Protein AF-A0A3B3R4N1-F1 (afdb_monomer_lite)

Radius of gyration: 71.81 Å; chains: 1; bounding box: 160×98×231 Å

pLDDT: mean 70.16, std 26.9, range [27.39, 98.69]

Secondary structure (DSSP, 8-state):
---------------------PPPPPPPPPPP------GGGSSSSSSSS--------------------------------------HHHHHHHHHHHHHHHHHHHHHHHHHHHHHHHHHHHHHHHHHHHHHHHHHHHHHHHHHHHHHHHHHHHHHHHHHHHHHHHHHHHHHHHHHHHHHHHHHHHHHHHHHHHHHHHHHHHHHHHHHHHHHHHHHHHHHHHHHHHHHHHHHHHHHHHHHHHHHHHHHHHHHHHHHHHHHHHHHHHHHHHSS-----------------HHHHHHHHHHHHHHHHHHHHHHHHHHHHHHHHHHHHHHHHHHHHHHHHHHHHHHHHHHHHHHHHHHHHHHHHHHHHHHHHHHHHHHHHTT---------PPP-----------------------PPPP---------------------------------------PPPPPPPPS------PPPPPPPPPPP---------------------

Structure (mmCIF, N/CA/C/O backbone):
data_AF-A0A3B3R4N1-F1
#
_entry.id   AF-A0A3B3R4N1-F1
#
loop_
_atom_site.group_PDB
_atom_site.id
_atom_site.type_symbol
_atom_site.label_atom_id
_atom_site.label_alt_id
_atom_site.label_comp_id
_atom_site.label_asym_id
_atom_site.label_entity_id
_atom_site.label_seq_id
_atom_site.pdbx_PDB_ins_code
_atom_site.Cartn_x
_atom_site.Cartn_y
_atom_site.Cartn_z
_atom_site.occupancy
_atom_site.B_iso_or_equiv
_atom_site.auth_seq_id
_atom_site.auth_comp_id
_atom_site.auth_asym_id
_atom_site.auth_atom_id
_atom_site.pdbx_PDB_model_num
ATOM 1 N N . MET A 1 1 ? 15.868 -33.322 -53.741 1.00 39.72 1 MET A N 1
ATOM 2 C CA . MET A 1 1 ? 15.836 -33.171 -52.270 1.00 39.72 1 MET A CA 1
ATOM 3 C C . MET A 1 1 ? 14.990 -31.933 -51.979 1.00 39.72 1 MET A C 1
ATOM 5 O O . MET A 1 1 ? 15.407 -30.859 -52.371 1.00 39.72 1 MET A O 1
ATOM 9 N N . ALA A 1 2 ? 13.686 -32.069 -51.698 1.00 38.47 2 ALA A N 1
ATOM 10 C CA . ALA A 1 2 ? 13.128 -32.245 -50.342 1.00 38.47 2 ALA A CA 1
ATOM 11 C C . ALA A 1 2 ? 13.464 -30.993 -49.485 1.00 38.47 2 ALA A C 1
ATOM 13 O O . ALA A 1 2 ? 14.637 -30.796 -49.218 1.00 38.47 2 ALA A O 1
ATOM 14 N N . PHE A 1 3 ? 12.581 -30.069 -49.077 1.00 35.59 3 PHE A N 1
ATOM 15 C CA . PHE A 1 3 ? 11.136 -30.075 -48.814 1.00 35.59 3 PHE A CA 1
ATOM 16 C C . PHE A 1 3 ? 10.552 -28.632 -48.924 1.00 35.59 3 PHE A C 1
ATOM 18 O O . PHE A 1 3 ? 11.142 -27.688 -48.415 1.00 35.59 3 PHE A O 1
ATOM 25 N N . LEU A 1 4 ? 9.395 -28.528 -49.592 1.00 45.19 4 LEU A N 1
ATOM 26 C CA . LEU A 1 4 ? 8.199 -27.671 -49.411 1.00 45.19 4 LEU A CA 1
ATOM 27 C C . LEU A 1 4 ? 8.267 -26.159 -49.063 1.00 45.19 4 LEU A C 1
ATOM 29 O O . LEU A 1 4 ? 8.460 -25.749 -47.923 1.00 45.19 4 LEU A O 1
ATOM 33 N N . CYS A 1 5 ? 7.855 -25.367 -50.063 1.00 42.41 5 CYS A N 1
ATOM 34 C CA . CYS A 1 5 ? 7.068 -24.130 -49.947 1.00 42.41 5 CYS A CA 1
ATOM 35 C C . CYS A 1 5 ? 5.566 -24.410 -49.701 1.00 42.41 5 CYS A C 1
ATOM 37 O O . CYS A 1 5 ? 5.095 -25.497 -50.041 1.00 42.41 5 CYS A O 1
ATOM 39 N N . ARG A 1 6 ? 4.844 -23.333 -49.320 1.00 41.12 6 ARG A N 1
ATOM 40 C CA . ARG A 1 6 ? 3.375 -23.072 -49.261 1.00 41.12 6 ARG A CA 1
ATOM 41 C C . ARG A 1 6 ? 2.798 -23.077 -47.832 1.00 41.12 6 ARG A C 1
ATOM 43 O O . ARG A 1 6 ? 3.142 -23.950 -47.056 1.00 41.12 6 ARG A O 1
ATOM 50 N N . THR A 1 7 ? 1.923 -22.161 -47.405 1.00 36.91 7 THR A N 1
ATOM 51 C CA . THR A 1 7 ? 1.118 -21.122 -48.087 1.00 36.91 7 THR A CA 1
ATOM 52 C C . THR A 1 7 ? 0.455 -20.235 -47.032 1.00 36.91 7 THR A C 1
ATOM 54 O O . THR A 1 7 ? 0.040 -20.744 -45.994 1.00 36.91 7 THR A O 1
ATOM 57 N N . ASP A 1 8 ? 0.264 -18.957 -47.359 1.00 38.47 8 ASP A N 1
ATOM 58 C CA . ASP A 1 8 ? -0.764 -18.099 -46.770 1.00 38.47 8 ASP A CA 1
ATOM 59 C C . ASP A 1 8 ? -2.172 -18.665 -47.014 1.00 38.47 8 ASP A C 1
ATOM 61 O O . ASP A 1 8 ? -2.488 -19.105 -48.123 1.00 38.47 8 ASP A O 1
ATOM 65 N N . ALA A 1 9 ? -3.037 -18.582 -46.003 1.00 36.22 9 ALA A N 1
ATOM 66 C CA . ALA A 1 9 ? -4.485 -18.595 -46.177 1.00 36.22 9 ALA A CA 1
ATOM 67 C C . ALA A 1 9 ? -5.149 -17.787 -45.054 1.00 36.22 9 ALA A C 1
ATOM 69 O O . ALA A 1 9 ? -5.171 -18.173 -43.887 1.00 36.22 9 ALA A O 1
ATOM 70 N N . VAL A 1 10 ? -5.682 -16.640 -45.459 1.00 39.00 10 VAL A N 1
ATOM 71 C CA . VAL A 1 10 ? -6.597 -15.779 -44.715 1.00 39.00 10 VAL A CA 1
ATOM 72 C C . VAL A 1 10 ? -7.920 -16.525 -44.510 1.00 39.00 10 VAL A C 1
ATOM 74 O O . VAL A 1 10 ? -8.508 -16.986 -45.485 1.00 39.00 10 VAL A O 1
ATOM 77 N N . SER A 1 11 ? -8.429 -16.583 -43.277 1.00 36.66 11 SER A N 1
ATOM 78 C CA . SER A 1 11 ? -9.859 -16.795 -43.033 1.00 36.66 11 SER A CA 1
ATOM 79 C C . SER A 1 11 ? -10.352 -15.893 -41.910 1.00 36.66 11 SER A C 1
ATOM 81 O O . SER A 1 11 ? -9.936 -15.987 -40.758 1.00 36.66 11 SER A O 1
ATOM 83 N N . LEU A 1 12 ? -11.250 -15.009 -42.329 1.00 39.28 12 LEU A N 1
ATOM 84 C CA . LEU A 1 12 ? -12.201 -14.223 -41.558 1.00 39.28 12 LEU A CA 1
ATOM 85 C C . LEU A 1 12 ? -13.247 -15.159 -40.902 1.00 39.28 12 LEU A C 1
ATOM 87 O O . LEU A 1 12 ? -13.384 -16.303 -41.339 1.00 39.28 12 LEU A O 1
ATOM 91 N N . CYS A 1 13 ? -14.016 -14.618 -39.943 1.00 35.22 13 CYS A N 1
ATOM 92 C CA . CYS A 1 13 ? -15.031 -15.250 -39.067 1.00 35.22 13 CYS A CA 1
ATOM 93 C C . CYS A 1 13 ? -14.410 -15.872 -37.793 1.00 35.22 13 CYS A C 1
ATOM 95 O O . CYS A 1 13 ? -13.495 -16.672 -37.873 1.00 35.22 13 CYS A O 1
ATOM 97 N N . ASP A 1 14 ? -14.804 -15.544 -36.563 1.00 32.09 14 ASP A N 1
ATOM 98 C CA . ASP A 1 14 ? -16.139 -15.190 -36.098 1.00 32.09 14 ASP A CA 1
ATOM 99 C C . ASP A 1 14 ? -16.065 -14.347 -34.811 1.00 32.09 14 ASP A C 1
ATOM 101 O O . ASP A 1 14 ? -15.284 -14.616 -33.893 1.00 32.09 14 ASP A O 1
ATOM 105 N N . ALA A 1 15 ? -16.899 -13.316 -34.757 1.00 44.19 15 ALA A N 1
ATOM 106 C CA . ALA A 1 15 ? -17.141 -12.502 -33.583 1.00 44.19 15 ALA A CA 1
ATOM 107 C C . ALA A 1 15 ? -18.449 -12.986 -32.961 1.00 44.19 15 ALA A C 1
ATOM 109 O O . ALA A 1 15 ? -19.505 -12.718 -33.523 1.00 44.19 15 ALA A O 1
ATOM 110 N N . ARG A 1 16 ? -18.390 -13.654 -31.801 1.00 38.88 16 ARG A N 1
ATOM 111 C CA . ARG A 1 16 ? -19.495 -13.762 -30.826 1.00 38.88 16 ARG A CA 1
ATOM 112 C C . ARG A 1 16 ? -19.042 -14.514 -29.570 1.00 38.88 16 ARG A C 1
ATOM 114 O O . ARG A 1 16 ? -18.570 -15.639 -29.646 1.00 38.88 16 ARG A O 1
ATOM 121 N N . GLY A 1 17 ? -19.263 -13.898 -28.407 1.00 40.41 17 GLY A N 1
ATOM 122 C CA . GLY A 1 17 ? -19.500 -14.636 -27.164 1.00 40.41 17 GLY A CA 1
ATOM 123 C C . GLY A 1 17 ? -18.304 -14.909 -26.250 1.00 40.41 17 GLY A C 1
ATOM 124 O O . GLY A 1 17 ? -18.103 -16.049 -25.846 1.00 40.41 17 GLY A O 1
ATOM 125 N N . ARG A 1 18 ? -17.564 -13.882 -25.808 1.00 38.91 18 ARG A N 1
ATOM 126 C CA . ARG A 1 18 ? -16.926 -13.975 -24.481 1.00 38.91 18 ARG A CA 1
ATOM 127 C C . ARG A 1 18 ? -17.967 -13.613 -23.427 1.00 38.91 18 ARG A C 1
ATOM 129 O O . ARG A 1 18 ? -18.188 -12.438 -23.152 1.00 38.91 18 ARG A O 1
ATOM 136 N N . SER A 1 19 ? -18.608 -14.637 -22.866 1.00 41.25 19 SER A N 1
ATOM 137 C CA . SER A 1 19 ? -19.335 -14.517 -21.601 1.00 41.25 19 SER A CA 1
ATOM 138 C C . SER A 1 19 ? -18.423 -13.898 -20.536 1.00 41.25 19 SER A C 1
ATOM 140 O O . SER A 1 19 ? -17.229 -14.226 -20.492 1.00 41.25 19 SER A O 1
ATOM 142 N N . PRO A 1 20 ? -18.956 -13.020 -19.671 1.00 43.84 20 PRO A N 1
ATOM 143 C CA . PRO A 1 20 ? -18.189 -12.459 -18.575 1.00 43.84 20 PRO A CA 1
ATOM 144 C C . PRO A 1 20 ? -17.769 -13.606 -17.658 1.00 43.84 20 PRO A C 1
ATOM 146 O O . PRO A 1 20 ? -18.574 -14.477 -17.326 1.00 43.84 20 PRO A O 1
ATOM 149 N N . ARG A 1 21 ? -16.491 -13.628 -17.272 1.00 45.44 21 ARG A N 1
ATOM 150 C CA . ARG A 1 21 ? -16.017 -14.500 -16.198 1.00 45.44 21 ARG A CA 1
ATOM 151 C C . ARG A 1 21 ? -16.898 -14.234 -14.982 1.00 45.44 21 ARG A C 1
ATOM 153 O O . ARG A 1 21 ? -16.897 -13.129 -14.449 1.00 45.44 21 ARG A O 1
ATOM 160 N N . SER A 1 22 ? -17.671 -15.243 -14.605 1.00 43.97 22 SER A N 1
ATOM 161 C CA . SER A 1 22 ? -18.452 -15.293 -13.379 1.00 43.97 22 SER A CA 1
ATOM 162 C C . SER A 1 22 ? -17.558 -14.904 -12.207 1.00 43.97 22 SER A C 1
ATOM 164 O O . SER A 1 22 ? -16.553 -15.570 -11.944 1.00 43.97 22 SER A O 1
ATOM 166 N N . ALA A 1 23 ? -17.910 -13.801 -11.547 1.00 55.69 23 ALA A N 1
ATOM 167 C CA . ALA A 1 23 ? -17.335 -13.420 -10.270 1.00 55.69 23 ALA A CA 1
ATOM 168 C C . ALA A 1 23 ? -17.465 -14.599 -9.285 1.00 55.69 23 ALA A C 1
ATOM 170 O O . ALA A 1 23 ? -18.466 -15.324 -9.343 1.00 55.69 23 ALA A O 1
ATOM 171 N N . PRO A 1 24 ? -16.476 -14.827 -8.404 1.00 65.38 24 PRO A N 1
ATOM 172 C CA . PRO A 1 24 ? -16.639 -15.796 -7.328 1.00 65.38 24 PRO A CA 1
ATOM 173 C C . PRO A 1 24 ? -17.879 -15.413 -6.500 1.00 65.38 24 PRO A C 1
ATOM 175 O O . PRO A 1 24 ? -18.132 -14.218 -6.320 1.00 65.38 24 PRO A O 1
ATOM 178 N N . PRO A 1 25 ? -18.679 -16.386 -6.028 1.00 58.69 25 PRO A N 1
ATOM 179 C CA . PRO A 1 25 ? -19.861 -16.078 -5.238 1.00 58.69 25 PRO A CA 1
ATOM 180 C C . PRO A 1 25 ? -19.432 -15.310 -3.986 1.00 58.69 25 PRO A C 1
ATOM 182 O O . PRO A 1 25 ? -18.495 -15.712 -3.294 1.00 58.69 25 PRO A O 1
ATOM 185 N N . LEU A 1 26 ? -20.103 -14.184 -3.731 1.00 63.53 26 LEU A N 1
ATOM 186 C CA . LEU A 1 26 ? -19.942 -13.421 -2.498 1.00 63.53 26 LEU A CA 1
ATOM 187 C C . LEU A 1 26 ? -20.145 -14.363 -1.298 1.00 63.53 26 LEU A C 1
ATOM 189 O O . LEU A 1 26 ? -21.053 -15.202 -1.344 1.00 63.53 26 LEU A O 1
ATOM 193 N N . PRO A 1 27 ? -19.329 -14.249 -0.235 1.00 70.62 27 PRO A N 1
ATOM 194 C CA . PRO A 1 27 ? -19.601 -14.967 1.000 1.00 70.62 27 PRO A CA 1
ATOM 195 C C . PRO A 1 27 ? -21.009 -14.595 1.493 1.00 70.62 27 PRO A C 1
ATOM 197 O O . PRO A 1 27 ? -21.431 -13.447 1.309 1.00 70.62 27 PRO A O 1
ATOM 200 N N . PRO A 1 28 ? -21.762 -15.546 2.078 1.00 67.06 28 PRO A N 1
ATOM 201 C CA . PRO A 1 28 ? -23.083 -15.246 2.610 1.00 67.06 28 PRO A 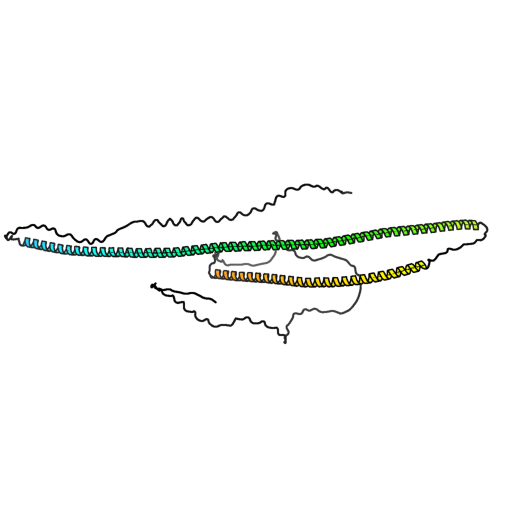CA 1
ATOM 202 C C . PRO A 1 28 ? -22.974 -14.089 3.613 1.00 67.06 28 PRO A C 1
ATOM 204 O O . PRO A 1 28 ? -21.985 -14.031 4.353 1.00 67.06 28 PRO A O 1
ATOM 207 N N . PRO A 1 29 ? -23.951 -13.163 3.645 1.00 66.44 29 PRO A N 1
ATOM 208 C CA . PRO A 1 29 ? -23.948 -12.103 4.640 1.00 66.44 29 PRO A CA 1
ATOM 209 C C . PRO A 1 29 ? -23.877 -12.730 6.040 1.00 66.44 29 PRO A C 1
ATOM 211 O O . PRO A 1 29 ? -24.465 -13.801 6.253 1.00 66.44 29 PRO A O 1
ATOM 214 N N . PRO A 1 30 ? -23.162 -12.102 6.992 1.00 63.34 30 PRO A N 1
ATOM 215 C CA . PRO A 1 30 ? -23.173 -12.568 8.369 1.00 63.34 30 PRO A CA 1
ATOM 216 C C . PRO A 1 30 ? -24.632 -12.664 8.833 1.00 63.34 30 PRO A C 1
ATOM 218 O O . PRO A 1 30 ? -25.448 -11.818 8.447 1.00 63.34 30 PRO A O 1
ATOM 221 N N . PRO A 1 31 ? -24.996 -13.702 9.608 1.00 55.25 31 PRO A N 1
ATOM 222 C CA . PRO A 1 31 ? -26.347 -13.812 10.124 1.00 55.25 31 PRO A CA 1
ATOM 223 C C . PRO A 1 31 ? -26.671 -12.512 10.854 1.00 55.25 31 PRO A C 1
ATOM 225 O O . PRO A 1 31 ? -25.948 -12.120 11.771 1.00 55.25 31 PRO A O 1
ATOM 228 N N . SER A 1 32 ? -27.739 -11.837 10.421 1.00 50.16 32 SER A N 1
ATOM 229 C CA . SER A 1 32 ? -28.294 -10.692 11.136 1.00 50.16 32 SER A CA 1
ATOM 230 C C . SER A 1 32 ? -28.407 -11.085 12.609 1.00 50.16 32 SER A C 1
ATOM 232 O O . SER A 1 32 ? -28.849 -12.214 12.874 1.00 50.16 32 SER A O 1
ATOM 234 N N . PRO A 1 33 ? -27.986 -10.231 13.559 1.00 46.69 33 PRO A N 1
ATOM 235 C CA . PRO A 1 33 ? -28.059 -10.569 14.968 1.00 46.69 33 PRO A CA 1
ATOM 236 C C . PRO A 1 33 ? -29.499 -10.973 15.252 1.00 46.69 33 PRO A C 1
ATOM 238 O O . PRO A 1 33 ? -30.428 -10.188 15.057 1.00 46.69 33 PRO A O 1
ATOM 241 N N . ARG A 1 34 ? -29.680 -12.249 15.616 1.00 40.88 34 ARG A N 1
ATOM 242 C CA . ARG A 1 34 ? -30.961 -12.764 16.084 1.00 40.88 34 ARG A CA 1
ATOM 243 C C . ARG A 1 34 ? -31.435 -11.778 17.134 1.00 40.88 34 ARG A C 1
ATOM 245 O O . ARG A 1 34 ? -30.746 -11.585 18.135 1.00 40.88 34 ARG A O 1
ATOM 252 N N . SER A 1 35 ? -32.571 -11.144 16.866 1.00 41.50 35 SER A N 1
ATOM 253 C CA . SER A 1 35 ? -33.299 -10.358 17.843 1.00 41.50 35 SER A CA 1
ATOM 254 C C . SER A 1 35 ? -33.384 -11.191 19.116 1.00 41.50 35 SER A C 1
ATOM 256 O O . SER A 1 35 ? -33.997 -12.260 19.152 1.00 41.50 35 SER A O 1
ATOM 258 N N . LEU A 1 36 ? -32.655 -10.736 20.135 1.00 41.09 36 LEU A N 1
ATOM 259 C CA . LEU A 1 36 ? -32.759 -11.258 21.486 1.00 41.09 36 LEU A CA 1
ATOM 260 C C . LEU A 1 36 ? -34.243 -11.229 21.866 1.00 41.09 36 LEU A C 1
ATOM 262 O O . LEU A 1 36 ? -34.906 -10.227 21.582 1.00 41.09 36 LEU A O 1
ATOM 266 N N . PRO A 1 37 ? -34.785 -12.302 22.466 1.00 42.97 37 PRO A N 1
ATOM 267 C CA . PRO A 1 37 ? -36.154 -12.271 22.931 1.00 42.97 37 PRO A CA 1
ATOM 268 C C . PRO A 1 37 ? -36.291 -11.129 23.937 1.00 42.97 37 PRO A C 1
ATOM 270 O O . PRO A 1 37 ? -35.474 -10.958 24.844 1.00 42.97 37 PRO A O 1
ATOM 273 N N . ASP A 1 38 ? -37.321 -10.335 23.688 1.00 39.19 38 ASP A N 1
ATOM 274 C CA . ASP A 1 38 ? -37.771 -9.188 24.452 1.00 39.19 38 ASP A CA 1
ATOM 275 C C . ASP A 1 38 ? -37.732 -9.494 25.961 1.00 39.19 38 ASP A C 1
ATOM 277 O O . ASP A 1 38 ? -38.445 -10.366 26.466 1.00 39.19 38 ASP A O 1
ATOM 281 N N . LEU A 1 39 ? -36.903 -8.756 26.702 1.00 43.56 39 LEU A N 1
ATOM 282 C CA . LEU A 1 39 ? -36.777 -8.825 28.167 1.00 43.56 39 LEU A CA 1
ATOM 283 C C . LEU A 1 39 ? -38.028 -8.292 28.899 1.00 43.56 39 LEU A C 1
ATOM 285 O O . LEU A 1 39 ? -38.014 -8.119 30.115 1.00 43.56 39 LEU A O 1
ATOM 289 N N . ASN A 1 40 ? -39.130 -8.081 28.178 1.00 42.88 40 ASN A N 1
ATOM 290 C CA . ASN A 1 40 ? -40.409 -7.613 28.700 1.00 42.88 40 ASN A CA 1
ATOM 291 C C . ASN A 1 40 ? -41.345 -8.730 29.200 1.00 42.88 40 ASN A C 1
ATOM 293 O O . ASN A 1 40 ? -42.405 -8.428 29.739 1.00 42.88 40 ASN A O 1
ATOM 297 N N . HIS A 1 41 ? -40.971 -10.013 29.099 1.00 39.72 41 HIS A N 1
ATOM 298 C CA . HIS A 1 41 ? -41.786 -11.114 29.650 1.00 39.72 41 HIS A CA 1
ATOM 299 C C . HIS A 1 41 ? -41.483 -11.485 31.115 1.00 39.72 41 HIS A C 1
ATOM 301 O O . HIS A 1 41 ? -42.248 -12.235 31.716 1.00 39.72 41 HIS A O 1
ATOM 307 N N . CYS A 1 42 ? -40.436 -10.926 31.736 1.00 37.25 42 CYS A N 1
ATOM 308 C CA . CYS A 1 42 ? -40.144 -11.159 33.162 1.00 37.25 42 CYS A CA 1
ATOM 309 C C . CYS A 1 42 ? -40.784 -10.138 34.120 1.00 37.25 42 CYS A C 1
ATOM 311 O O . CYS A 1 42 ? -40.703 -10.317 35.331 1.00 37.25 42 CYS A O 1
ATOM 313 N N . ALA A 1 43 ? -41.454 -9.096 33.615 1.00 38.38 43 ALA A N 1
ATOM 314 C CA . ALA A 1 43 ? -42.082 -8.073 34.459 1.00 38.38 43 ALA A CA 1
ATOM 315 C C . ALA A 1 43 ? -43.514 -8.424 34.921 1.00 38.38 43 ALA A C 1
ATOM 317 O O . ALA A 1 43 ? -44.072 -7.726 35.762 1.00 38.38 43 ALA A O 1
ATOM 318 N N . LEU A 1 44 ? -44.117 -9.508 34.414 1.00 41.09 44 LEU A N 1
ATOM 319 C CA . LEU A 1 44 ? -45.500 -9.897 34.743 1.00 41.09 44 LEU A CA 1
ATOM 320 C C . LEU A 1 44 ? -45.625 -10.984 35.825 1.00 41.09 44 LEU A C 1
ATOM 322 O O . LEU A 1 44 ? -46.737 -11.297 36.239 1.00 41.09 44 LEU A O 1
ATOM 326 N N . ALA A 1 45 ? -44.513 -11.527 36.331 1.00 39.88 45 ALA A N 1
ATOM 327 C CA . ALA A 1 45 ? -44.527 -12.612 37.321 1.00 39.88 45 ALA A CA 1
ATOM 328 C C . ALA A 1 45 ? -44.336 -12.157 38.785 1.00 39.88 45 ALA A C 1
ATOM 330 O O . ALA A 1 45 ? -44.330 -12.996 39.679 1.00 39.88 45 ALA A O 1
ATOM 331 N N . LEU A 1 46 ? -44.212 -10.850 39.051 1.00 39.03 46 LEU A N 1
ATOM 332 C CA . LEU A 1 46 ? -43.998 -10.299 40.403 1.00 39.03 46 LEU A CA 1
ATOM 333 C C . LEU A 1 46 ? -45.192 -9.510 40.972 1.00 39.03 46 LEU A C 1
ATOM 335 O O . LEU A 1 46 ? -45.066 -8.889 42.017 1.00 39.03 46 LEU A O 1
ATOM 339 N N . ASN A 1 47 ? -46.367 -9.579 40.335 1.00 40.31 47 ASN A N 1
ATOM 340 C CA . ASN A 1 47 ? -47.589 -8.895 40.795 1.00 40.31 47 ASN A CA 1
ATOM 341 C C . ASN A 1 47 ? -48.686 -9.841 41.325 1.00 40.31 47 ASN A C 1
ATOM 343 O O . ASN A 1 47 ? -49.859 -9.482 41.332 1.00 40.31 47 ASN A O 1
ATOM 347 N N . HIS A 1 48 ? -48.336 -11.043 41.787 1.00 40.47 48 HIS A N 1
ATOM 348 C CA . HIS A 1 48 ? -49.290 -11.986 42.395 1.00 40.47 48 HIS A CA 1
ATOM 349 C C . HIS A 1 48 ? -48.860 -12.409 43.808 1.00 40.47 48 HIS A C 1
ATOM 351 O O . HIS A 1 48 ? -48.718 -13.593 44.089 1.00 40.47 48 HIS A O 1
ATOM 357 N N . SER A 1 49 ? -48.670 -11.438 44.709 1.00 39.22 49 SER A N 1
ATOM 358 C CA . SER A 1 49 ? -48.439 -11.739 46.136 1.00 39.22 49 SER A CA 1
ATOM 359 C C . SER A 1 49 ? -49.045 -10.732 47.120 1.00 39.22 49 SER A C 1
ATOM 361 O O . SER A 1 49 ? -48.709 -10.774 48.296 1.00 39.22 49 SER A O 1
ATOM 363 N N . ALA A 1 50 ? -49.927 -9.826 46.686 1.00 43.91 50 ALA A N 1
ATOM 364 C CA . ALA A 1 50 ? -50.428 -8.758 47.556 1.00 43.91 50 ALA A CA 1
ATOM 365 C C . ALA A 1 50 ? -51.936 -8.508 47.413 1.00 43.91 50 ALA A C 1
ATOM 367 O O . ALA A 1 50 ? -52.347 -7.373 47.216 1.00 43.91 50 ALA A O 1
ATOM 368 N N . ILE A 1 51 ? -52.774 -9.548 47.500 1.00 47.97 51 ILE A N 1
ATOM 369 C CA . ILE A 1 51 ? -54.213 -9.379 47.782 1.00 47.97 51 ILE A CA 1
ATOM 370 C C . ILE A 1 51 ? -54.706 -10.544 48.657 1.00 47.97 51 ILE A C 1
ATOM 372 O O . ILE A 1 51 ? -55.239 -11.529 48.162 1.00 47.97 51 ILE A O 1
ATOM 376 N N . MET A 1 52 ? -54.512 -10.410 49.968 1.00 41.62 52 MET A N 1
ATOM 377 C CA . MET A 1 52 ? -55.347 -10.980 51.036 1.00 41.62 52 MET A CA 1
ATOM 378 C C . MET A 1 52 ? -55.302 -9.916 52.144 1.00 41.62 52 MET A C 1
ATOM 380 O O . MET A 1 52 ? -54.270 -9.730 52.774 1.00 41.62 52 MET A O 1
ATOM 384 N N . ALA A 1 53 ? -56.226 -8.957 52.183 1.00 43.78 53 ALA A N 1
ATOM 385 C CA . ALA A 1 53 ? -57.538 -9.102 52.808 1.00 43.78 53 ALA A CA 1
ATOM 386 C C . ALA A 1 53 ? -57.435 -9.639 54.246 1.00 43.78 53 ALA A C 1
ATOM 388 O O . ALA A 1 53 ? -57.683 -10.814 54.485 1.00 43.78 53 ALA A O 1
ATOM 389 N N . ASP A 1 54 ? -57.124 -8.755 55.196 1.00 35.56 54 ASP A N 1
ATOM 390 C CA . ASP A 1 54 ? -57.868 -8.747 56.455 1.00 35.56 54 ASP A CA 1
ATOM 391 C C . ASP A 1 54 ? -58.021 -7.306 56.960 1.00 35.56 54 ASP A C 1
ATOM 393 O O . ASP A 1 54 ? -57.073 -6.638 57.373 1.00 35.56 54 ASP A O 1
ATOM 397 N N . SER A 1 55 ? -59.237 -6.790 56.810 1.00 45.06 55 SER A N 1
ATOM 398 C CA . SER A 1 55 ? -59.691 -5.549 57.423 1.00 45.06 55 SER A CA 1
ATOM 399 C C . SER A 1 55 ? -60.360 -5.917 58.739 1.00 45.06 55 SER A C 1
ATOM 401 O O . SER A 1 55 ? -61.536 -6.265 58.749 1.00 45.06 55 SER A O 1
ATOM 403 N N . ALA A 1 56 ? -59.638 -5.791 59.849 1.00 37.44 56 ALA A N 1
ATOM 404 C CA . ALA A 1 56 ? -60.232 -5.752 61.180 1.00 37.44 56 ALA A CA 1
ATOM 405 C C . ALA A 1 56 ? -60.157 -4.311 61.696 1.00 37.44 56 ALA A C 1
ATOM 407 O O . ALA A 1 56 ? -59.186 -3.881 62.316 1.00 37.44 56 ALA A O 1
ATOM 408 N N . SER A 1 57 ? -61.186 -3.539 61.351 1.00 45.53 57 SER A N 1
ATOM 409 C CA . SER A 1 57 ? -61.493 -2.263 61.984 1.00 45.53 57 SER A CA 1
ATOM 410 C C . SER A 1 57 ? -62.121 -2.575 63.344 1.00 45.53 57 SER A C 1
ATOM 412 O O . SER A 1 57 ? -63.269 -3.006 63.401 1.00 45.53 57 SER A O 1
ATOM 414 N N . GLU A 1 58 ? -61.368 -2.409 64.432 1.00 40.00 58 GLU A N 1
ATOM 415 C CA . GLU A 1 58 ? -61.924 -2.432 65.788 1.00 40.00 58 GLU A CA 1
ATOM 416 C C . GLU A 1 58 ? -62.070 -0.988 66.264 1.00 40.00 58 GLU A C 1
ATOM 418 O O . GLU A 1 58 ? -61.116 -0.316 66.647 1.00 40.00 58 GLU A O 1
ATOM 423 N N . SER A 1 59 ? -63.296 -0.496 66.122 1.00 39.06 59 SER A N 1
ATOM 424 C CA . SER A 1 59 ? -63.797 0.761 66.654 1.00 39.06 59 SER A CA 1
ATOM 425 C C . SER A 1 59 ? -63.798 0.741 68.182 1.00 39.06 59 SER A C 1
ATOM 427 O O . SER A 1 59 ? -64.423 -0.133 68.785 1.00 39.06 59 SER A O 1
ATOM 429 N N . ASP A 1 60 ? -63.173 1.748 68.790 1.00 44.00 60 ASP A N 1
ATOM 430 C CA . ASP A 1 60 ? -63.398 2.128 70.182 1.00 44.00 60 ASP A CA 1
ATOM 431 C C . ASP A 1 60 ? -64.897 2.391 70.409 1.00 44.00 60 ASP A C 1
ATOM 433 O O . ASP A 1 60 ? -65.482 3.299 69.815 1.00 44.00 60 ASP A O 1
ATOM 437 N N . THR A 1 61 ? -65.533 1.605 71.280 1.00 42.59 61 THR A N 1
ATOM 438 C CA . THR A 1 61 ? -66.843 1.939 71.849 1.00 42.59 61 THR A CA 1
ATOM 439 C C . THR A 1 61 ? -66.705 2.122 73.352 1.00 42.59 61 THR A C 1
ATOM 441 O O . THR A 1 61 ? -66.897 1.187 74.132 1.00 42.59 61 THR A O 1
ATOM 444 N N . ASP A 1 62 ? -66.412 3.355 73.756 1.00 42.00 62 ASP A N 1
ATOM 445 C CA . ASP A 1 62 ? -66.854 3.878 75.042 1.00 42.00 62 ASP A CA 1
ATOM 446 C C . ASP A 1 62 ? -68.384 4.007 74.996 1.00 42.00 62 ASP A C 1
ATOM 448 O O . ASP A 1 62 ? -68.944 4.823 74.263 1.00 42.00 62 ASP A O 1
ATOM 452 N N . GLY A 1 63 ? -69.074 3.154 75.753 1.00 37.91 63 GLY A N 1
ATOM 453 C CA . GLY A 1 63 ? -70.533 3.086 75.811 1.00 37.91 63 GLY A CA 1
ATOM 454 C C . GLY A 1 63 ? -71.017 3.018 77.250 1.00 37.91 63 GLY A C 1
ATOM 455 O O . GLY A 1 63 ? -71.252 1.944 77.798 1.00 37.91 63 GLY A O 1
ATOM 456 N N . ALA A 1 64 ? -71.146 4.191 77.864 1.00 40.25 64 ALA A N 1
ATOM 457 C CA . ALA A 1 64 ? -71.811 4.395 79.138 1.00 40.25 64 ALA A CA 1
ATOM 458 C C . ALA A 1 64 ? -73.307 4.030 79.076 1.00 40.25 64 ALA A C 1
ATOM 460 O O . ALA A 1 64 ? -73.979 4.286 78.081 1.00 40.25 64 ALA A O 1
ATOM 461 N N . GLY A 1 65 ? -73.843 3.559 80.206 1.00 37.62 65 GLY A N 1
ATOM 462 C CA . GLY A 1 65 ? -75.262 3.695 80.544 1.00 37.62 65 GLY A CA 1
ATOM 463 C C . GLY A 1 65 ? -76.119 2.438 80.392 1.00 37.62 65 GLY A C 1
ATOM 464 O O . GLY A 1 65 ? -76.651 2.157 79.327 1.00 37.62 65 GLY A O 1
ATOM 465 N N . SER A 1 66 ? -76.398 1.770 81.513 1.00 34.81 66 SER A N 1
ATOM 466 C CA . SER A 1 66 ? -77.732 1.203 81.726 1.00 34.81 66 SER A CA 1
ATOM 467 C C . SER A 1 66 ? -78.106 1.311 83.197 1.00 34.81 66 SER A C 1
ATOM 469 O O . SER A 1 66 ? -77.683 0.535 84.053 1.00 34.81 66 SER A O 1
ATOM 471 N N . SER A 1 67 ? -78.889 2.346 83.458 1.00 36.00 67 SER A N 1
ATOM 472 C CA . SER A 1 67 ? -79.569 2.656 84.701 1.00 36.00 67 SER A CA 1
ATOM 473 C C . SER A 1 67 ? -80.581 1.569 85.076 1.00 36.00 67 SER A C 1
ATOM 475 O O . SER A 1 67 ? -81.314 1.066 84.232 1.00 36.00 67 SER A O 1
ATOM 477 N N . THR A 1 68 ? -80.641 1.286 86.374 1.00 38.34 68 THR A N 1
ATOM 478 C CA . THR A 1 68 ? -81.867 1.206 87.181 1.00 38.34 68 THR A CA 1
ATOM 479 C C . THR A 1 68 ? -83.081 0.479 86.588 1.00 38.34 68 THR A C 1
ATOM 481 O O . THR A 1 68 ? -83.898 1.074 85.895 1.00 38.34 68 THR A O 1
ATOM 484 N N . ALA A 1 69 ? -83.318 -0.747 87.057 1.00 31.61 69 ALA A N 1
ATOM 485 C CA . ALA A 1 69 ? -84.672 -1.245 87.294 1.00 31.61 69 ALA A CA 1
ATOM 486 C C . ALA A 1 69 ? -84.666 -2.206 88.491 1.00 31.61 69 ALA A C 1
ATOM 488 O O . ALA A 1 69 ? -84.297 -3.374 88.405 1.00 31.61 69 ALA A O 1
ATOM 489 N N . VAL A 1 70 ? -85.052 -1.647 89.633 1.00 46.69 70 VAL A N 1
ATOM 490 C CA . VAL A 1 70 ? -85.539 -2.350 90.823 1.00 46.69 70 VAL A CA 1
ATOM 491 C C . VAL A 1 70 ? -86.697 -3.278 90.423 1.00 46.69 70 VAL A C 1
ATOM 493 O O . VAL A 1 70 ? -87.477 -2.925 89.537 1.00 46.69 70 VAL A O 1
ATOM 496 N N . PRO A 1 71 ? -86.905 -4.385 91.151 1.00 45.00 71 PRO A N 1
ATOM 497 C CA . PRO A 1 71 ? -88.172 -4.427 91.868 1.00 45.00 71 PRO A CA 1
ATOM 498 C C . PRO A 1 71 ? -88.011 -4.806 93.341 1.00 45.00 71 PRO A C 1
ATOM 500 O O . PRO A 1 71 ? -87.315 -5.745 93.722 1.00 45.00 71 PRO A O 1
ATOM 503 N N . GLN A 1 72 ? -88.708 -4.021 94.160 1.00 31.67 72 GLN A N 1
ATOM 504 C CA . GLN A 1 72 ? -89.055 -4.304 95.543 1.00 31.67 72 GLN A CA 1
ATOM 505 C C . GLN A 1 72 ? -90.097 -5.431 95.626 1.00 31.67 72 GLN A C 1
ATOM 507 O O . GLN A 1 72 ? -91.100 -5.407 94.917 1.00 31.67 72 GLN A O 1
ATOM 512 N N . CYS A 1 73 ? -89.929 -6.309 96.610 1.00 28.09 73 CYS A N 1
ATOM 513 C CA . CYS A 1 73 ? -91.004 -6.783 97.488 1.00 28.09 73 CYS A CA 1
ATOM 514 C C . CYS A 1 73 ? -90.353 -6.947 98.883 1.00 28.09 73 CYS A C 1
ATOM 516 O O . CYS A 1 73 ? -89.339 -7.627 99.008 1.00 28.09 73 CYS A O 1
ATOM 518 N N . SER A 1 74 ? -90.683 -6.180 99.928 1.00 28.14 74 SER A N 1
ATOM 519 C CA . SER A 1 74 ? -91.956 -6.141 100.674 1.00 28.14 74 SER A CA 1
ATOM 520 C C . SER A 1 74 ? -92.410 -7.562 101.014 1.00 28.14 74 SER A C 1
ATOM 522 O O . SER A 1 74 ? -92.676 -8.333 100.109 1.00 28.14 74 SER A O 1
ATOM 524 N N . SER A 1 75 ? -92.586 -8.029 102.243 1.00 29.14 75 SER A N 1
ATOM 525 C CA . SER A 1 75 ? -92.537 -7.476 103.596 1.00 29.14 75 SER A CA 1
ATOM 526 C C . SER A 1 75 ? -93.003 -8.631 104.491 1.00 29.14 75 SER A C 1
ATOM 528 O O . SER A 1 75 ? -93.964 -9.300 104.116 1.00 29.14 75 SER A O 1
ATOM 530 N N . SER A 1 76 ? -92.408 -8.854 105.661 1.00 27.39 76 SER A N 1
ATOM 531 C CA . SER A 1 76 ? -93.164 -9.174 106.890 1.00 27.39 76 SER A CA 1
ATOM 532 C C . SER A 1 76 ? -92.225 -9.436 108.065 1.00 27.39 76 SER A C 1
ATOM 534 O O . SER A 1 76 ? -91.593 -10.474 108.216 1.00 27.39 76 SER A O 1
ATOM 536 N N . SER A 1 77 ? -92.169 -8.432 108.924 1.00 37.28 77 SER A N 1
ATOM 537 C CA . SER A 1 77 ? -91.878 -8.532 110.345 1.00 37.28 77 SER A CA 1
ATOM 538 C C . SER A 1 77 ? -92.925 -9.389 111.066 1.00 37.28 77 SER A C 1
ATOM 540 O O . SER A 1 77 ? -94.111 -9.087 110.963 1.00 37.28 77 SER A O 1
ATOM 542 N N . ALA A 1 78 ? -92.483 -10.375 111.847 1.00 30.55 78 ALA A N 1
ATOM 543 C CA . ALA A 1 78 ? -93.183 -10.937 113.012 1.00 30.55 78 ALA A CA 1
ATOM 544 C C . ALA A 1 78 ? -92.191 -11.875 113.729 1.00 30.55 78 ALA A C 1
ATOM 546 O O . ALA A 1 78 ? -91.786 -12.896 113.192 1.00 30.55 78 ALA A O 1
ATOM 547 N N . SER A 1 79 ? -91.541 -11.416 114.799 1.00 36.78 79 SER A N 1
ATOM 548 C CA . SER A 1 79 ? -91.953 -11.680 116.186 1.00 36.78 79 SER A CA 1
ATOM 549 C C . SER A 1 79 ? -91.839 -13.150 116.603 1.00 36.78 79 SER A C 1
ATOM 551 O O . SER A 1 79 ? -92.538 -14.006 116.076 1.00 36.78 79 SER A O 1
ATOM 553 N N . GLY A 1 80 ? -91.054 -13.396 117.654 1.00 34.88 80 GLY A N 1
ATOM 554 C CA . GLY A 1 80 ? -91.172 -14.605 118.468 1.00 34.88 80 GLY A CA 1
ATOM 555 C C . GLY A 1 80 ? -89.969 -15.532 118.377 1.00 34.88 80 GLY A C 1
ATOM 556 O O . GLY A 1 80 ? -89.869 -16.366 117.487 1.00 34.88 80 GLY A O 1
ATOM 557 N N . LYS A 1 81 ? -89.082 -15.422 119.371 1.00 49.50 81 LYS A N 1
ATOM 558 C CA . LYS A 1 81 ? -88.188 -16.513 119.771 1.00 49.50 81 LYS A CA 1
ATOM 559 C C . LYS A 1 81 ? -89.003 -17.816 119.849 1.00 49.50 81 LYS A C 1
ATOM 561 O O . LYS A 1 81 ? -90.062 -17.823 120.473 1.00 49.50 81 LYS A O 1
ATOM 566 N N . PRO A 1 82 ? -88.428 -18.930 119.396 1.00 40.66 82 PRO A N 1
ATOM 567 C CA . PRO A 1 82 ? -88.215 -20.000 120.349 1.00 40.66 82 PRO A CA 1
ATOM 568 C C . PRO A 1 82 ? -86.713 -20.229 120.445 1.00 40.66 82 PRO A C 1
ATOM 570 O O . PRO A 1 82 ? -86.014 -20.332 119.438 1.00 40.66 82 PRO A O 1
ATOM 573 N N . GLY A 1 83 ? -86.195 -20.277 121.670 1.00 45.00 83 GLY A N 1
ATOM 574 C CA . GLY A 1 83 ? -84.885 -20.864 121.902 1.00 45.00 83 GLY A CA 1
ATOM 575 C C . GLY A 1 83 ? -84.959 -22.328 121.487 1.00 45.00 83 GLY A C 1
ATOM 576 O O . GLY A 1 83 ? -85.369 -23.172 122.277 1.00 45.00 83 GLY A O 1
ATOM 577 N N . ILE A 1 84 ? -84.614 -22.620 120.234 1.00 47.75 84 ILE A N 1
ATOM 578 C CA . ILE A 1 84 ? -84.282 -23.975 119.821 1.00 47.75 84 ILE A CA 1
ATOM 579 C C . ILE A 1 84 ? -82.975 -24.267 120.540 1.00 47.75 84 ILE A C 1
ATOM 581 O O . ILE A 1 84 ? -81.940 -23.673 120.241 1.00 47.75 84 ILE A O 1
ATOM 585 N N . VAL A 1 85 ? -83.049 -25.132 121.545 1.00 51.78 85 VAL A N 1
ATOM 586 C CA . VAL A 1 85 ? -81.881 -25.666 122.236 1.00 51.78 85 VAL A CA 1
ATOM 587 C C . VAL A 1 85 ? -81.155 -26.548 121.222 1.00 51.78 85 VAL A C 1
ATOM 589 O O . VAL A 1 85 ? -81.440 -27.734 121.075 1.00 51.78 85 VAL A O 1
ATOM 592 N N . ILE A 1 86 ? -80.280 -25.931 120.428 1.00 54.97 86 ILE A N 1
ATOM 593 C CA . ILE A 1 86 ? -79.370 -26.640 119.536 1.00 54.97 86 ILE A CA 1
ATOM 594 C C . ILE A 1 86 ? -78.397 -27.378 120.454 1.00 54.97 86 ILE A C 1
ATOM 596 O O . ILE A 1 86 ? -77.689 -26.749 121.239 1.00 54.97 86 ILE A O 1
ATOM 600 N N . SER A 1 87 ? -78.402 -28.712 120.390 1.00 56.47 87 SER A N 1
ATOM 601 C CA . SER A 1 87 ? -77.439 -29.547 121.115 1.00 56.47 87 SER A CA 1
ATOM 602 C C . SER A 1 87 ? -76.014 -29.026 120.856 1.00 56.47 87 SER A C 1
ATOM 604 O O . SER A 1 87 ? -75.699 -28.758 119.691 1.00 56.47 87 SER A O 1
ATOM 606 N N . PRO A 1 88 ? -75.156 -28.881 121.886 1.00 67.50 88 PRO A N 1
ATOM 607 C CA . PRO A 1 88 ? -73.822 -28.285 121.753 1.00 67.50 88 PRO A CA 1
ATOM 608 C C . PRO A 1 88 ? -72.987 -28.942 120.643 1.00 67.50 88 PRO A C 1
ATOM 610 O O . PRO A 1 88 ? -72.285 -28.250 119.913 1.00 67.50 88 PRO A O 1
ATOM 613 N N . PHE A 1 89 ? -73.183 -30.243 120.410 1.00 72.25 89 PHE A N 1
ATOM 614 C CA . PHE A 1 89 ? -72.559 -30.985 119.313 1.00 72.25 89 PHE A CA 1
ATOM 615 C C . PHE A 1 89 ? -72.969 -30.484 117.912 1.00 72.25 89 PHE A C 1
ATOM 617 O O . PHE A 1 89 ? -72.129 -30.330 117.031 1.00 72.25 89 PHE A O 1
ATOM 624 N N . ARG A 1 90 ? -74.254 -30.168 117.699 1.00 78.06 90 ARG A N 1
ATOM 625 C CA . ARG A 1 90 ? -74.771 -29.672 116.409 1.00 78.06 90 ARG A CA 1
ATOM 626 C C . ARG A 1 90 ? -74.364 -28.221 116.145 1.00 78.06 90 ARG A C 1
ATOM 628 O O . ARG A 1 90 ? -74.196 -27.827 114.996 1.00 78.06 90 ARG A O 1
ATOM 635 N N . LEU A 1 91 ? -74.226 -27.422 117.205 1.00 79.12 91 LEU A N 1
ATOM 636 C CA . LEU A 1 91 ? -73.733 -26.049 117.112 1.00 79.12 91 LEU A CA 1
ATOM 637 C C . LEU A 1 91 ? -72.251 -26.032 116.719 1.00 79.12 91 LEU A C 1
ATOM 639 O O . LEU A 1 91 ? -71.851 -25.250 115.859 1.00 79.12 91 LEU A O 1
ATOM 643 N N . GLU A 1 92 ? -71.451 -26.924 117.298 1.00 83.00 92 GLU A N 1
ATOM 644 C CA . GLU A 1 92 ? -70.028 -27.058 116.992 1.00 83.00 92 GLU A CA 1
ATOM 645 C C . GLU A 1 92 ? -69.784 -27.603 115.576 1.00 83.00 92 GLU A C 1
ATOM 647 O O . GLU A 1 92 ? -68.950 -27.072 114.845 1.00 83.00 92 GLU A O 1
ATOM 652 N N . GLU A 1 93 ? -70.585 -28.570 115.119 1.00 86.38 93 GLU A N 1
ATOM 653 C CA . GLU A 1 93 ? -70.572 -29.049 113.728 1.00 86.38 93 GLU A CA 1
ATOM 654 C C . GLU A 1 93 ? -70.903 -27.930 112.723 1.00 86.38 93 GLU A C 1
ATOM 656 O O . GLU A 1 93 ? -70.184 -27.739 111.739 1.00 86.38 93 GLU A O 1
ATOM 661 N N . LEU A 1 94 ? -71.946 -27.133 112.991 1.00 86.12 94 LEU A N 1
ATOM 662 C CA . LEU A 1 94 ? -72.300 -25.970 112.169 1.00 86.12 94 LEU A CA 1
ATOM 663 C C . LEU A 1 94 ? -71.207 -24.892 112.192 1.00 86.12 94 LEU A C 1
ATOM 665 O O . LEU A 1 94 ? -70.950 -24.264 111.166 1.00 86.12 94 LEU A O 1
ATOM 669 N N . THR A 1 95 ? -70.533 -24.705 113.329 1.00 85.88 95 THR A N 1
ATOM 670 C CA . THR A 1 95 ? -69.421 -23.752 113.474 1.00 85.88 95 THR A CA 1
ATOM 671 C C . THR A 1 95 ? -68.203 -24.198 112.663 1.00 85.88 95 THR A C 1
ATOM 673 O O . THR A 1 95 ? -67.633 -23.399 111.921 1.00 85.88 95 THR A O 1
ATOM 676 N N . ASN A 1 96 ? -67.856 -25.487 112.709 1.00 89.75 96 ASN A N 1
ATOM 677 C CA . ASN A 1 96 ? -66.784 -26.073 111.900 1.00 89.75 96 ASN A CA 1
ATOM 678 C C . ASN A 1 96 ? -67.106 -26.036 110.398 1.00 89.75 96 ASN A C 1
ATOM 680 O O . ASN A 1 96 ? -66.241 -25.698 109.588 1.00 89.75 96 ASN A O 1
ATOM 684 N N . ARG A 1 97 ? -68.361 -26.303 110.011 1.00 92.75 97 ARG A N 1
ATOM 685 C CA . ARG A 1 97 ? -68.839 -26.154 108.626 1.00 92.75 97 ARG A CA 1
ATOM 686 C C . ARG A 1 97 ? -68.7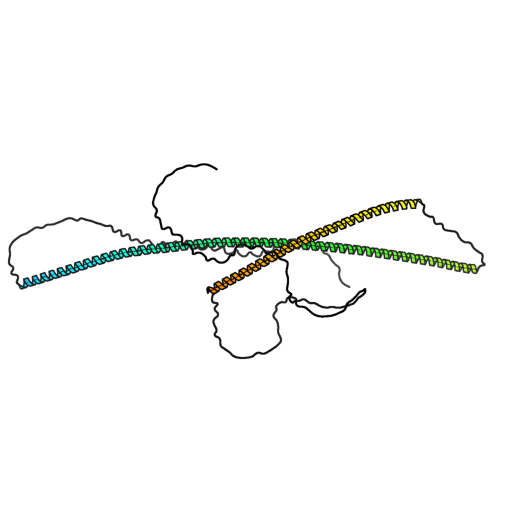21 -24.704 108.152 1.00 92.75 97 ARG A C 1
ATOM 688 O O . ARG A 1 97 ? -68.249 -24.467 107.045 1.00 92.75 97 ARG A O 1
ATOM 695 N N . LEU A 1 98 ? -69.111 -23.739 108.984 1.00 90.44 98 LEU A N 1
ATOM 696 C CA . LEU A 1 98 ? -69.015 -22.313 108.671 1.00 90.44 98 LEU A CA 1
ATOM 697 C C . LEU A 1 98 ? -67.553 -21.861 108.530 1.00 90.44 98 LEU A C 1
ATOM 699 O O . LEU A 1 98 ? -67.231 -21.160 107.576 1.00 90.44 98 LEU A O 1
ATOM 703 N N . ALA A 1 99 ? -66.661 -22.307 109.418 1.00 91.44 99 ALA A N 1
ATOM 704 C CA . ALA A 1 99 ? -65.226 -22.028 109.337 1.00 91.44 99 ALA A CA 1
ATOM 705 C C . ALA A 1 99 ? -64.574 -22.659 108.091 1.00 91.44 99 ALA A C 1
ATOM 707 O O . ALA A 1 99 ? -63.783 -22.004 107.411 1.00 91.44 99 ALA A O 1
ATOM 708 N N . SER A 1 100 ? -64.944 -23.897 107.745 1.00 94.44 100 SER A N 1
ATOM 709 C CA . SER A 1 100 ? -64.490 -24.577 106.525 1.00 94.44 100 SER A CA 1
ATOM 710 C C . SER A 1 100 ? -64.965 -23.853 105.264 1.00 94.44 100 SER A C 1
ATOM 712 O O . SER A 1 100 ? -64.141 -23.548 104.406 1.00 94.44 100 SER A O 1
ATOM 714 N N . LEU A 1 101 ? -66.248 -23.481 105.192 1.00 94.00 101 LEU A N 1
ATOM 715 C CA . LEU A 1 101 ? -66.796 -22.702 104.078 1.00 94.00 101 LEU A CA 1
ATOM 716 C C . LEU A 1 101 ? -66.155 -21.311 103.978 1.00 94.00 101 LEU A C 1
ATOM 718 O O . LEU A 1 101 ? -65.923 -20.820 102.877 1.00 94.00 101 LEU A O 1
ATOM 722 N N . GLN A 1 102 ? -65.835 -20.665 105.103 1.00 94.06 102 GLN A N 1
ATOM 723 C CA . GLN A 1 102 ? -65.096 -19.399 105.116 1.00 94.06 102 GLN A CA 1
ATOM 724 C C . GLN A 1 102 ? -63.663 -19.562 104.601 1.00 94.06 102 GLN A C 1
ATOM 726 O O . GLN A 1 102 ? -63.184 -18.697 103.866 1.00 94.06 102 GLN A O 1
ATOM 731 N N . GLN A 1 103 ? -62.977 -20.644 104.974 1.00 95.75 103 GLN A N 1
ATOM 732 C CA . GLN A 1 103 ? -61.637 -20.948 104.479 1.00 95.75 103 GLN A CA 1
ATOM 733 C C . GLN A 1 103 ? -61.657 -21.265 102.981 1.00 95.75 103 GLN A C 1
ATOM 735 O O . GLN A 1 103 ? -60.839 -20.726 102.243 1.00 95.75 103 GLN A O 1
ATOM 740 N N . GLU A 1 104 ? -62.623 -22.054 102.515 1.00 94.81 104 GLU A N 1
ATOM 741 C CA . GLU A 1 104 ? -62.851 -22.321 101.092 1.00 94.81 104 GLU A CA 1
ATOM 742 C C . GLU A 1 104 ? -63.109 -21.017 100.324 1.00 94.81 104 GLU A C 1
ATOM 744 O O . GLU A 1 104 ? -62.465 -20.755 99.314 1.00 94.81 104 GLU A O 1
ATOM 749 N N . ASN A 1 105 ? -63.944 -20.119 100.860 1.00 94.00 105 ASN A N 1
ATOM 750 C CA . ASN A 1 105 ? -64.165 -18.794 100.275 1.00 94.00 105 ASN A CA 1
ATOM 751 C C . ASN A 1 105 ? -62.878 -17.954 100.194 1.00 94.00 105 ASN A C 1
ATOM 753 O O . ASN A 1 105 ? -62.693 -17.194 99.245 1.00 94.00 105 ASN A O 1
ATOM 757 N N . LYS A 1 106 ? -61.987 -18.061 101.190 1.00 97.00 106 LYS A N 1
ATOM 758 C CA . LYS A 1 106 ? -60.681 -17.384 101.162 1.00 97.00 106 LYS A CA 1
ATOM 759 C C . LYS A 1 106 ? -59.776 -17.968 100.083 1.00 97.00 106 LYS A C 1
ATOM 761 O O . LYS A 1 106 ? -59.175 -17.196 99.342 1.00 97.00 106 LYS A O 1
ATOM 766 N N . VAL A 1 107 ? -59.697 -19.294 99.980 1.00 97.00 107 VAL A N 1
ATOM 767 C CA . VAL A 1 107 ? -58.894 -19.976 98.954 1.00 97.00 107 VAL A CA 1
ATOM 768 C C . VAL A 1 107 ? -59.407 -19.622 97.559 1.00 97.00 107 VAL A C 1
ATOM 770 O O . VAL A 1 107 ? -58.631 -19.120 96.752 1.00 97.00 107 VAL A O 1
ATOM 773 N N . LEU A 1 108 ? -60.716 -19.732 97.316 1.00 96.75 108 LEU A N 1
ATOM 774 C CA . LEU A 1 108 ? -61.340 -19.359 96.041 1.00 96.75 108 LEU A CA 1
ATOM 775 C C . LEU A 1 108 ? -61.089 -17.890 95.673 1.00 96.75 108 LEU A C 1
ATOM 777 O O . LEU A 1 108 ? -60.862 -17.575 94.508 1.00 96.75 108 LEU A O 1
ATOM 781 N N . LYS A 1 109 ? -61.083 -16.972 96.650 1.00 96.44 109 LYS A N 1
ATOM 782 C CA . LYS A 1 109 ? -60.707 -15.570 96.405 1.00 96.44 109 LYS A CA 1
ATOM 783 C C . LYS A 1 109 ? -59.248 -15.429 95.978 1.00 96.44 109 LYS A C 1
ATOM 785 O O . LYS A 1 109 ? -58.975 -14.679 95.047 1.00 96.44 109 LYS A O 1
ATOM 790 N N . ILE A 1 110 ? -58.323 -16.130 96.631 1.00 97.06 110 ILE A N 1
ATOM 791 C CA . ILE A 1 110 ? -56.897 -16.098 96.273 1.00 97.06 110 ILE A CA 1
ATOM 792 C C . ILE A 1 110 ? -56.680 -16.693 94.876 1.00 97.06 110 ILE A C 1
ATOM 794 O O . ILE A 1 110 ? -55.948 -16.114 94.074 1.00 97.06 110 ILE A O 1
ATOM 798 N N . GLU A 1 111 ? -57.336 -17.807 94.550 1.00 96.50 111 GLU A N 1
ATOM 799 C CA . GLU A 1 111 ? -57.282 -18.419 93.219 1.00 96.50 111 GLU A CA 1
ATOM 800 C C . GLU A 1 111 ? -57.839 -17.478 92.149 1.00 96.50 111 GLU A C 1
ATOM 802 O O . GLU A 1 111 ? -57.197 -17.265 91.122 1.00 96.50 111 GLU A O 1
ATOM 807 N N . LEU A 1 112 ? -58.983 -16.839 92.409 1.00 96.12 112 LEU A N 1
ATOM 808 C CA . LEU A 1 112 ? -59.583 -15.862 91.502 1.00 96.12 112 LEU A CA 1
ATOM 809 C C . LEU A 1 112 ? -58.665 -14.653 91.266 1.00 96.12 112 LEU A C 1
ATOM 811 O O . LEU A 1 112 ? -58.502 -14.225 90.123 1.00 96.12 112 LEU A O 1
ATOM 815 N N . GLU A 1 113 ? -58.020 -14.126 92.308 1.00 97.19 113 GLU A N 1
ATOM 816 C CA . GLU A 1 113 ? -57.022 -13.058 92.160 1.00 97.19 113 GLU A CA 1
ATOM 817 C C . GLU A 1 113 ? -55.768 -13.533 91.404 1.00 97.19 113 GLU A C 1
ATOM 819 O O . GLU A 1 113 ? -55.252 -12.814 90.546 1.00 97.19 113 GLU A O 1
ATOM 824 N N . THR A 1 114 ? -55.325 -14.772 91.625 1.00 97.50 114 THR A N 1
ATOM 825 C CA . THR A 1 114 ? -54.199 -15.374 90.892 1.00 97.50 114 THR A CA 1
ATOM 826 C C . THR A 1 114 ? -54.522 -15.519 89.402 1.00 97.50 114 THR A C 1
ATOM 828 O O . THR A 1 114 ? -53.716 -15.140 88.549 1.00 97.50 114 THR A O 1
ATOM 831 N N . PHE A 1 115 ? -55.721 -16.003 89.062 1.00 97.69 115 PHE A N 1
ATOM 832 C CA . PHE A 1 115 ? -56.172 -16.095 87.675 1.00 97.69 115 PHE A CA 1
ATOM 833 C C . PHE A 1 115 ? -56.322 -14.716 87.027 1.00 97.69 115 PHE A C 1
ATOM 835 O O . PHE A 1 115 ? -55.904 -14.549 85.884 1.00 97.69 115 PHE A O 1
ATOM 842 N N . LYS A 1 116 ? -56.826 -13.701 87.743 1.00 97.50 116 LYS A N 1
ATOM 843 C CA . LYS A 1 116 ? -56.865 -12.316 87.236 1.00 97.50 116 LYS A CA 1
ATOM 844 C C . LYS A 1 116 ? -55.475 -11.784 86.900 1.00 97.50 116 LYS A C 1
ATOM 846 O O . LYS A 1 116 ? -55.305 -11.177 85.844 1.00 97.50 116 LYS A O 1
ATOM 851 N N . LEU A 1 117 ? -54.491 -11.999 87.775 1.00 97.50 117 LEU A N 1
ATOM 852 C CA . LEU A 1 117 ? -53.105 -11.601 87.517 1.00 97.50 117 LEU A CA 1
ATOM 853 C C . LEU A 1 117 ? -52.536 -12.328 86.295 1.00 97.50 117 LEU A C 1
ATOM 855 O O . LEU A 1 117 ? -51.933 -11.686 85.439 1.00 97.50 117 LEU A O 1
ATOM 859 N N . LYS A 1 118 ? -52.798 -13.634 86.157 1.00 98.00 118 LYS A N 1
ATOM 860 C CA . LYS A 1 118 ? -52.390 -14.410 84.978 1.00 98.00 118 LYS A CA 1
ATOM 861 C C . LYS A 1 118 ? -53.024 -13.881 83.689 1.00 98.00 118 LYS A C 1
ATOM 863 O O . LYS A 1 118 ? -52.325 -13.733 82.693 1.00 98.00 118 LYS A O 1
ATOM 868 N N . CYS A 1 119 ? -54.317 -13.556 83.705 1.00 97.19 119 CYS A N 1
ATOM 869 C CA . CYS A 1 119 ? -54.990 -12.954 82.554 1.00 97.19 119 CYS A CA 1
ATOM 870 C C . CYS A 1 119 ? -54.379 -11.597 82.182 1.00 97.19 119 CYS A C 1
ATOM 872 O O . CYS A 1 119 ? -54.158 -11.348 81.002 1.00 97.19 119 CYS A O 1
ATOM 874 N N . LYS A 1 120 ? -54.055 -10.748 83.168 1.00 97.06 120 LYS A N 1
ATOM 875 C CA . LYS A 1 120 ? -53.374 -9.466 82.923 1.00 97.06 120 LYS A CA 1
ATOM 876 C C . LYS A 1 120 ? -51.987 -9.659 82.307 1.00 97.06 120 LYS A C 1
ATOM 878 O O . LYS A 1 120 ? -51.684 -9.001 81.320 1.00 97.06 120 LYS A O 1
ATOM 883 N N . ALA A 1 121 ? -51.188 -10.585 82.838 1.00 96.81 121 ALA A N 1
ATOM 884 C CA . ALA A 1 121 ? -49.861 -10.890 82.304 1.00 96.81 121 ALA A CA 1
ATOM 885 C C . ALA A 1 121 ? -49.930 -11.394 80.853 1.00 96.81 121 ALA A C 1
ATOM 887 O O . ALA A 1 121 ? -49.203 -10.904 79.997 1.00 96.81 121 ALA A O 1
ATOM 888 N N . LEU A 1 122 ? -50.861 -12.307 80.551 1.00 97.56 122 LEU A N 1
ATOM 889 C CA . LEU A 1 122 ? -51.070 -12.800 79.186 1.00 97.56 122 LEU A CA 1
ATOM 890 C C . LEU A 1 122 ? -51.568 -11.702 78.234 1.00 97.56 122 LEU A C 1
ATOM 892 O O . LEU A 1 122 ? -51.191 -11.695 77.067 1.00 97.56 122 LEU A O 1
ATOM 896 N N . GLN A 1 123 ? -52.408 -10.774 78.701 1.00 97.31 123 GLN A N 1
ATOM 897 C CA . GLN A 1 123 ? -52.854 -9.629 77.897 1.00 97.31 123 GLN A CA 1
ATOM 898 C C . GLN A 1 123 ? -51.705 -8.666 77.580 1.00 97.31 123 GLN A C 1
ATOM 900 O O . GLN A 1 123 ? -51.611 -8.179 76.454 1.00 97.31 123 GLN A O 1
ATOM 905 N N . GLU A 1 124 ? -50.836 -8.401 78.555 1.00 97.12 124 GLU A N 1
ATOM 906 C CA . GLU A 1 124 ? -49.644 -7.574 78.372 1.00 97.12 124 GLU A CA 1
ATOM 907 C C . GLU A 1 124 ? -48.655 -8.235 77.406 1.00 97.12 124 GLU A C 1
ATOM 909 O O . GLU A 1 124 ? -48.253 -7.607 76.429 1.00 97.12 124 GLU A O 1
ATOM 914 N N . GLU A 1 125 ? -48.381 -9.530 77.578 1.00 96.94 125 GLU A N 1
ATOM 915 C CA . GLU A 1 125 ? -47.549 -10.308 76.657 1.00 96.94 125 GLU A CA 1
ATOM 916 C C . GLU A 1 125 ? -48.126 -10.301 75.234 1.00 96.94 125 GLU A C 1
ATOM 918 O O . GLU A 1 125 ? -47.400 -10.063 74.272 1.00 96.94 125 GLU A O 1
ATOM 923 N N . ASN A 1 126 ? -49.443 -10.471 75.068 1.00 96.69 126 ASN A N 1
ATOM 924 C CA . ASN A 1 126 ? -50.078 -10.400 73.748 1.00 96.69 126 ASN A CA 1
ATOM 925 C C . ASN A 1 126 ? -49.925 -9.007 73.120 1.00 96.69 126 ASN A C 1
ATOM 927 O O . ASN A 1 126 ? -49.662 -8.878 71.924 1.00 96.69 126 ASN A O 1
ATOM 931 N N . ARG A 1 127 ? -50.056 -7.952 73.932 1.00 97.56 127 ARG A N 1
ATOM 932 C CA . ARG A 1 127 ? -49.849 -6.572 73.489 1.00 97.56 127 ARG A CA 1
ATOM 933 C C . ARG A 1 127 ? -48.401 -6.344 73.055 1.00 97.56 127 ARG A C 1
ATOM 935 O O . ARG A 1 127 ? -48.179 -5.683 72.041 1.00 97.56 127 ARG A O 1
ATOM 942 N N . ASP A 1 128 ? -47.434 -6.887 73.780 1.00 97.56 128 ASP A N 1
ATOM 943 C CA . ASP A 1 128 ? -46.018 -6.746 73.454 1.00 97.56 128 ASP A CA 1
ATOM 944 C C . ASP A 1 128 ? -45.613 -7.580 72.237 1.00 97.56 128 ASP A C 1
ATOM 946 O O . ASP A 1 128 ? -44.899 -7.070 71.373 1.00 97.56 128 ASP A O 1
ATOM 950 N N . LEU A 1 129 ? -46.161 -8.788 72.076 1.00 97.56 129 LEU A N 1
ATOM 951 C CA . LEU A 1 129 ? -46.006 -9.593 70.861 1.00 97.56 129 LEU A CA 1
ATOM 952 C C . LEU A 1 129 ? -46.546 -8.862 69.626 1.00 97.56 129 LEU A C 1
ATOM 954 O O . LEU A 1 129 ? -45.877 -8.832 68.594 1.00 97.56 129 LEU A O 1
ATOM 958 N N . ARG A 1 130 ? -47.711 -8.206 69.726 1.00 97.62 130 ARG A N 1
ATOM 959 C CA . ARG A 1 130 ? -48.263 -7.397 68.624 1.00 97.62 130 ARG A CA 1
ATOM 960 C C . ARG A 1 130 ? -47.354 -6.218 68.269 1.00 97.62 130 ARG A C 1
ATOM 962 O O . ARG A 1 130 ? -47.067 -6.011 67.092 1.00 97.62 130 ARG A O 1
ATOM 969 N N . LYS A 1 131 ? -46.847 -5.473 69.260 1.00 97.50 131 LYS A N 1
ATOM 970 C CA . LYS A 1 131 ? -45.882 -4.379 69.019 1.00 97.50 131 LYS A CA 1
ATOM 971 C C . LYS A 1 131 ? -44.590 -4.891 68.376 1.00 97.50 131 LYS A C 1
ATOM 973 O O . LYS A 1 131 ? -44.075 -4.263 67.449 1.00 97.50 131 LYS A O 1
ATOM 978 N N . ALA A 1 132 ? -44.070 -6.019 68.861 1.00 97.69 132 ALA A N 1
ATOM 979 C CA . ALA A 1 132 ? -42.872 -6.644 68.318 1.00 97.69 132 ALA A CA 1
ATOM 980 C C . ALA A 1 132 ? -43.088 -7.076 66.862 1.00 97.69 132 ALA A C 1
ATOM 982 O O . ALA A 1 132 ? -42.244 -6.780 66.022 1.00 97.69 132 ALA A O 1
ATOM 983 N N . SER A 1 133 ? -44.243 -7.672 66.544 1.00 97.69 133 SER A N 1
ATOM 984 C CA . SER A 1 133 ? -44.612 -8.057 65.177 1.00 97.69 133 SER A CA 1
ATOM 985 C C . SER A 1 133 ? -44.616 -6.861 64.226 1.00 97.69 133 SER A C 1
ATOM 987 O O . SER A 1 133 ? -43.975 -6.917 63.182 1.00 97.69 133 SER A O 1
ATOM 989 N N . VAL A 1 134 ? -45.264 -5.753 64.608 1.00 98.25 134 VAL A N 1
ATOM 990 C CA . VAL A 1 134 ? -45.291 -4.523 63.794 1.00 98.25 134 VAL A CA 1
ATOM 991 C C . VAL A 1 134 ? -43.884 -3.952 63.605 1.00 98.25 134 VAL A C 1
ATOM 993 O O . VAL A 1 134 ? -43.525 -3.524 62.513 1.00 98.25 134 VAL A O 1
ATOM 996 N N . THR A 1 135 ? -43.055 -3.976 64.650 1.00 97.69 135 THR A N 1
ATOM 997 C CA . THR A 1 135 ? -41.676 -3.470 64.574 1.00 97.69 135 THR A CA 1
ATOM 998 C C . THR A 1 135 ? -40.810 -4.314 63.640 1.00 97.69 135 THR A C 1
ATOM 1000 O O . THR A 1 135 ? -40.027 -3.770 62.863 1.00 97.69 135 THR A O 1
ATOM 1003 N N . ILE A 1 136 ? -40.932 -5.641 63.719 1.00 97.94 136 ILE A N 1
ATOM 1004 C CA . ILE A 1 136 ? -40.207 -6.567 62.845 1.00 97.94 136 ILE A CA 1
ATOM 1005 C C . ILE A 1 136 ? -40.664 -6.380 61.398 1.00 97.94 136 ILE A C 1
ATOM 1007 O O . ILE A 1 136 ? -39.816 -6.289 60.516 1.00 97.94 136 ILE A O 1
ATOM 1011 N N . GLN A 1 137 ? -41.972 -6.253 61.164 1.00 97.69 137 GLN A N 1
ATOM 1012 C CA . GLN A 1 137 ? -42.520 -6.017 59.831 1.00 97.69 137 GLN A CA 1
ATOM 1013 C C . GLN A 1 137 ? -42.013 -4.700 59.228 1.00 97.69 137 GLN A C 1
ATOM 1015 O O . GLN A 1 137 ? -41.494 -4.710 58.119 1.00 97.69 137 GLN A O 1
ATOM 1020 N N . ALA A 1 138 ? -42.048 -3.597 59.980 1.00 98.06 138 ALA A N 1
ATOM 1021 C CA . ALA A 1 138 ? -41.539 -2.310 59.502 1.00 98.06 138 ALA A CA 1
ATOM 1022 C C . ALA A 1 138 ? -40.038 -2.358 59.152 1.00 98.06 138 ALA A C 1
ATOM 1024 O O . ALA A 1 138 ? -39.596 -1.721 58.197 1.00 98.06 138 ALA A O 1
ATOM 1025 N N . ARG A 1 139 ? -39.237 -3.126 59.907 1.00 97.50 139 ARG A N 1
ATOM 1026 C CA . ARG A 1 139 ? -37.820 -3.349 59.573 1.00 97.50 139 ARG A CA 1
ATOM 1027 C C . ARG A 1 139 ? -37.649 -4.195 58.316 1.00 97.50 139 ARG A C 1
ATOM 1029 O O . ARG A 1 139 ? -36.803 -3.857 57.497 1.00 97.50 139 ARG A O 1
ATOM 1036 N N . ALA A 1 140 ? -38.437 -5.258 58.163 1.00 97.94 140 ALA A N 1
ATOM 1037 C CA . ALA A 1 140 ? -38.395 -6.103 56.975 1.00 97.94 140 ALA A CA 1
ATOM 1038 C C . ALA A 1 140 ? -38.738 -5.298 55.711 1.00 97.94 140 ALA A C 1
ATOM 1040 O O . ALA A 1 140 ? -37.988 -5.349 54.743 1.00 97.94 140 ALA A O 1
ATOM 1041 N N . GLU A 1 141 ? -39.790 -4.477 55.758 1.00 96.75 141 GLU A N 1
ATOM 1042 C CA . GLU A 1 141 ? -40.181 -3.590 54.653 1.00 96.75 141 GLU A CA 1
ATOM 1043 C C . GLU A 1 141 ? -39.060 -2.593 54.308 1.00 96.75 141 GLU A C 1
ATOM 1045 O O . GLU A 1 141 ? -38.688 -2.445 53.145 1.00 96.75 141 GLU A O 1
ATOM 1050 N N . GLN A 1 142 ? -38.434 -1.970 55.313 1.00 98.19 142 GLN A N 1
ATOM 1051 C CA . GLN A 1 142 ? -37.302 -1.066 55.089 1.00 98.19 142 GLN A CA 1
ATOM 1052 C C . GLN A 1 142 ? -36.091 -1.775 54.453 1.00 98.19 142 GLN A C 1
ATOM 1054 O O . GLN A 1 142 ? -35.423 -1.212 53.579 1.00 98.19 142 GLN A O 1
ATOM 1059 N N . GLU A 1 143 ? -35.772 -2.991 54.900 1.00 97.06 143 GLU A N 1
ATOM 1060 C CA . GLU A 1 143 ? -34.682 -3.792 54.337 1.00 97.06 143 GLU A CA 1
ATOM 1061 C C . GLU A 1 143 ? -34.986 -4.210 52.892 1.00 97.06 143 GLU A C 1
ATOM 1063 O O . GLU A 1 143 ? -34.116 -4.080 52.026 1.00 97.06 143 GLU A O 1
ATOM 1068 N N . GLU A 1 144 ? -36.218 -4.629 52.598 1.00 97.44 144 GLU A N 1
ATOM 1069 C CA . GLU A 1 144 ? -36.671 -4.957 51.243 1.00 97.44 144 GLU A CA 1
ATOM 1070 C C . GLU A 1 144 ? -36.591 -3.749 50.304 1.00 97.44 144 GLU A C 1
ATOM 1072 O O . GLU A 1 144 ? -36.072 -3.866 49.187 1.00 97.44 144 GLU A O 1
ATOM 1077 N N . GLU A 1 145 ? -37.023 -2.569 50.753 1.00 97.62 145 GLU A N 1
ATOM 1078 C CA . GLU A 1 145 ? -36.885 -1.324 49.998 1.00 97.62 145 GLU A CA 1
ATOM 1079 C C . GLU A 1 145 ? -35.414 -0.962 49.766 1.00 97.62 145 GLU A C 1
ATOM 1081 O O . GLU A 1 145 ? -35.030 -0.564 48.661 1.00 97.62 145 GLU A O 1
ATOM 1086 N N . PHE A 1 146 ? -34.558 -1.107 50.781 1.00 98.38 146 PHE A N 1
ATOM 1087 C CA . PHE A 1 146 ? -33.130 -0.818 50.658 1.00 98.38 146 PHE A CA 1
ATOM 1088 C C . PHE A 1 146 ? -32.444 -1.749 49.650 1.00 98.38 146 PHE A C 1
ATOM 1090 O O . PHE A 1 146 ? -31.687 -1.286 48.784 1.00 98.38 146 PHE A O 1
ATOM 1097 N N . ILE A 1 147 ? -32.728 -3.050 49.727 1.00 98.31 147 ILE A N 1
ATOM 1098 C CA . ILE A 1 147 ? -32.198 -4.057 48.804 1.00 98.31 147 ILE A CA 1
ATOM 1099 C C . ILE A 1 147 ? -32.705 -3.774 47.388 1.00 98.31 147 ILE A C 1
ATOM 1101 O O . ILE A 1 147 ? -31.896 -3.688 46.460 1.00 98.31 147 ILE A O 1
ATOM 1105 N N . SER A 1 148 ? -34.009 -3.541 47.222 1.00 98.00 148 SER A N 1
ATOM 1106 C CA . SER A 1 148 ? -34.629 -3.246 45.925 1.00 98.00 148 SER A CA 1
ATOM 1107 C C . SER A 1 148 ? -34.023 -2.003 45.280 1.00 98.00 148 SER A C 1
ATOM 1109 O O . SER A 1 148 ? -33.584 -2.052 44.130 1.00 98.00 148 SER A O 1
ATOM 1111 N N . ASN A 1 149 ? -33.889 -0.909 46.034 1.00 98.44 149 ASN A N 1
ATOM 1112 C CA . ASN A 1 149 ? -33.278 0.329 45.551 1.00 98.44 149 ASN A CA 1
ATOM 1113 C C . ASN A 1 149 ? -31.803 0.143 45.166 1.00 98.44 149 ASN A C 1
ATOM 1115 O O . ASN A 1 149 ? -31.332 0.722 44.183 1.00 98.44 149 ASN A O 1
ATOM 1119 N N . THR A 1 150 ? -31.060 -0.664 45.923 1.00 98.56 150 THR A N 1
ATOM 1120 C CA . THR A 1 150 ? -29.646 -0.945 45.641 1.00 98.56 150 THR A CA 1
ATOM 1121 C C . THR A 1 150 ? -29.486 -1.780 44.373 1.00 98.56 150 THR A C 1
ATOM 1123 O O . THR A 1 150 ? -28.677 -1.441 43.503 1.00 98.56 150 THR A O 1
ATOM 1126 N N . LEU A 1 151 ? -30.279 -2.843 44.229 1.00 98.44 151 LEU A N 1
ATOM 1127 C CA . LEU A 1 151 ? -30.271 -3.694 43.041 1.00 98.44 151 LEU A CA 1
ATOM 1128 C C . LEU A 1 151 ? -30.721 -2.924 41.803 1.00 98.44 151 LEU A C 1
ATOM 1130 O O . LEU A 1 151 ? -30.067 -3.013 40.767 1.00 98.44 151 LEU A O 1
ATOM 1134 N N . PHE A 1 152 ? -31.766 -2.108 41.919 1.00 98.50 152 PHE A N 1
ATOM 1135 C CA . PHE A 1 152 ? -32.261 -1.282 40.825 1.00 98.50 152 PHE A CA 1
ATOM 1136 C C . PHE A 1 152 ? -31.193 -0.308 40.311 1.00 98.50 152 PHE A C 1
ATOM 1138 O O . PHE A 1 152 ? -30.927 -0.263 39.110 1.00 98.50 152 PHE A O 1
ATOM 1145 N N . LYS A 1 153 ? -30.489 0.393 41.212 1.00 98.69 153 LYS A N 1
ATOM 1146 C CA . LYS A 1 153 ? -29.354 1.259 40.840 1.00 98.69 153 LYS A CA 1
ATOM 1147 C C . LYS A 1 153 ? -28.242 0.482 40.137 1.00 98.69 153 LYS A C 1
ATOM 1149 O O . LYS A 1 153 ? -27.679 0.971 39.159 1.00 98.69 153 LYS A O 1
ATOM 1154 N N . LYS A 1 154 ? -27.927 -0.730 40.605 1.00 98.62 154 LYS A N 1
ATOM 1155 C CA . LYS A 1 154 ? -26.891 -1.575 39.994 1.00 98.62 154 LYS A CA 1
ATOM 1156 C C . LYS A 1 154 ? -27.302 -2.077 38.609 1.00 98.62 154 LYS A C 1
ATOM 1158 O O . LYS A 1 154 ? -26.480 -2.064 37.700 1.00 98.62 154 LYS A O 1
ATOM 1163 N N . ILE A 1 155 ? -28.567 -2.454 38.431 1.00 98.44 155 ILE A N 1
ATOM 1164 C CA . ILE A 1 155 ? -29.132 -2.837 37.131 1.00 98.44 155 ILE A CA 1
ATOM 1165 C C . ILE A 1 155 ? -29.050 -1.661 36.156 1.00 98.44 155 ILE A C 1
ATOM 1167 O O . ILE A 1 155 ? -28.550 -1.838 35.051 1.00 98.44 155 ILE A O 1
ATOM 1171 N N . GLN A 1 156 ? -29.460 -0.460 36.570 1.00 98.50 156 GLN A N 1
ATOM 1172 C CA . GLN A 1 156 ? -29.370 0.733 35.723 1.00 98.50 156 GLN A CA 1
ATOM 1173 C C . GLN A 1 156 ? -27.927 1.076 35.342 1.00 98.50 156 GLN A C 1
ATOM 1175 O O . GLN A 1 156 ? -27.656 1.397 34.186 1.00 98.50 156 GLN A O 1
ATOM 1180 N N . ALA A 1 157 ? -26.989 0.982 36.289 1.00 98.38 157 ALA A N 1
ATOM 1181 C CA . ALA A 1 157 ? -25.574 1.209 36.014 1.00 98.38 157 ALA A CA 1
ATOM 1182 C C . ALA A 1 157 ? -25.040 0.215 34.970 1.00 98.38 157 ALA A C 1
ATOM 1184 O O . ALA A 1 157 ? -24.433 0.635 33.988 1.00 98.38 157 ALA A O 1
ATOM 1185 N N . LEU A 1 158 ? -25.343 -1.077 35.133 1.00 98.62 158 LEU A N 1
ATOM 1186 C CA . LEU A 1 158 ? -24.950 -2.121 34.182 1.00 98.62 158 LEU A CA 1
ATOM 1187 C C . LEU A 1 158 ? -25.618 -1.948 32.812 1.00 98.62 158 LEU A C 1
ATOM 1189 O O . LEU A 1 158 ? -24.987 -2.185 31.787 1.00 98.62 158 LEU A O 1
ATOM 1193 N N . GLN A 1 159 ? -26.880 -1.517 32.769 1.00 98.62 159 GLN A N 1
ATOM 1194 C CA . GLN A 1 159 ? -27.575 -1.207 31.517 1.00 98.62 159 GLN A CA 1
ATOM 1195 C C . GLN A 1 159 ? -26.905 -0.043 30.782 1.00 98.62 159 GLN A C 1
ATOM 1197 O O . GLN A 1 159 ? -26.642 -0.154 29.586 1.00 98.62 159 GLN A O 1
ATOM 1202 N N . LYS A 1 160 ? -26.558 1.031 31.499 1.00 98.56 160 LYS A N 1
ATOM 1203 C CA . LYS A 1 160 ? -25.859 2.190 30.933 1.00 98.56 160 LYS A CA 1
ATOM 1204 C C . LYS A 1 160 ? -24.450 1.839 30.455 1.00 98.56 160 LYS A C 1
ATOM 1206 O O . LYS A 1 160 ? -24.021 2.308 29.402 1.00 98.56 160 LYS A O 1
ATOM 1211 N N . GLU A 1 161 ? -23.727 1.024 31.217 1.00 98.19 161 GLU A N 1
ATOM 1212 C CA . GLU A 1 161 ? -22.401 0.541 30.831 1.00 98.19 161 GLU A CA 1
ATOM 1213 C C . GLU A 1 161 ? -22.489 -0.331 29.574 1.00 98.19 161 GLU A C 1
ATOM 1215 O O . GLU A 1 161 ? -21.741 -0.111 28.626 1.00 98.19 161 GLU A O 1
ATOM 1220 N N . LYS A 1 162 ? -23.464 -1.246 29.514 1.00 98.50 162 LYS A N 1
ATOM 1221 C CA . LYS A 1 162 ? -23.734 -2.065 28.327 1.00 98.50 162 LYS A CA 1
ATOM 1222 C C . LYS A 1 162 ? -24.051 -1.211 27.097 1.00 98.50 162 LYS A C 1
ATOM 1224 O O . LYS A 1 162 ? -23.519 -1.490 26.029 1.00 98.50 162 LYS A O 1
ATOM 1229 N N . GLU A 1 163 ? -24.904 -0.197 27.232 1.00 98.38 163 GLU A N 1
ATOM 1230 C CA . GLU A 1 163 ? -25.239 0.724 26.138 1.00 98.38 163 GLU A CA 1
ATOM 1231 C C . GLU A 1 163 ? -24.008 1.515 25.679 1.00 98.38 163 GLU A C 1
ATOM 1233 O O . GLU A 1 163 ? -23.720 1.583 24.488 1.00 98.38 163 GLU A O 1
ATOM 1238 N N . THR A 1 164 ? -23.221 2.034 26.625 1.00 98.31 164 THR A N 1
ATOM 1239 C CA . THR A 1 164 ? -21.960 2.730 26.325 1.00 98.31 164 THR A CA 1
ATOM 1240 C C . THR A 1 164 ? -20.984 1.827 25.574 1.00 98.31 164 THR A C 1
ATOM 1242 O O . THR A 1 164 ? -20.394 2.249 24.581 1.00 98.31 164 THR A O 1
ATOM 1245 N N . LEU A 1 165 ? -20.819 0.582 26.031 1.00 98.56 165 LEU A N 1
ATOM 1246 C CA . LEU A 1 165 ? -19.960 -0.397 25.375 1.00 98.56 165 LEU A CA 1
ATOM 1247 C C . LEU A 1 165 ? -20.453 -0.695 23.961 1.00 98.56 165 LEU A C 1
ATOM 1249 O O . LEU A 1 165 ? -19.648 -0.643 23.041 1.00 98.56 165 LEU A O 1
ATOM 1253 N N . ALA A 1 166 ? -21.752 -0.940 23.772 1.00 98.50 166 ALA A N 1
ATOM 1254 C CA . ALA A 1 166 ? -22.326 -1.193 22.451 1.00 98.50 166 ALA A CA 1
ATOM 1255 C C . ALA A 1 166 ? -22.037 -0.042 21.472 1.00 98.50 166 ALA A C 1
ATOM 1257 O O . ALA A 1 166 ? -21.511 -0.278 20.390 1.00 98.50 166 ALA A O 1
ATOM 1258 N N . VAL A 1 167 ? -22.265 1.206 21.895 1.00 98.38 167 VAL A N 1
ATOM 1259 C CA . VAL A 1 167 ? -21.978 2.397 21.078 1.00 98.38 167 VAL A CA 1
ATOM 1260 C C . VAL A 1 167 ? -20.482 2.541 20.773 1.00 98.38 167 VAL A C 1
ATOM 1262 O O . VAL A 1 167 ? -20.109 2.975 19.685 1.00 98.38 167 VAL A O 1
ATOM 1265 N N . ASN A 1 168 ? -19.603 2.216 21.724 1.00 97.94 168 ASN A N 1
ATOM 1266 C CA . ASN A 1 168 ? -18.160 2.266 21.492 1.00 97.94 168 ASN A CA 1
ATOM 1267 C C . ASN A 1 168 ? -17.707 1.192 20.495 1.00 97.94 168 ASN A C 1
ATOM 1269 O O . ASN A 1 168 ? -16.914 1.511 19.613 1.00 97.94 168 ASN A O 1
ATOM 1273 N N . TYR A 1 169 ? -18.242 -0.030 20.594 1.00 98.56 169 TYR A N 1
ATOM 1274 C CA . TYR A 1 169 ? -17.974 -1.102 19.632 1.00 98.56 169 TYR A CA 1
ATOM 1275 C C . TYR A 1 169 ? -18.424 -0.716 18.221 1.00 98.56 169 TYR A C 1
ATOM 1277 O O . TYR A 1 169 ? -17.636 -0.838 17.290 1.00 98.56 169 TYR A O 1
ATOM 1285 N N . GLU A 1 170 ? -19.636 -0.177 18.062 1.00 97.56 170 GLU A N 1
ATOM 1286 C CA . GLU A 1 170 ? -20.133 0.290 16.759 1.00 97.56 170 GLU A CA 1
ATOM 1287 C C . GLU A 1 170 ? -19.207 1.356 16.149 1.00 97.56 170 GLU A C 1
ATOM 1289 O O . GLU A 1 170 ? -18.813 1.260 14.987 1.00 97.56 170 GLU A O 1
ATOM 1294 N N . LYS A 1 171 ? -18.775 2.340 16.946 1.00 97.88 171 LYS A N 1
ATOM 1295 C CA . LYS A 1 171 ? -17.840 3.383 16.488 1.00 97.88 171 LYS A CA 1
ATOM 1296 C C . LYS A 1 171 ? -16.474 2.829 16.099 1.00 97.88 171 LYS A C 1
ATOM 1298 O O . LYS A 1 171 ? -15.871 3.313 15.142 1.00 97.88 171 LYS A O 1
ATOM 1303 N N . GLU A 1 172 ? -15.955 1.872 16.861 1.00 97.88 172 GLU A N 1
ATOM 1304 C CA . GLU A 1 172 ? -14.666 1.252 16.567 1.00 97.88 172 GLU A CA 1
ATOM 1305 C C . GLU A 1 172 ? -14.741 0.413 15.287 1.00 97.88 172 GLU A C 1
ATOM 1307 O O . GLU A 1 172 ? -13.860 0.531 14.435 1.00 97.88 172 GLU A O 1
ATOM 1312 N N . GLU A 1 173 ? -15.825 -0.342 15.083 1.00 97.88 173 GLU A N 1
ATOM 1313 C CA . GLU A 1 173 ? -16.084 -1.072 13.837 1.00 97.88 173 GLU A CA 1
ATOM 1314 C C . GLU A 1 173 ? -16.192 -0.130 12.630 1.00 97.88 173 GLU A C 1
ATOM 1316 O O . GLU A 1 173 ? -15.573 -0.378 11.587 1.00 97.88 173 GLU A O 1
ATOM 1321 N N . GLU A 1 174 ? -16.920 0.982 12.764 1.00 97.44 174 GLU A N 1
ATOM 1322 C CA . GLU A 1 174 ? -17.001 2.017 11.731 1.00 97.44 174 GLU A CA 1
ATOM 1323 C C . GLU A 1 174 ? -15.627 2.630 11.438 1.00 97.44 174 GLU A C 1
ATOM 1325 O O . GLU A 1 174 ? -15.255 2.806 10.272 1.00 97.44 174 GLU A O 1
ATOM 1330 N N . PHE A 1 175 ? -14.841 2.941 12.472 1.00 98.00 175 PHE A N 1
ATOM 1331 C CA . PHE A 1 175 ? -13.496 3.490 12.317 1.00 98.00 175 PHE A CA 1
ATOM 1332 C C . PHE A 1 175 ? -12.577 2.519 11.571 1.00 98.00 175 PHE A C 1
ATOM 1334 O O . PHE A 1 175 ? -11.959 2.909 10.577 1.00 98.00 175 PHE A O 1
ATOM 1341 N N . LEU A 1 176 ? -12.527 1.253 11.999 1.00 98.06 176 LEU A N 1
ATOM 1342 C CA . LEU A 1 176 ? -11.684 0.226 11.389 1.00 98.06 176 LEU A CA 1
ATOM 1343 C C . LEU A 1 176 ? -12.073 -0.013 9.927 1.00 98.06 176 LEU A C 1
ATOM 1345 O O . LEU A 1 176 ? -11.207 -0.049 9.051 1.00 98.06 176 LEU A O 1
ATOM 1349 N N . THR A 1 177 ? -13.374 -0.111 9.647 1.00 97.88 177 THR A N 1
ATOM 1350 C CA . THR A 1 177 ? -13.899 -0.321 8.291 1.00 97.88 177 THR A CA 1
ATOM 1351 C C . THR A 1 177 ? -13.548 0.846 7.371 1.00 97.88 177 THR A C 1
ATOM 1353 O O . THR A 1 177 ? -13.070 0.642 6.250 1.00 97.88 177 THR A O 1
ATOM 1356 N N . ASN A 1 178 ? -13.731 2.079 7.845 1.00 98.44 178 ASN A N 1
ATOM 1357 C CA . ASN A 1 178 ? -13.398 3.284 7.090 1.00 98.44 178 ASN A CA 1
ATOM 1358 C C . ASN A 1 178 ? -11.892 3.403 6.834 1.00 98.44 178 ASN A C 1
ATOM 1360 O O . ASN A 1 178 ? -11.473 3.777 5.736 1.00 98.44 178 ASN A O 1
ATOM 1364 N N . GLU A 1 179 ? -11.073 3.072 7.828 1.00 98.31 179 GLU A N 1
ATOM 1365 C CA . GLU A 1 179 ? -9.621 3.147 7.722 1.00 98.31 179 GLU A CA 1
ATOM 1366 C C . GLU A 1 179 ? -9.057 2.089 6.771 1.00 98.31 179 GLU A C 1
ATOM 1368 O O . GLU A 1 179 ? -8.235 2.399 5.907 1.00 98.31 179 GLU A O 1
ATOM 1373 N N . LEU A 1 180 ? -9.553 0.854 6.858 1.00 97.81 180 LEU A N 1
ATOM 1374 C CA . LEU A 1 180 ? -9.212 -0.209 5.915 1.00 97.81 180 LEU A CA 1
ATOM 1375 C C . LEU A 1 180 ? -9.646 0.149 4.491 1.00 97.81 180 LEU A C 1
ATOM 1377 O O . LEU A 1 180 ? -8.870 -0.042 3.556 1.00 97.81 180 LEU A O 1
ATOM 1381 N N . SER A 1 181 ? -10.838 0.724 4.321 1.00 96.94 181 SER A N 1
ATOM 1382 C CA . SER A 1 181 ? -11.335 1.167 3.012 1.00 96.94 181 SER A CA 1
ATOM 1383 C C . SER A 1 181 ? -10.453 2.262 2.404 1.00 96.94 181 SER A C 1
ATOM 1385 O O . SER A 1 181 ? -10.112 2.190 1.222 1.00 96.94 181 SER A O 1
ATOM 1387 N N . ARG A 1 182 ? -10.017 3.242 3.211 1.00 98.31 182 ARG A N 1
ATOM 1388 C CA . ARG A 1 182 ? -9.059 4.273 2.778 1.00 98.31 182 ARG A CA 1
ATOM 1389 C C . ARG A 1 182 ? -7.719 3.670 2.371 1.00 98.31 182 ARG A C 1
ATOM 1391 O O . ARG A 1 182 ? -7.241 3.966 1.279 1.00 98.31 182 ARG A O 1
ATOM 1398 N N . LYS A 1 183 ? -7.141 2.793 3.199 1.00 98.31 183 LYS A N 1
ATOM 1399 C CA . LYS A 1 183 ? -5.870 2.115 2.889 1.00 98.31 183 LYS A CA 1
ATOM 1400 C C . LYS A 1 183 ? -5.970 1.262 1.626 1.00 98.31 183 LYS A C 1
ATOM 1402 O O . LYS A 1 183 ? -5.054 1.270 0.810 1.00 98.31 183 LYS A O 1
ATOM 1407 N N . LEU A 1 184 ? -7.087 0.564 1.427 1.00 98.00 184 LEU A N 1
ATOM 1408 C CA . LEU A 1 184 ? -7.325 -0.226 0.222 1.00 98.00 184 LEU A CA 1
ATOM 1409 C C . LEU A 1 184 ? -7.379 0.660 -1.027 1.00 98.00 184 LEU A C 1
ATOM 1411 O O . LEU A 1 184 ? -6.734 0.341 -2.024 1.00 98.00 184 LEU A O 1
ATOM 1415 N N . MET A 1 185 ? -8.111 1.776 -0.969 1.00 97.06 185 MET A N 1
ATOM 1416 C CA . MET A 1 185 ? -8.181 2.735 -2.074 1.00 97.06 185 MET A CA 1
ATOM 1417 C C . MET A 1 185 ? -6.805 3.341 -2.375 1.00 97.06 185 MET A C 1
ATOM 1419 O O . MET A 1 185 ? -6.422 3.435 -3.539 1.00 97.06 185 MET A O 1
ATOM 1423 N N . GLN A 1 186 ? -6.039 3.692 -1.340 1.00 97.25 186 GLN A N 1
ATOM 1424 C CA . GLN A 1 186 ? -4.679 4.204 -1.492 1.00 97.25 186 GLN A CA 1
ATOM 1425 C C . GLN A 1 186 ? -3.773 3.188 -2.198 1.00 97.25 186 GLN A C 1
ATOM 1427 O O . GLN A 1 186 ? -3.136 3.528 -3.188 1.00 97.25 186 GLN A O 1
ATOM 1432 N N . LEU A 1 187 ? -3.773 1.927 -1.758 1.00 97.94 187 LEU A N 1
ATOM 1433 C CA . LEU A 1 187 ? -2.974 0.872 -2.389 1.00 97.94 187 LEU A CA 1
ATOM 1434 C C . LEU A 1 187 ? -3.393 0.606 -3.839 1.00 97.94 187 LEU A C 1
ATOM 1436 O O . LEU A 1 187 ? -2.547 0.326 -4.685 1.00 97.94 187 LEU A O 1
ATOM 1440 N N . GLN A 1 188 ? -4.689 0.688 -4.149 1.00 97.06 188 GLN A N 1
ATOM 1441 C CA . GLN A 1 188 ? -5.173 0.576 -5.528 1.00 97.06 188 GLN A CA 1
ATOM 1442 C C . GLN A 1 188 ? -4.682 1.734 -6.398 1.00 97.06 188 GLN A C 1
ATOM 1444 O O . GLN A 1 188 ? -4.297 1.508 -7.544 1.00 97.06 188 GLN A O 1
ATOM 1449 N N . HIS A 1 189 ? -4.673 2.952 -5.855 1.00 97.50 189 HIS A N 1
ATOM 1450 C CA . HIS A 1 189 ? -4.170 4.125 -6.553 1.00 97.50 189 HIS A CA 1
ATOM 1451 C C . HIS A 1 189 ? -2.658 4.035 -6.793 1.00 97.50 189 HIS A C 1
ATOM 1453 O O . HIS A 1 189 ? -2.232 4.112 -7.941 1.00 97.50 189 HIS A O 1
ATOM 1459 N N . GLU A 1 190 ? -1.871 3.754 -5.751 1.00 96.75 190 GLU A N 1
ATOM 1460 C CA . GLU A 1 190 ? -0.416 3.565 -5.849 1.00 96.75 190 GLU A CA 1
ATOM 1461 C C . GLU A 1 190 ? -0.064 2.449 -6.844 1.00 96.75 190 GLU A C 1
ATOM 1463 O O . GLU A 1 190 ? 0.848 2.588 -7.659 1.00 96.75 190 GLU A O 1
ATOM 1468 N N . LYS A 1 191 ? -0.825 1.347 -6.840 1.00 96.50 191 LYS A N 1
ATOM 1469 C CA . LYS A 1 191 ? -0.665 0.274 -7.825 1.00 96.50 191 LYS A CA 1
ATOM 1470 C C . LYS A 1 191 ? -0.899 0.774 -9.253 1.00 96.50 191 LYS A C 1
ATOM 1472 O O . LYS A 1 191 ? -0.088 0.474 -10.124 1.00 96.50 191 LYS A O 1
ATOM 1477 N N . ALA A 1 192 ? -1.982 1.511 -9.496 1.00 96.38 192 ALA A N 1
ATOM 1478 C CA . ALA A 1 192 ? -2.298 2.032 -10.825 1.00 96.38 192 ALA A CA 1
ATOM 1479 C C . ALA A 1 192 ? -1.230 3.023 -11.324 1.00 96.38 192 ALA A C 1
ATOM 1481 O O . ALA A 1 192 ? -0.846 2.977 -12.492 1.00 96.38 192 ALA A O 1
ATOM 1482 N N . GLU A 1 193 ? -0.702 3.876 -10.443 1.00 97.06 193 GLU A N 1
ATOM 1483 C CA . GLU A 1 193 ? 0.397 4.794 -10.768 1.00 97.06 193 GLU A CA 1
ATOM 1484 C C . GLU A 1 193 ? 1.684 4.043 -11.136 1.00 97.06 193 GLU A C 1
ATOM 1486 O O . GLU A 1 193 ? 2.342 4.375 -12.125 1.00 97.06 193 GLU A O 1
ATOM 1491 N N . LEU A 1 194 ? 2.034 3.000 -10.375 1.00 97.00 194 LEU A N 1
ATOM 1492 C CA . LEU A 1 194 ? 3.199 2.162 -10.664 1.00 97.00 194 LEU A CA 1
ATOM 1493 C C . LEU A 1 194 ? 3.048 1.403 -11.986 1.00 97.00 194 LEU A C 1
ATOM 1495 O O . LEU A 1 194 ? 4.011 1.316 -12.749 1.00 97.00 194 LEU A O 1
ATOM 1499 N N . GLU A 1 195 ? 1.857 0.875 -12.272 1.00 95.69 195 GLU A N 1
ATOM 1500 C CA . GLU A 1 195 ? 1.548 0.220 -13.547 1.00 95.69 195 GLU A CA 1
ATOM 1501 C C . GLU A 1 195 ? 1.698 1.200 -14.719 1.00 95.69 195 GLU A C 1
ATOM 1503 O O . GLU A 1 195 ? 2.383 0.884 -15.693 1.00 95.69 195 GLU A O 1
ATOM 1508 N N . GLN A 1 196 ? 1.163 2.418 -14.590 1.00 96.81 196 GLN A N 1
ATOM 1509 C CA . GLN A 1 196 ? 1.289 3.461 -15.607 1.00 96.81 196 GLN A CA 1
ATOM 1510 C C . GLN A 1 196 ? 2.751 3.876 -15.835 1.00 96.81 196 GLN A C 1
ATOM 1512 O O . GLN A 1 196 ? 3.191 4.004 -16.978 1.00 96.81 196 GLN A O 1
ATOM 1517 N N . HIS A 1 197 ? 3.523 4.082 -14.765 1.00 96.81 197 HIS A N 1
ATOM 1518 C CA . HIS A 1 197 ? 4.936 4.449 -14.875 1.00 96.81 197 HIS A CA 1
ATOM 1519 C C . HIS A 1 197 ? 5.759 3.332 -15.533 1.00 96.81 197 HIS A C 1
ATOM 1521 O O . HIS A 1 197 ? 6.637 3.600 -16.356 1.00 96.81 197 HIS A O 1
ATOM 1527 N N . LEU A 1 198 ? 5.480 2.070 -15.191 1.00 97.44 198 LEU A N 1
ATOM 1528 C CA . LEU A 1 198 ? 6.141 0.921 -15.807 1.00 97.44 198 LEU A CA 1
ATOM 1529 C C . LEU A 1 198 ? 5.829 0.832 -17.305 1.00 97.44 198 LEU A C 1
ATOM 1531 O O . LEU A 1 198 ? 6.744 0.604 -18.095 1.00 97.44 198 LEU A O 1
ATOM 1535 N N . GLU A 1 199 ? 4.569 1.030 -17.693 1.00 95.75 199 GLU A N 1
ATOM 1536 C CA . GLU A 1 199 ? 4.151 1.031 -19.097 1.00 95.75 199 GLU A CA 1
ATOM 1537 C C . GLU A 1 199 ? 4.853 2.142 -19.889 1.00 95.75 199 GLU A C 1
ATOM 1539 O O . GLU A 1 199 ? 5.431 1.871 -20.941 1.00 95.75 199 GLU A O 1
ATOM 1544 N N . GLN A 1 200 ? 4.913 3.363 -19.348 1.00 96.19 200 GLN A N 1
ATOM 1545 C CA . GLN A 1 200 ? 5.615 4.490 -19.976 1.00 96.19 200 GLN A CA 1
ATOM 1546 C C . GLN A 1 200 ? 7.115 4.225 -20.157 1.00 96.19 200 GLN A C 1
ATOM 1548 O O . GLN A 1 200 ? 7.677 4.512 -21.216 1.00 96.19 200 GLN A O 1
ATOM 1553 N N . GLU A 1 201 ? 7.779 3.663 -19.145 1.00 96.56 201 GLU A N 1
ATOM 1554 C CA . GLU A 1 201 ? 9.205 3.332 -19.218 1.00 96.56 201 GLU A CA 1
ATOM 1555 C C . GLU A 1 201 ? 9.469 2.226 -20.252 1.00 96.56 201 GLU A C 1
ATOM 1557 O O . GLU A 1 201 ? 10.402 2.322 -21.055 1.00 96.56 201 GLU A O 1
ATOM 1562 N N . GLN A 1 202 ? 8.619 1.195 -20.291 1.00 97.44 202 GLN A N 1
ATOM 1563 C CA . GLN A 1 202 ? 8.697 0.148 -21.309 1.00 97.44 202 GLN A CA 1
ATOM 1564 C C . GLN A 1 202 ? 8.480 0.718 -22.713 1.00 97.44 202 GLN A C 1
ATOM 1566 O O . GLN A 1 202 ? 9.275 0.437 -23.613 1.00 97.44 202 GLN A O 1
ATOM 1571 N N . GLU A 1 203 ? 7.464 1.559 -22.906 1.00 96.69 203 GLU A N 1
ATOM 1572 C CA . GLU A 1 203 ? 7.190 2.213 -24.184 1.00 96.69 203 GLU A CA 1
ATOM 1573 C C . GLU A 1 203 ? 8.376 3.084 -24.625 1.00 96.69 2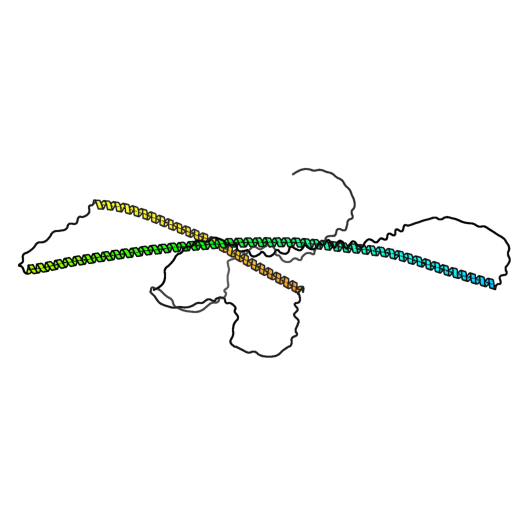03 GLU A C 1
ATOM 1575 O O . GLU A 1 203 ? 8.821 3.017 -25.776 1.00 96.69 203 GLU A O 1
ATOM 1580 N N . PHE A 1 204 ? 8.961 3.854 -23.705 1.00 98.06 204 PHE A N 1
ATOM 1581 C CA . PHE A 1 204 ? 10.147 4.661 -23.971 1.00 98.06 204 PHE A CA 1
ATOM 1582 C C . PHE A 1 204 ? 11.338 3.804 -24.423 1.00 98.06 204 PHE A C 1
ATOM 1584 O O . PHE A 1 204 ? 11.999 4.126 -25.421 1.00 98.06 204 PHE A O 1
ATOM 1591 N N . GLN A 1 205 ? 11.604 2.689 -23.738 1.00 98.12 205 GLN A N 1
ATOM 1592 C CA . GLN A 1 205 ? 12.682 1.768 -24.100 1.00 98.12 205 GLN A CA 1
ATOM 1593 C C . GLN A 1 205 ? 12.440 1.101 -25.457 1.00 98.12 205 GLN A C 1
ATOM 1595 O O . GLN A 1 205 ? 13.354 1.075 -26.290 1.00 98.12 205 GLN A O 1
ATOM 1600 N N . VAL A 1 206 ? 11.220 0.628 -25.724 1.00 98.00 206 VAL A N 1
ATOM 1601 C CA . VAL A 1 206 ? 10.829 0.063 -27.025 1.00 98.00 206 VAL A CA 1
ATOM 1602 C C . VAL A 1 206 ? 11.030 1.096 -28.130 1.00 98.00 206 VAL A C 1
ATOM 1604 O O . VAL A 1 206 ? 11.689 0.808 -29.130 1.00 98.00 206 VAL A O 1
ATOM 1607 N N . ASN A 1 207 ? 10.571 2.331 -27.925 1.00 98.38 207 ASN A N 1
ATOM 1608 C CA . ASN A 1 207 ? 10.749 3.426 -28.875 1.00 98.38 207 ASN A CA 1
ATOM 1609 C C . ASN A 1 207 ? 12.233 3.736 -29.132 1.00 98.38 207 ASN A C 1
ATOM 1611 O O . ASN A 1 207 ? 12.642 3.965 -30.276 1.00 98.38 207 ASN A O 1
ATOM 1615 N N . LYS A 1 208 ? 13.073 3.711 -28.092 1.00 98.62 208 LYS A N 1
ATOM 1616 C CA . LYS A 1 208 ? 14.524 3.915 -28.210 1.00 98.62 208 LYS A CA 1
ATOM 1617 C C . LYS A 1 208 ? 15.196 2.795 -29.007 1.00 98.62 208 LYS A C 1
ATOM 1619 O O . LYS A 1 208 ? 16.005 3.077 -29.896 1.00 98.62 208 LYS A O 1
ATOM 1624 N N . LEU A 1 209 ? 14.857 1.540 -28.718 1.00 98.00 209 LEU A N 1
ATOM 1625 C CA . LEU A 1 209 ? 15.387 0.379 -29.433 1.00 98.00 209 LEU A CA 1
ATOM 1626 C C . LEU A 1 209 ? 14.923 0.363 -30.888 1.00 98.00 209 LEU A C 1
ATOM 1628 O O . LEU A 1 209 ? 15.747 0.192 -31.783 1.00 98.00 209 LEU A O 1
ATOM 1632 N N . MET A 1 210 ? 13.647 0.645 -31.144 1.00 96.38 210 MET A N 1
ATOM 1633 C CA . MET A 1 210 ? 13.101 0.706 -32.495 1.00 96.38 210 MET A CA 1
ATOM 1634 C C . MET A 1 210 ? 13.766 1.807 -33.334 1.00 96.38 210 MET A C 1
ATOM 1636 O O . MET A 1 210 ? 14.100 1.573 -34.493 1.00 96.38 210 MET A O 1
ATOM 1640 N N . LYS A 1 211 ? 14.052 2.984 -32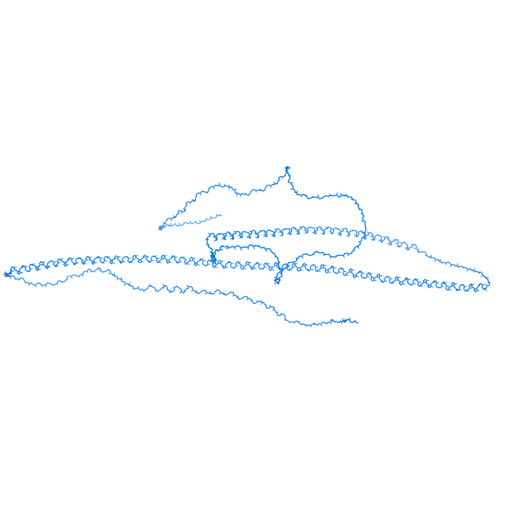.758 1.00 98.31 211 LYS A N 1
ATOM 1641 C CA . LYS A 1 211 ? 14.851 4.028 -33.433 1.00 98.31 211 LYS A CA 1
ATOM 1642 C C . LYS A 1 211 ? 16.266 3.545 -33.771 1.00 98.31 211 LYS A C 1
ATOM 1644 O O . LYS A 1 211 ? 16.769 3.841 -34.854 1.00 98.31 211 LYS A O 1
ATOM 1649 N N . LYS A 1 212 ? 16.911 2.802 -32.865 1.00 98.38 212 LYS A N 1
ATOM 1650 C CA . LYS A 1 212 ? 18.254 2.245 -33.089 1.00 98.38 212 LYS A CA 1
ATOM 1651 C C . LYS A 1 212 ? 18.252 1.178 -34.186 1.00 98.38 212 LYS A C 1
ATOM 1653 O O . LYS A 1 212 ? 19.147 1.204 -35.024 1.00 98.38 212 LYS A O 1
ATOM 1658 N N . ILE A 1 213 ? 17.246 0.301 -34.202 1.00 97.56 213 ILE A N 1
ATOM 1659 C CA . ILE A 1 213 ? 17.035 -0.699 -35.258 1.00 97.56 213 ILE A CA 1
ATOM 1660 C C . ILE A 1 213 ? 16.897 0.003 -36.609 1.00 97.56 213 ILE A C 1
ATOM 1662 O O . ILE A 1 213 ? 17.732 -0.224 -37.475 1.00 97.56 213 ILE A O 1
ATOM 1666 N N . LYS A 1 214 ? 15.970 0.962 -36.737 1.00 98.31 214 LYS A N 1
ATOM 1667 C CA . LYS A 1 214 ? 15.768 1.729 -37.981 1.00 98.31 214 LYS A CA 1
ATOM 1668 C C . LYS A 1 214 ? 17.050 2.398 -38.482 1.00 98.31 214 LYS A C 1
ATOM 1670 O O . LYS A 1 214 ? 17.329 2.407 -39.676 1.00 98.31 214 LYS A O 1
ATOM 1675 N N . LYS A 1 215 ? 17.859 2.956 -37.574 1.00 98.25 215 LYS A N 1
ATOM 1676 C CA . LYS A 1 215 ? 19.156 3.546 -37.935 1.00 98.25 215 LYS A CA 1
ATOM 1677 C C . LYS A 1 215 ? 20.130 2.495 -38.481 1.00 98.25 215 LYS A C 1
ATOM 1679 O O . LYS A 1 215 ? 20.731 2.719 -39.524 1.00 98.25 215 LYS A O 1
ATOM 1684 N N . LEU A 1 216 ? 20.275 1.362 -37.795 1.00 98.06 216 LEU A N 1
ATOM 1685 C CA . LEU A 1 216 ? 21.164 0.276 -38.224 1.00 98.06 216 LEU A CA 1
ATOM 1686 C C . LEU A 1 216 ? 20.701 -0.383 -39.532 1.00 98.06 216 LEU A C 1
ATOM 1688 O O . LEU A 1 216 ? 21.536 -0.765 -40.351 1.00 98.06 216 LEU A O 1
ATOM 1692 N N . GLU A 1 217 ? 19.392 -0.495 -39.742 1.00 97.69 217 GLU A N 1
ATOM 1693 C CA . GLU A 1 217 ? 18.796 -0.956 -40.998 1.00 97.69 217 GLU A CA 1
ATOM 1694 C C . GLU A 1 217 ? 19.157 -0.007 -42.147 1.00 97.69 217 GLU A C 1
ATOM 1696 O O . GLU A 1 217 ? 19.689 -0.454 -43.162 1.00 97.69 217 GLU A O 1
ATOM 1701 N N . ASN A 1 218 ? 18.984 1.307 -41.962 1.00 98.12 218 ASN A N 1
ATOM 1702 C CA . ASN A 1 218 ? 19.362 2.313 -42.960 1.00 98.12 218 ASN A CA 1
ATOM 1703 C C . ASN A 1 218 ? 20.867 2.309 -43.265 1.00 98.12 218 ASN A C 1
ATOM 1705 O O . ASN A 1 218 ? 21.257 2.404 -44.430 1.00 98.12 218 ASN A O 1
ATOM 1709 N N . ASP A 1 219 ? 21.719 2.176 -42.244 1.00 98.25 219 ASP A N 1
ATOM 1710 C CA . ASP A 1 219 ? 23.173 2.083 -42.419 1.00 98.25 219 ASP A CA 1
ATOM 1711 C C . ASP A 1 219 ? 23.553 0.816 -43.206 1.00 98.25 219 ASP A C 1
ATOM 1713 O O . ASP A 1 219 ? 24.421 0.861 -44.080 1.00 98.25 219 ASP A O 1
ATOM 1717 N N . THR A 1 220 ? 22.894 -0.313 -42.921 1.00 97.94 220 THR A N 1
ATOM 1718 C CA . THR A 1 220 ? 23.084 -1.578 -43.648 1.00 97.94 220 THR A CA 1
ATOM 1719 C C . THR A 1 220 ? 22.675 -1.439 -45.112 1.00 97.94 220 THR A C 1
ATOM 1721 O O . THR A 1 220 ? 23.461 -1.788 -45.991 1.00 97.94 220 THR A O 1
ATOM 1724 N N . ILE A 1 221 ? 21.497 -0.872 -45.387 1.00 98.19 221 ILE A N 1
ATOM 1725 C CA . ILE A 1 221 ? 21.013 -0.628 -46.754 1.00 98.19 221 ILE A CA 1
ATOM 1726 C C . ILE A 1 221 ? 21.964 0.312 -47.501 1.00 98.19 221 ILE A C 1
ATOM 1728 O O . ILE A 1 221 ? 22.350 0.028 -48.630 1.00 98.19 221 ILE A O 1
ATOM 1732 N N . SER A 1 222 ? 22.405 1.397 -46.864 1.00 98.19 222 SER A N 1
ATOM 1733 C CA . SER A 1 222 ? 23.333 2.356 -47.476 1.00 98.19 222 SER A CA 1
ATOM 1734 C C . SER A 1 222 ? 24.656 1.690 -47.858 1.00 98.19 222 SER A C 1
ATOM 1736 O O . SER A 1 222 ? 25.132 1.851 -48.979 1.00 98.19 222 SER A O 1
ATOM 1738 N N . LYS A 1 223 ? 25.230 0.881 -46.958 1.00 98.31 223 LYS A N 1
ATOM 1739 C CA . LYS A 1 223 ? 26.450 0.110 -47.245 1.00 98.31 223 LYS A CA 1
ATOM 1740 C C . LYS A 1 223 ? 26.234 -0.904 -48.364 1.00 98.31 223 LYS A C 1
ATOM 1742 O O . LYS A 1 223 ? 27.115 -1.057 -49.205 1.00 98.31 223 LYS A O 1
ATOM 1747 N N . GLN A 1 224 ? 25.082 -1.572 -48.386 1.00 98.19 224 GLN A N 1
ATOM 1748 C CA . GLN A 1 224 ? 24.725 -2.520 -49.436 1.00 98.19 224 GLN A CA 1
ATOM 1749 C C . GLN A 1 224 ? 24.662 -1.832 -50.808 1.00 98.19 224 GLN A C 1
ATOM 1751 O O . GLN A 1 224 ? 25.265 -2.325 -51.759 1.00 98.19 224 GLN A O 1
ATOM 1756 N N . LEU A 1 225 ? 24.033 -0.656 -50.893 1.00 98.31 225 LEU A N 1
ATOM 1757 C CA . LEU A 1 225 ? 23.981 0.145 -52.120 1.00 98.31 225 LEU A CA 1
ATOM 1758 C C . LEU A 1 225 ? 25.377 0.582 -52.583 1.00 98.31 225 LEU A C 1
ATOM 1760 O O . LEU A 1 225 ? 25.695 0.444 -53.762 1.00 98.31 225 LEU A O 1
ATOM 1764 N N . THR A 1 226 ? 26.235 1.049 -51.670 1.00 98.00 226 THR A N 1
ATOM 1765 C CA . THR A 1 226 ? 27.625 1.407 -52.001 1.00 98.00 226 THR A CA 1
ATOM 1766 C C . THR A 1 226 ? 28.418 0.201 -52.503 1.00 98.00 226 THR A C 1
ATOM 1768 O O . THR A 1 226 ? 29.152 0.312 -53.481 1.00 98.00 226 THR A O 1
ATOM 1771 N N . LEU A 1 227 ? 28.270 -0.967 -51.871 1.00 98.44 227 LEU A N 1
ATOM 1772 C CA . LEU A 1 227 ? 28.938 -2.193 -52.315 1.00 98.44 227 LEU A CA 1
ATOM 1773 C C . LEU A 1 227 ? 28.468 -2.631 -53.704 1.00 98.44 227 LEU A C 1
ATOM 1775 O O . LEU A 1 227 ? 29.283 -3.052 -54.521 1.00 98.44 227 LEU A O 1
ATOM 1779 N N . GLU A 1 228 ? 27.172 -2.537 -53.985 1.00 98.19 228 GLU A N 1
ATOM 1780 C CA . GLU A 1 228 ? 26.632 -2.820 -55.315 1.00 98.19 228 GLU A CA 1
ATOM 1781 C C . GLU A 1 228 ? 27.135 -1.829 -56.360 1.00 98.19 228 GLU A C 1
ATOM 1783 O O . GLU A 1 228 ? 27.482 -2.245 -57.463 1.00 98.19 228 GLU A O 1
ATOM 1788 N N . GLN A 1 229 ? 27.233 -0.547 -56.010 1.00 98.25 229 GLN A N 1
ATOM 1789 C CA . GLN A 1 229 ? 27.801 0.470 -56.886 1.00 98.25 229 GLN A CA 1
ATOM 1790 C C . GLN A 1 229 ? 29.264 0.165 -57.227 1.00 98.25 229 GLN A C 1
ATOM 1792 O O . GLN A 1 229 ? 29.608 0.096 -58.402 1.00 98.25 229 GLN A O 1
ATOM 1797 N N . LEU A 1 230 ? 30.097 -0.135 -56.225 1.00 98.31 230 LEU A N 1
ATOM 1798 C CA . LEU A 1 230 ? 31.497 -0.520 -56.438 1.00 98.31 230 LEU A CA 1
ATOM 1799 C C . LEU A 1 230 ? 31.633 -1.806 -57.264 1.00 98.31 230 LEU A C 1
ATOM 1801 O O . LEU A 1 230 ? 32.567 -1.939 -58.049 1.00 98.31 230 LEU A O 1
ATOM 1805 N N . ARG A 1 231 ? 30.710 -2.767 -57.112 1.00 98.19 231 ARG A N 1
ATOM 1806 C CA . ARG A 1 231 ? 30.677 -3.974 -57.954 1.00 98.19 231 ARG A CA 1
ATOM 1807 C C . ARG A 1 231 ? 30.365 -3.643 -59.412 1.00 98.19 231 ARG A C 1
ATOM 1809 O O . ARG A 1 231 ? 30.996 -4.232 -60.281 1.00 98.19 231 ARG A O 1
ATOM 1816 N N . ARG A 1 232 ? 29.427 -2.725 -59.674 1.00 98.38 232 ARG A N 1
ATOM 1817 C CA . ARG A 1 232 ? 29.122 -2.250 -61.036 1.00 98.38 232 ARG A CA 1
ATOM 1818 C C . ARG A 1 232 ? 30.325 -1.531 -61.641 1.00 98.38 232 ARG A C 1
ATOM 1820 O O . ARG A 1 232 ? 30.795 -1.941 -62.690 1.00 98.38 232 ARG A O 1
ATOM 1827 N N . GLU A 1 233 ? 30.893 -0.565 -60.920 1.00 97.69 233 GLU A N 1
ATOM 1828 C CA . GLU A 1 233 ? 32.078 0.184 -61.363 1.00 97.69 233 GLU A CA 1
ATOM 1829 C C . GLU A 1 233 ? 33.276 -0.734 -61.628 1.00 97.69 233 GLU A C 1
ATOM 1831 O O . GLU A 1 233 ? 33.989 -0.557 -62.611 1.00 97.69 233 GLU A O 1
ATOM 1836 N N . LYS A 1 234 ? 33.480 -1.759 -60.790 1.00 98.00 234 LYS A N 1
ATOM 1837 C CA . LYS A 1 234 ? 34.505 -2.781 -61.021 1.00 98.00 234 LYS A CA 1
ATOM 1838 C C . LYS A 1 234 ? 34.290 -3.501 -62.353 1.00 98.00 234 LYS A C 1
ATOM 1840 O O . LYS A 1 234 ? 35.245 -3.631 -63.108 1.00 98.00 234 LYS A O 1
ATOM 1845 N N . ILE A 1 235 ? 33.067 -3.955 -62.631 1.00 98.44 235 ILE A N 1
ATOM 1846 C CA . ILE A 1 235 ? 32.734 -4.636 -63.890 1.00 98.44 235 ILE A CA 1
ATOM 1847 C C . ILE A 1 235 ? 32.955 -3.694 -65.082 1.00 98.44 235 ILE A C 1
ATOM 1849 O O . ILE A 1 235 ? 33.540 -4.102 -66.080 1.00 98.44 235 ILE A O 1
ATOM 1853 N N . ASP A 1 236 ? 32.548 -2.428 -64.978 1.00 97.56 236 ASP A N 1
ATOM 1854 C CA . ASP A 1 236 ? 32.721 -1.439 -66.049 1.00 97.56 236 ASP A CA 1
ATOM 1855 C C . ASP A 1 236 ? 34.203 -1.164 -66.353 1.00 97.56 236 ASP A C 1
ATOM 1857 O O . ASP A 1 236 ? 34.602 -1.072 -67.518 1.00 97.56 236 ASP A O 1
ATOM 1861 N N . LEU A 1 237 ? 35.040 -1.082 -65.313 1.00 97.94 237 LEU A N 1
ATOM 1862 C CA . LEU A 1 237 ? 36.490 -0.955 -65.458 1.00 97.94 237 LEU A CA 1
ATOM 1863 C C . LEU A 1 237 ? 37.119 -2.219 -66.053 1.00 97.94 237 LEU A C 1
ATOM 1865 O O . LEU A 1 237 ? 37.980 -2.102 -66.920 1.00 97.94 237 LEU A O 1
ATOM 1869 N N . GLU A 1 238 ? 36.687 -3.410 -65.624 1.00 96.94 238 GLU A N 1
ATOM 1870 C CA . GLU A 1 238 ? 37.135 -4.688 -66.195 1.00 96.94 238 GLU A CA 1
ATOM 1871 C C . GLU A 1 238 ? 36.799 -4.769 -67.694 1.00 96.94 238 GLU A C 1
ATOM 1873 O O . GLU A 1 238 ? 37.686 -5.053 -68.496 1.00 96.94 238 GLU A O 1
ATOM 1878 N N . ASN A 1 239 ? 35.575 -4.402 -68.086 1.00 97.94 239 ASN A N 1
ATOM 1879 C CA . ASN A 1 239 ? 35.147 -4.359 -69.487 1.00 97.94 239 ASN A CA 1
ATOM 1880 C C . ASN A 1 239 ? 35.940 -3.332 -70.311 1.00 97.94 239 ASN A C 1
ATOM 1882 O O . ASN A 1 239 ? 36.319 -3.604 -71.448 1.00 97.94 239 ASN A O 1
ATOM 1886 N N . THR A 1 240 ? 36.194 -2.142 -69.754 1.00 97.62 240 THR A N 1
ATOM 1887 C CA . THR A 1 240 ? 36.988 -1.100 -70.430 1.00 97.62 240 THR A CA 1
ATOM 1888 C C . THR A 1 240 ? 38.422 -1.574 -70.644 1.00 97.62 240 THR A C 1
ATOM 1890 O O . THR A 1 240 ? 38.973 -1.424 -71.733 1.00 97.62 240 THR A O 1
ATOM 1893 N N . LEU A 1 241 ? 39.011 -2.197 -69.621 1.00 98.06 241 LEU A N 1
ATOM 1894 C CA . LEU A 1 241 ? 40.355 -2.752 -69.689 1.00 98.06 241 LEU A CA 1
ATOM 1895 C C . LEU A 1 241 ? 40.451 -3.870 -70.738 1.00 98.06 241 LEU A C 1
ATOM 1897 O O . LEU A 1 241 ? 41.406 -3.888 -71.511 1.00 98.06 241 LEU A O 1
ATOM 1901 N N . GLU A 1 242 ? 39.475 -4.778 -70.790 1.00 96.62 242 GLU A N 1
ATOM 1902 C CA . GLU A 1 242 ? 39.408 -5.842 -71.798 1.00 96.62 242 GLU A CA 1
ATOM 1903 C C . GLU A 1 242 ? 39.313 -5.259 -73.217 1.00 96.62 242 GLU A C 1
ATOM 1905 O O . GLU A 1 242 ? 40.116 -5.611 -74.080 1.00 96.62 242 GLU A O 1
ATOM 1910 N N . GLN A 1 243 ? 38.440 -4.271 -73.440 1.00 97.31 243 GLN A N 1
ATOM 1911 C CA . GLN A 1 243 ? 38.328 -3.577 -74.730 1.00 97.31 243 GLN A CA 1
ATOM 1912 C C . GLN A 1 243 ? 39.630 -2.877 -75.143 1.00 97.31 243 GLN A C 1
ATOM 1914 O O . GLN A 1 243 ? 40.024 -2.928 -76.311 1.00 97.31 243 GLN A O 1
ATOM 1919 N N . GLU A 1 244 ? 40.327 -2.220 -74.211 1.00 96.81 244 GLU A N 1
ATOM 1920 C CA . GLU A 1 244 ? 41.622 -1.593 -74.487 1.00 96.81 244 GLU A CA 1
ATOM 1921 C C . GLU A 1 244 ? 42.693 -2.628 -74.851 1.00 96.81 244 GLU A C 1
ATOM 1923 O O . GLU A 1 244 ? 43.465 -2.411 -75.794 1.00 96.81 244 GLU A O 1
ATOM 1928 N N . GLN A 1 245 ? 42.722 -3.762 -74.143 1.00 97.75 245 GLN A N 1
ATOM 1929 C CA . GLN A 1 245 ? 43.620 -4.879 -74.436 1.00 97.75 245 GLN A CA 1
ATOM 1930 C C . GLN A 1 245 ? 43.333 -5.468 -75.819 1.00 97.75 245 GLN A C 1
ATOM 1932 O O . GLN A 1 245 ? 44.250 -5.559 -76.639 1.00 97.75 245 GLN A O 1
ATOM 1937 N N . GLU A 1 246 ? 42.077 -5.785 -76.133 1.00 96.69 246 GLU A N 1
ATOM 1938 C CA . GLU A 1 246 ? 41.663 -6.261 -77.455 1.00 96.69 246 GLU A CA 1
ATOM 1939 C C . GLU A 1 246 ? 42.011 -5.250 -78.556 1.00 96.69 246 GLU A C 1
ATOM 1941 O O . GLU A 1 246 ? 42.558 -5.611 -79.601 1.00 96.69 246 GLU A O 1
ATOM 1946 N N . ALA A 1 247 ? 41.763 -3.956 -78.333 1.00 96.50 247 ALA A N 1
ATOM 1947 C CA . ALA A 1 247 ? 42.105 -2.898 -79.280 1.00 96.50 247 ALA A CA 1
ATOM 1948 C C . ALA A 1 247 ? 43.623 -2.764 -79.494 1.00 96.50 247 ALA A C 1
ATOM 1950 O O . ALA A 1 247 ? 44.070 -2.428 -80.597 1.00 96.50 247 ALA A O 1
ATOM 1951 N N . LEU A 1 248 ? 44.441 -2.996 -78.464 1.00 97.19 248 LEU A N 1
ATOM 1952 C CA . LEU A 1 248 ? 45.900 -3.048 -78.583 1.00 97.19 248 LEU A CA 1
ATOM 1953 C C . LEU A 1 248 ? 46.356 -4.282 -79.359 1.00 97.19 248 LEU A C 1
ATOM 1955 O O . LEU A 1 248 ? 47.140 -4.127 -80.297 1.00 97.19 248 LEU A O 1
ATOM 1959 N N . VAL A 1 249 ? 45.838 -5.468 -79.031 1.00 97.38 249 VAL A N 1
ATOM 1960 C CA . VAL A 1 249 ? 46.129 -6.718 -79.750 1.00 97.38 249 VAL A CA 1
ATOM 1961 C C . VAL A 1 249 ? 45.778 -6.563 -81.226 1.00 97.38 249 VAL A C 1
ATOM 1963 O O . VAL A 1 249 ? 46.629 -6.789 -82.079 1.00 97.38 249 VAL A O 1
ATOM 1966 N N . ASN A 1 250 ? 44.589 -6.047 -81.537 1.00 97.25 250 ASN A N 1
ATOM 1967 C CA . ASN A 1 250 ? 44.158 -5.771 -82.906 1.00 97.25 250 ASN A CA 1
ATOM 1968 C C . ASN A 1 250 ? 45.081 -4.777 -83.630 1.00 97.25 250 ASN A C 1
ATOM 1970 O O . ASN A 1 250 ? 45.376 -4.942 -84.815 1.00 97.25 250 ASN A O 1
ATOM 1974 N N . ARG A 1 251 ? 45.564 -3.732 -82.943 1.00 97.19 251 ARG A N 1
ATOM 1975 C CA . ARG A 1 251 ? 46.528 -2.776 -83.518 1.00 97.19 251 ARG A CA 1
ATOM 1976 C C . ARG A 1 251 ? 47.890 -3.415 -83.779 1.00 97.19 251 ARG A C 1
ATOM 1978 O O . ARG A 1 251 ? 48.481 -3.151 -84.825 1.00 97.19 251 ARG A O 1
ATOM 1985 N N . LEU A 1 252 ? 48.396 -4.214 -82.842 1.00 96.44 252 LEU A N 1
ATOM 1986 C CA . LEU A 1 252 ? 49.673 -4.913 -82.978 1.00 96.44 252 LEU A CA 1
ATOM 1987 C C . LEU A 1 252 ? 49.610 -5.963 -84.081 1.00 96.44 252 LEU A C 1
ATOM 1989 O O . LEU A 1 252 ? 50.501 -5.985 -84.920 1.00 96.44 252 LEU A O 1
ATOM 1993 N N . TRP A 1 253 ? 48.532 -6.741 -84.130 1.00 96.94 253 TRP A N 1
ATOM 1994 C CA . TRP A 1 253 ? 48.263 -7.704 -85.190 1.00 96.94 253 TRP A CA 1
ATOM 1995 C C . TRP A 1 253 ? 48.261 -7.028 -86.562 1.00 96.94 253 TRP A C 1
ATOM 1997 O O . TRP A 1 253 ? 49.033 -7.402 -87.432 1.00 96.94 253 TRP A O 1
ATOM 2007 N N . LYS A 1 254 ? 47.501 -5.937 -86.742 1.00 97.00 254 LYS A N 1
ATOM 2008 C CA . LYS A 1 254 ? 47.498 -5.175 -88.007 1.00 97.00 254 LYS A CA 1
ATOM 2009 C C . LYS A 1 254 ? 48.875 -4.625 -88.384 1.00 97.00 254 LYS A C 1
ATOM 2011 O O . LYS A 1 254 ? 49.216 -4.586 -89.563 1.00 97.00 254 LYS A O 1
ATOM 2016 N N . ARG A 1 255 ? 49.666 -4.152 -87.411 1.00 96.00 255 ARG A N 1
ATOM 2017 C CA . ARG A 1 255 ? 51.052 -3.711 -87.660 1.00 96.00 255 ARG A CA 1
ATOM 2018 C C . ARG A 1 255 ? 51.945 -4.882 -88.052 1.00 96.00 255 ARG A C 1
ATOM 2020 O O . ARG A 1 255 ? 52.772 -4.704 -88.934 1.00 96.00 255 ARG A O 1
ATOM 2027 N N . MET A 1 256 ? 51.777 -6.035 -87.415 1.00 94.19 256 MET A N 1
ATOM 2028 C CA . MET A 1 256 ? 52.492 -7.265 -87.735 1.00 94.19 256 MET A CA 1
ATOM 2029 C C . MET A 1 256 ? 52.158 -7.723 -89.153 1.00 94.19 256 MET A C 1
ATOM 2031 O O . MET A 1 256 ? 53.075 -7.803 -89.955 1.00 94.19 256 MET A O 1
ATOM 2035 N N . ASP A 1 257 ? 50.877 -7.867 -89.504 1.00 94.44 257 ASP A N 1
ATOM 2036 C CA . ASP A 1 257 ? 50.425 -8.197 -90.865 1.00 94.44 257 ASP A CA 1
ATOM 2037 C C . ASP A 1 257 ? 50.995 -7.216 -91.898 1.00 94.44 257 ASP A C 1
ATOM 2039 O O . ASP A 1 257 ? 51.460 -7.610 -92.967 1.00 94.44 257 ASP A O 1
ATOM 2043 N N . LYS A 1 258 ? 50.994 -5.914 -91.576 1.00 94.44 258 LYS A N 1
ATOM 2044 C CA . LYS A 1 258 ? 51.579 -4.888 -92.444 1.00 94.44 258 LYS A CA 1
ATOM 2045 C C . LYS A 1 258 ? 53.088 -5.076 -92.601 1.00 94.44 258 LYS A C 1
ATOM 2047 O O . LYS A 1 258 ? 53.577 -5.011 -93.721 1.00 94.44 258 LYS A O 1
ATOM 2052 N N . LEU A 1 259 ? 53.818 -5.313 -91.512 1.00 93.69 259 LEU A N 1
ATOM 2053 C CA . LEU A 1 259 ? 55.257 -5.583 -91.542 1.00 93.69 259 LEU A CA 1
ATOM 2054 C C . LEU A 1 259 ? 55.577 -6.893 -92.267 1.00 93.69 259 LEU A C 1
ATOM 2056 O O . LEU A 1 259 ? 56.587 -6.968 -92.955 1.00 93.69 259 LEU A O 1
ATOM 2060 N N . GLU A 1 260 ? 54.735 -7.915 -92.154 1.00 91.94 260 GLU A N 1
ATOM 2061 C CA . GLU A 1 260 ? 54.870 -9.174 -92.883 1.00 91.94 260 GLU A CA 1
ATOM 2062 C C . GLU A 1 260 ? 54.607 -8.989 -94.377 1.00 91.94 260 GLU A C 1
ATOM 2064 O O . GLU A 1 260 ? 55.361 -9.511 -95.198 1.00 91.94 260 GLU A O 1
ATOM 2069 N N . ALA A 1 261 ? 53.600 -8.195 -94.748 1.00 91.12 261 ALA A N 1
ATOM 2070 C CA . ALA A 1 261 ? 53.351 -7.804 -96.130 1.00 91.12 261 ALA A CA 1
ATOM 2071 C C . ALA A 1 261 ? 54.498 -6.951 -96.686 1.00 91.12 261 ALA A C 1
ATOM 2073 O O . ALA A 1 261 ? 54.966 -7.208 -97.789 1.00 91.12 261 ALA A O 1
ATOM 2074 N N . GLU A 1 262 ? 55.001 -5.980 -95.921 1.00 90.81 262 GLU A N 1
ATOM 2075 C CA . GLU A 1 262 ? 56.181 -5.190 -96.276 1.00 90.81 262 GLU A CA 1
ATOM 2076 C C . GLU A 1 262 ? 57.415 -6.079 -96.398 1.00 90.81 262 GLU A C 1
ATOM 2078 O O . GLU A 1 262 ? 58.145 -5.930 -97.364 1.00 90.81 262 GLU A O 1
ATOM 2083 N N . LYS A 1 263 ? 57.631 -7.045 -95.499 1.00 87.00 263 LYS A N 1
ATOM 2084 C CA . LYS A 1 263 ? 58.707 -8.037 -95.606 1.00 87.00 263 LYS A CA 1
ATOM 2085 C C . LYS A 1 263 ? 58.541 -8.883 -96.862 1.00 87.00 263 LYS A C 1
ATOM 2087 O O . LYS A 1 263 ? 59.526 -9.112 -97.546 1.00 87.00 263 LYS A O 1
ATOM 2092 N N . ARG A 1 264 ? 57.324 -9.318 -97.198 1.00 89.69 264 ARG A N 1
ATOM 2093 C CA . ARG A 1 264 ? 57.029 -10.077 -98.422 1.00 89.69 264 ARG A CA 1
ATOM 2094 C C . ARG A 1 264 ? 57.287 -9.243 -99.678 1.00 89.69 264 ARG A C 1
ATOM 2096 O O . ARG A 1 264 ? 57.943 -9.731 -100.586 1.00 89.69 264 ARG A O 1
ATOM 2103 N N . ILE A 1 265 ? 56.843 -7.987 -99.700 1.00 83.94 265 ILE A N 1
ATOM 2104 C CA . ILE A 1 265 ? 57.075 -7.034 -100.794 1.00 83.94 265 ILE A CA 1
ATOM 2105 C C . ILE A 1 265 ? 58.550 -6.646 -100.876 1.00 83.94 265 ILE A C 1
ATOM 2107 O O . ILE A 1 265 ? 59.067 -6.492 -101.965 1.00 83.94 265 ILE A O 1
ATOM 2111 N N . LEU A 1 266 ? 59.245 -6.446 -99.757 1.00 81.38 266 LEU A N 1
ATOM 2112 C CA . LEU A 1 266 ? 60.677 -6.155 -99.726 1.00 81.38 266 LEU A CA 1
ATOM 2113 C C . LEU A 1 266 ? 61.483 -7.374 -100.146 1.00 81.38 266 LEU A C 1
ATOM 2115 O O . LEU A 1 266 ? 62.472 -7.194 -100.830 1.00 81.38 266 LEU A O 1
ATOM 2119 N N . GLN A 1 267 ? 61.055 -8.587 -99.800 1.00 77.75 267 GLN A N 1
ATOM 2120 C CA . GLN A 1 267 ? 61.627 -9.819 -100.332 1.00 77.75 267 GLN A CA 1
ATOM 2121 C C . GLN A 1 267 ? 61.433 -9.875 -101.857 1.00 77.75 267 GLN A C 1
ATOM 2123 O O . GLN A 1 267 ? 62.394 -10.093 -102.581 1.00 77.75 267 GLN A O 1
ATOM 2128 N N . GLU A 1 268 ? 60.231 -9.563 -102.349 1.00 73.81 268 GLU A N 1
ATOM 2129 C CA . GLU A 1 268 ? 59.904 -9.467 -103.782 1.00 73.81 268 GLU A CA 1
ATOM 2130 C C . GLU A 1 268 ? 60.652 -8.319 -104.498 1.00 73.81 268 GLU A C 1
ATOM 2132 O O . GLU A 1 268 ? 61.058 -8.455 -105.649 1.00 73.81 268 GLU A O 1
ATOM 2137 N N . LYS A 1 269 ? 60.892 -7.197 -103.808 1.00 66.38 269 LYS A N 1
ATOM 2138 C CA . LYS A 1 269 ? 61.668 -6.034 -104.273 1.00 66.38 269 LYS A CA 1
ATOM 2139 C C . LYS A 1 269 ? 63.175 -6.194 -104.086 1.00 66.38 269 LYS A C 1
ATOM 2141 O O . LYS A 1 269 ? 63.905 -5.403 -104.655 1.00 66.38 269 LYS A O 1
ATOM 2146 N N . LEU A 1 270 ? 63.646 -7.143 -103.281 1.00 56.19 270 LEU A N 1
ATOM 2147 C CA . LEU A 1 270 ? 65.054 -7.538 -103.181 1.00 56.19 270 LEU A CA 1
ATOM 2148 C C . LEU A 1 270 ? 65.391 -8.528 -104.305 1.00 56.19 270 LEU A C 1
ATOM 2150 O O . LEU A 1 270 ? 66.496 -8.488 -104.835 1.00 56.19 270 LEU A O 1
ATOM 2154 N N . ASP A 1 271 ? 64.403 -9.323 -104.733 1.00 56.25 271 ASP A N 1
ATOM 2155 C CA . ASP A 1 271 ? 64.420 -10.099 -105.980 1.00 56.25 271 ASP A CA 1
ATOM 2156 C C . ASP A 1 271 ? 64.224 -9.222 -107.249 1.00 56.25 271 ASP A C 1
ATOM 2158 O O . ASP A 1 271 ? 64.236 -9.734 -108.370 1.00 56.25 271 ASP A O 1
ATOM 2162 N N . GLN A 1 272 ? 64.108 -7.891 -107.114 1.00 43.97 272 GLN A N 1
ATOM 2163 C CA . GLN A 1 272 ? 64.097 -6.910 -108.213 1.00 43.97 272 GLN A CA 1
ATOM 2164 C C . GLN A 1 272 ? 65.157 -5.802 -108.005 1.00 43.97 272 GLN A C 1
ATOM 2166 O O . GLN A 1 272 ? 65.429 -5.394 -106.883 1.00 43.97 272 GLN A O 1
ATOM 2171 N N . PRO A 1 273 ? 65.790 -5.266 -109.065 1.00 40.91 273 PRO A N 1
ATOM 2172 C CA . PRO A 1 273 ? 66.829 -4.241 -108.927 1.00 40.91 273 PRO A CA 1
ATOM 2173 C C . PRO A 1 273 ? 66.285 -2.879 -108.430 1.00 40.91 273 PRO A C 1
ATOM 2175 O O . PRO A 1 273 ? 65.281 -2.366 -108.922 1.00 40.91 273 PRO A O 1
ATOM 2178 N N . VAL A 1 274 ? 66.991 -2.301 -107.447 1.00 32.25 274 VAL A N 1
ATOM 2179 C CA . VAL A 1 274 ? 66.647 -1.145 -106.583 1.00 32.25 274 VAL A CA 1
ATOM 2180 C C . VAL A 1 274 ? 66.472 0.200 -107.317 1.00 32.25 274 VAL A C 1
ATOM 2182 O O . VAL A 1 274 ? 67.324 0.584 -108.116 1.00 32.25 274 VAL A O 1
ATOM 2185 N N . SER A 1 275 ? 65.454 0.993 -106.929 1.00 33.56 275 SER A N 1
ATOM 2186 C CA . SER A 1 275 ? 65.444 2.468 -107.068 1.00 33.56 275 SER A CA 1
ATOM 2187 C C . SER A 1 275 ? 64.578 3.169 -105.984 1.00 33.56 275 SER A C 1
ATOM 2189 O O . SER A 1 275 ? 63.637 2.575 -105.462 1.00 33.56 275 SER A O 1
ATOM 2191 N N . ALA A 1 276 ? 64.954 4.398 -105.596 1.00 32.78 276 ALA A N 1
ATOM 2192 C CA . ALA A 1 276 ? 64.782 5.056 -104.275 1.00 32.78 276 ALA A CA 1
ATOM 2193 C C . ALA A 1 276 ? 63.508 5.957 -104.058 1.00 32.78 276 ALA A C 1
ATOM 2195 O O . ALA A 1 276 ? 62.799 6.229 -105.024 1.00 32.78 276 ALA A O 1
ATOM 2196 N N . PRO A 1 277 ? 63.205 6.433 -102.810 1.00 47.31 277 PRO A N 1
ATOM 2197 C CA . PRO A 1 277 ? 61.889 6.934 -102.327 1.00 47.31 277 PRO A CA 1
ATOM 2198 C C . PRO A 1 277 ? 61.802 8.462 -102.026 1.00 47.31 277 PRO A C 1
ATOM 2200 O O . PRO A 1 277 ? 62.825 9.146 -102.061 1.00 47.31 277 PRO A O 1
ATOM 2203 N N . PRO A 1 278 ? 60.617 9.004 -101.633 1.00 35.03 278 PRO A N 1
ATOM 2204 C CA . PRO A 1 278 ? 60.554 9.999 -100.534 1.00 35.03 278 PRO A CA 1
ATOM 2205 C C . PRO A 1 278 ? 59.285 9.962 -99.628 1.00 35.03 278 PRO A C 1
ATOM 2207 O O . PRO A 1 278 ? 58.299 9.292 -99.923 1.00 35.03 278 PRO A O 1
ATOM 2210 N N . SER A 1 279 ? 59.348 10.697 -98.503 1.00 32.84 279 SER A N 1
ATOM 2211 C CA . SER A 1 279 ? 58.493 10.651 -97.288 1.00 32.84 279 SER A CA 1
ATOM 2212 C C . SER A 1 279 ? 57.819 12.037 -96.973 1.00 32.84 279 SER A C 1
ATOM 2214 O O . SER A 1 279 ? 57.793 12.869 -97.878 1.00 32.84 279 SER A O 1
ATOM 2216 N N . PRO A 1 280 ? 57.243 12.341 -95.776 1.00 52.31 280 PRO A N 1
ATOM 2217 C CA . PRO A 1 280 ? 55.831 12.709 -95.523 1.00 52.31 280 PRO A CA 1
ATOM 2218 C C . PRO A 1 280 ? 55.633 14.149 -94.954 1.00 52.31 280 PRO A C 1
ATOM 2220 O O . PRO A 1 280 ? 56.610 14.869 -94.767 1.00 52.31 280 PRO A O 1
ATOM 2223 N N . ARG A 1 281 ? 54.395 14.589 -94.635 1.00 39.28 281 ARG A N 1
ATOM 2224 C CA . ARG A 1 281 ? 54.131 15.860 -93.903 1.00 39.28 281 ARG A CA 1
ATOM 2225 C C . ARG A 1 281 ? 52.979 15.799 -92.877 1.00 39.28 281 ARG A C 1
ATOM 2227 O O . ARG A 1 281 ? 51.849 15.491 -93.239 1.00 39.28 281 ARG A O 1
ATOM 2234 N N . ASP A 1 282 ? 53.360 16.089 -91.628 1.00 37.22 282 ASP A N 1
ATOM 2235 C CA . ASP A 1 282 ? 52.851 17.003 -90.577 1.00 37.22 282 ASP A CA 1
ATOM 2236 C C . ASP A 1 282 ? 51.358 17.138 -90.183 1.00 37.22 282 ASP A C 1
ATOM 2238 O O . ASP A 1 282 ? 50.473 17.391 -90.995 1.00 37.22 282 ASP A O 1
ATOM 2242 N N . ILE A 1 283 ? 51.135 17.084 -88.856 1.00 36.00 283 ILE A N 1
ATOM 2243 C CA . ILE A 1 283 ? 49.887 17.272 -88.085 1.00 36.00 283 ILE A CA 1
ATOM 2244 C C . ILE A 1 283 ? 49.996 18.590 -87.290 1.00 36.00 283 ILE A C 1
ATOM 2246 O O . ILE A 1 283 ? 51.008 18.818 -86.630 1.00 36.00 283 ILE A O 1
ATOM 2250 N N . SER A 1 284 ? 48.958 19.434 -87.312 1.00 34.88 284 SER A N 1
ATOM 2251 C CA . SER A 1 284 ? 48.885 20.718 -86.590 1.00 34.88 284 SER A CA 1
ATOM 2252 C C . SER A 1 284 ? 47.828 20.663 -85.472 1.00 34.88 284 SER A C 1
ATOM 2254 O O . SER A 1 284 ? 46.701 20.241 -85.719 1.00 34.88 284 SER A O 1
ATOM 2256 N N . MET A 1 285 ? 48.202 21.056 -84.245 1.00 45.16 285 MET A N 1
ATOM 2257 C CA . MET A 1 285 ? 47.331 21.207 -83.066 1.00 45.16 285 MET A CA 1
ATOM 2258 C C . MET A 1 285 ? 46.972 22.691 -82.872 1.00 45.16 285 MET A C 1
ATOM 2260 O O . MET A 1 285 ? 47.873 23.515 -82.726 1.00 45.16 285 MET A O 1
ATOM 2264 N N . GLU A 1 286 ? 45.677 23.020 -82.829 1.00 46.22 286 GLU A N 1
ATOM 2265 C CA . GLU A 1 286 ? 45.160 24.354 -82.476 1.00 46.22 286 GLU A CA 1
ATOM 2266 C C . GLU A 1 286 ? 45.055 24.544 -80.951 1.00 46.22 286 GLU A C 1
ATOM 2268 O O . GLU A 1 286 ? 44.699 23.624 -80.216 1.00 46.22 286 GLU A O 1
ATOM 2273 N N . ILE A 1 287 ? 45.370 25.756 -80.483 1.00 50.22 287 ILE A N 1
ATOM 2274 C CA . ILE A 1 287 ? 45.384 26.187 -79.077 1.00 50.22 287 ILE A CA 1
ATOM 2275 C C . ILE A 1 287 ? 44.202 27.145 -78.836 1.00 50.22 287 ILE A C 1
ATOM 2277 O O . ILE A 1 287 ? 43.994 28.074 -79.615 1.00 50.22 287 ILE A O 1
ATOM 2281 N N . ASP A 1 288 ? 43.455 26.923 -77.748 1.00 52.91 288 ASP A N 1
ATOM 2282 C CA . ASP A 1 288 ? 42.232 27.646 -77.360 1.00 52.91 288 ASP A CA 1
ATOM 2283 C C . ASP A 1 288 ? 42.399 29.172 -77.161 1.00 52.91 288 ASP A C 1
ATOM 2285 O O . ASP A 1 288 ? 43.359 29.654 -76.556 1.00 52.91 288 ASP A O 1
ATOM 2289 N N . SER A 1 289 ? 41.389 29.929 -77.616 1.00 62.62 289 SER A N 1
ATOM 2290 C CA . SER A 1 289 ? 41.355 31.402 -77.690 1.00 62.62 289 SER A CA 1
ATOM 2291 C C . SER A 1 289 ? 41.339 32.125 -76.319 1.00 62.62 289 SER A C 1
ATOM 2293 O O . SER A 1 289 ? 40.627 31.695 -75.400 1.00 62.62 289 SER A O 1
ATOM 2295 N N . PRO A 1 290 ? 42.018 33.286 -76.178 1.00 67.19 290 PRO A N 1
ATOM 2296 C CA . PRO A 1 290 ? 42.117 34.092 -74.948 1.00 67.19 290 PRO A CA 1
ATOM 2297 C C . PRO A 1 290 ? 40.792 34.463 -74.249 1.00 67.19 290 PRO A C 1
ATOM 2299 O O . PRO A 1 290 ? 40.753 34.599 -73.021 1.00 67.19 290 PRO A O 1
ATOM 2302 N N . GLU A 1 291 ? 39.678 34.598 -74.976 1.00 72.00 291 GLU A N 1
ATOM 2303 C CA . GLU A 1 291 ? 38.359 34.890 -74.392 1.00 72.00 291 GLU A CA 1
ATOM 2304 C C . GLU A 1 291 ? 37.850 33.803 -73.434 1.00 72.00 291 GLU A C 1
ATOM 2306 O O . GLU A 1 291 ? 37.193 34.117 -72.430 1.00 72.00 291 GLU A O 1
ATOM 2311 N N . ASN A 1 292 ? 38.151 32.531 -73.712 1.00 73.94 292 ASN A N 1
ATOM 2312 C CA . ASN A 1 292 ? 37.710 31.410 -72.878 1.00 73.94 292 ASN A CA 1
ATOM 2313 C C . ASN A 1 292 ? 38.396 31.449 -71.508 1.00 73.94 292 ASN A C 1
ATOM 2315 O O . ASN A 1 292 ? 37.752 31.244 -70.473 1.00 73.94 292 ASN A O 1
ATOM 2319 N N . MET A 1 293 ? 39.670 31.843 -71.484 1.00 76.44 293 MET A N 1
ATOM 2320 C CA . MET A 1 293 ? 40.443 32.002 -70.256 1.00 76.44 293 MET A CA 1
ATOM 2321 C C . MET A 1 293 ? 39.876 33.122 -69.370 1.00 76.44 293 MET A C 1
ATOM 2323 O O . MET A 1 293 ? 39.705 32.941 -68.165 1.00 76.44 293 MET A O 1
ATOM 2327 N N . MET A 1 294 ? 39.471 34.254 -69.954 1.00 79.38 294 MET A N 1
ATOM 2328 C CA . MET A 1 294 ? 38.864 35.358 -69.194 1.00 79.38 294 MET A CA 1
ATOM 2329 C C . MET A 1 294 ? 37.490 35.021 -68.596 1.00 79.38 294 MET A C 1
ATOM 2331 O O . MET A 1 294 ? 37.145 35.511 -67.514 1.00 79.38 294 MET A O 1
ATOM 2335 N N . ARG A 1 295 ? 36.674 34.203 -69.277 1.00 84.12 295 ARG A N 1
ATOM 2336 C CA . ARG A 1 295 ? 35.411 33.696 -68.704 1.00 84.12 295 ARG A CA 1
ATOM 2337 C C . ARG A 1 295 ? 35.682 32.769 -67.523 1.00 84.12 295 ARG A C 1
ATOM 2339 O O . ARG A 1 295 ? 35.044 32.922 -66.482 1.00 84.12 295 ARG A O 1
ATOM 2346 N N . HIS A 1 296 ? 36.667 31.884 -67.654 1.00 85.75 296 HIS A N 1
ATOM 2347 C CA . HIS A 1 296 ? 37.065 30.973 -66.586 1.00 85.75 296 HIS A CA 1
ATOM 2348 C C . HIS A 1 296 ? 37.587 31.720 -65.346 1.00 85.75 296 HIS A C 1
ATOM 2350 O O . HIS A 1 296 ? 37.162 31.435 -64.229 1.00 85.75 296 HIS A O 1
ATOM 2356 N N . ILE A 1 297 ? 38.404 32.763 -65.530 1.00 87.00 297 ILE A N 1
ATOM 2357 C CA . ILE A 1 297 ? 38.907 33.596 -64.423 1.00 87.00 297 ILE A CA 1
ATOM 2358 C C . ILE A 1 297 ? 37.760 34.257 -63.640 1.00 87.00 297 ILE A C 1
ATOM 2360 O O . ILE A 1 297 ? 37.788 34.287 -62.408 1.00 87.00 297 ILE A O 1
ATOM 2364 N N . ARG A 1 298 ? 36.731 34.780 -64.322 1.00 89.50 298 ARG A N 1
ATOM 2365 C CA . ARG A 1 298 ? 35.556 35.368 -63.648 1.00 89.50 298 ARG A CA 1
ATOM 2366 C C . ARG A 1 298 ? 34.746 34.323 -62.882 1.00 89.50 298 ARG A C 1
ATOM 2368 O O . ARG A 1 298 ? 34.332 34.594 -61.758 1.00 89.50 298 ARG A O 1
ATOM 2375 N N . PHE A 1 299 ? 34.565 33.138 -63.459 1.00 91.25 299 PHE A N 1
ATOM 2376 C CA . PHE A 1 299 ? 33.890 32.025 -62.794 1.00 91.25 299 PHE A CA 1
ATOM 2377 C C . PHE A 1 299 ? 34.618 31.609 -61.507 1.00 91.25 299 PHE A C 1
ATOM 2379 O O . PHE A 1 299 ? 33.996 31.546 -60.448 1.00 91.25 299 PHE A O 1
ATOM 2386 N N . LEU A 1 300 ? 35.943 31.438 -61.566 1.00 91.88 300 LEU A N 1
ATOM 2387 C CA . LEU A 1 300 ? 36.757 31.093 -60.399 1.00 91.88 300 LEU A CA 1
ATOM 2388 C C . LEU A 1 300 ? 36.677 32.152 -59.289 1.00 91.88 300 LEU A C 1
ATOM 2390 O O . LEU A 1 300 ? 36.599 31.799 -58.115 1.00 91.88 300 LEU A O 1
ATOM 2394 N N . LYS A 1 301 ? 36.651 33.449 -59.629 1.00 91.62 301 LYS A N 1
ATOM 2395 C CA . LYS A 1 301 ? 36.510 34.525 -58.629 1.00 91.62 301 LYS A CA 1
ATOM 2396 C C . LYS A 1 301 ? 35.174 34.457 -57.884 1.00 91.62 301 LYS A C 1
ATOM 2398 O O . LYS A 1 301 ? 35.170 34.511 -56.654 1.00 91.62 301 LYS A O 1
ATOM 2403 N N . ASN A 1 302 ? 34.069 34.290 -58.611 1.00 93.94 302 ASN A N 1
ATOM 2404 C CA . ASN A 1 302 ? 32.738 34.155 -58.010 1.00 93.94 302 ASN A CA 1
ATOM 2405 C C . ASN A 1 302 ? 32.638 32.890 -57.146 1.00 93.94 302 ASN A C 1
ATOM 2407 O O . ASN A 1 302 ? 32.052 32.910 -56.064 1.00 93.94 302 ASN A O 1
ATOM 2411 N N . GLU A 1 303 ? 33.251 31.798 -57.600 1.00 94.25 303 GLU A N 1
ATOM 2412 C CA . GLU A 1 303 ? 33.278 30.536 -56.870 1.00 94.25 303 GLU A CA 1
ATOM 2413 C C . GLU A 1 303 ? 34.075 30.647 -55.562 1.00 94.25 303 GLU A C 1
ATOM 2415 O O . GLU A 1 303 ? 33.609 30.209 -54.512 1.00 94.25 303 GLU A O 1
ATOM 2420 N N . VAL A 1 304 ? 35.223 31.328 -55.573 1.00 94.06 304 VAL A N 1
ATOM 2421 C CA . VAL A 1 304 ? 35.998 31.612 -54.354 1.00 94.06 304 VAL A CA 1
ATOM 2422 C C . VAL A 1 304 ? 35.199 32.464 -53.365 1.00 94.06 304 VAL A C 1
ATOM 2424 O O . VAL A 1 304 ? 35.244 32.215 -52.160 1.00 94.06 304 VAL A O 1
ATOM 2427 N N . GLU A 1 305 ? 34.450 33.461 -53.835 1.00 95.06 305 GLU A N 1
ATOM 2428 C CA . GLU A 1 305 ? 33.621 34.300 -52.965 1.00 95.06 305 GLU A CA 1
ATOM 2429 C C . GLU A 1 305 ? 32.458 33.512 -52.339 1.00 95.06 305 GLU A C 1
ATOM 2431 O O . GLU A 1 305 ? 32.192 33.628 -51.136 1.00 95.06 305 GLU A O 1
ATOM 2436 N N . ARG A 1 306 ? 31.836 32.621 -53.119 1.00 95.69 306 ARG A N 1
ATOM 2437 C CA . ARG A 1 306 ? 30.820 31.675 -52.643 1.00 95.69 306 ARG A CA 1
ATOM 2438 C C . ARG A 1 306 ? 31.388 30.714 -51.599 1.00 95.69 306 ARG A C 1
ATOM 2440 O O . ARG A 1 306 ? 30.792 30.557 -50.534 1.00 95.69 306 ARG A O 1
ATOM 2447 N N . LEU A 1 307 ? 32.557 30.125 -51.854 1.00 94.25 307 LEU A N 1
ATOM 2448 C CA . LEU A 1 307 ? 33.237 29.229 -50.913 1.00 94.25 307 LEU A CA 1
ATOM 2449 C C . LEU A 1 307 ? 33.602 29.948 -49.606 1.00 94.25 307 LEU A C 1
ATOM 2451 O O . LEU A 1 307 ? 33.362 29.409 -48.528 1.00 94.25 307 LEU A O 1
ATOM 2455 N N . LYS A 1 308 ? 34.076 31.200 -49.670 1.00 94.38 308 LYS A N 1
ATOM 2456 C CA . LYS A 1 308 ? 34.338 32.030 -48.479 1.00 94.38 308 LYS A CA 1
ATOM 2457 C C . LYS A 1 308 ? 33.075 32.344 -47.677 1.00 94.38 308 LYS A C 1
ATOM 2459 O O . LYS A 1 308 ? 33.131 32.441 -46.451 1.00 94.38 308 LYS A O 1
ATOM 2464 N N . LYS A 1 309 ? 31.932 32.549 -48.338 1.00 95.81 309 LYS A N 1
ATOM 2465 C CA . LYS A 1 309 ? 30.644 32.740 -47.654 1.00 95.81 309 LYS A CA 1
ATOM 2466 C C . LYS A 1 309 ? 30.188 31.446 -46.977 1.00 95.81 309 LYS A C 1
ATOM 2468 O O . LYS A 1 309 ? 29.836 31.491 -45.802 1.00 95.81 309 LYS A O 1
ATOM 2473 N N . ASN A 1 310 ? 30.275 30.317 -47.682 1.00 92.19 310 ASN A N 1
ATOM 2474 C CA . ASN A 1 310 ? 29.915 29.000 -47.153 1.00 92.19 310 ASN A CA 1
ATOM 2475 C C . ASN A 1 310 ? 30.778 28.604 -45.944 1.00 92.19 310 ASN A C 1
ATOM 2477 O O . ASN A 1 310 ? 30.248 28.084 -44.963 1.00 92.19 310 ASN A O 1
ATOM 2481 N N . LEU A 1 311 ? 32.084 28.898 -45.981 1.00 94.38 311 LEU A N 1
ATOM 2482 C CA . LEU A 1 311 ? 32.993 28.651 -44.860 1.00 94.38 311 LEU A CA 1
ATOM 2483 C C . LEU A 1 311 ? 32.562 29.428 -43.609 1.00 94.38 311 LEU A C 1
ATOM 2485 O O . LEU A 1 311 ? 32.349 28.821 -42.566 1.00 94.38 311 LEU A O 1
ATOM 2489 N N . ARG A 1 312 ? 32.316 30.740 -43.733 1.00 96.25 312 ARG A N 1
ATOM 2490 C CA . ARG A 1 312 ? 31.856 31.575 -42.608 1.00 96.25 312 ARG A CA 1
ATOM 2491 C C . ARG A 1 312 ? 30.536 31.091 -42.011 1.00 96.25 312 ARG A C 1
ATOM 2493 O O . ARG A 1 312 ? 30.374 31.076 -40.796 1.00 96.25 312 ARG A O 1
ATOM 2500 N N . THR A 1 313 ? 29.583 30.680 -42.849 1.00 93.94 313 THR A N 1
ATOM 2501 C CA . THR A 1 313 ? 28.312 30.128 -42.355 1.00 93.94 313 THR A CA 1
ATOM 2502 C C . THR A 1 313 ? 28.502 28.791 -41.648 1.00 93.94 313 THR A C 1
ATOM 2504 O O . THR A 1 313 ? 27.865 28.556 -40.626 1.00 93.94 313 THR A O 1
ATOM 2507 N N . ALA A 1 314 ? 29.394 27.931 -42.149 1.00 91.56 314 ALA A N 1
ATOM 2508 C CA . ALA A 1 314 ? 29.701 26.656 -41.511 1.00 91.56 314 ALA A CA 1
ATOM 2509 C C . ALA A 1 314 ? 30.408 26.856 -40.159 1.00 91.56 314 ALA A C 1
ATOM 2511 O O . ALA A 1 314 ? 30.069 26.184 -39.187 1.00 91.56 314 ALA A O 1
ATOM 2512 N N . GLU A 1 315 ? 31.334 27.814 -40.068 1.00 94.25 315 GLU A N 1
ATOM 2513 C CA . GLU A 1 315 ? 32.010 28.196 -38.822 1.00 94.25 315 GLU A CA 1
ATOM 2514 C C . GLU A 1 315 ? 31.026 28.736 -37.777 1.00 94.25 315 GLU A C 1
ATOM 2516 O O . GLU A 1 315 ? 31.069 28.321 -36.615 1.00 94.25 315 GLU A O 1
ATOM 2521 N N . LEU A 1 316 ? 30.095 29.608 -38.186 1.00 96.19 316 LEU A N 1
ATOM 2522 C CA . LEU A 1 316 ? 29.059 30.136 -37.298 1.00 96.19 316 LEU A CA 1
ATOM 2523 C C . LEU A 1 316 ? 28.141 29.017 -36.790 1.00 96.19 316 LEU A C 1
ATOM 2525 O O . LEU A 1 316 ? 27.966 28.873 -35.583 1.00 96.19 316 LEU A O 1
ATOM 2529 N N . GLN A 1 317 ? 27.640 28.163 -37.687 1.00 93.75 317 GLN A N 1
ATOM 2530 C CA . GLN A 1 317 ? 26.800 27.019 -37.317 1.00 93.75 317 GLN A CA 1
ATOM 2531 C C . GLN A 1 317 ? 27.525 26.038 -36.393 1.00 93.75 317 GLN A C 1
ATOM 2533 O O . GLN A 1 317 ? 26.924 25.489 -35.471 1.00 93.75 317 GLN A O 1
ATOM 2538 N N . HIS A 1 318 ? 28.816 25.795 -36.623 1.00 94.38 318 HIS A N 1
ATOM 2539 C CA . HIS A 1 318 ? 29.613 24.942 -35.749 1.00 94.38 318 HIS A CA 1
ATOM 2540 C C . HIS A 1 318 ? 29.779 25.568 -34.357 1.00 94.38 318 HIS A C 1
ATOM 2542 O O . HIS A 1 318 ? 29.751 24.863 -33.347 1.00 94.38 318 HIS A O 1
ATOM 2548 N N . THR A 1 319 ? 29.945 26.888 -34.291 1.00 95.00 319 THR A N 1
ATOM 2549 C CA . THR A 1 319 ? 30.072 27.629 -33.031 1.00 95.00 319 THR A CA 1
ATOM 2550 C C . THR A 1 319 ? 28.760 27.623 -32.249 1.00 95.00 319 THR A C 1
ATOM 2552 O O . THR A 1 319 ? 28.766 27.293 -31.065 1.00 95.00 319 THR A O 1
ATOM 2555 N N . GLU A 1 320 ? 27.630 27.878 -32.911 1.00 94.69 320 GLU A N 1
ATOM 2556 C CA . GLU A 1 320 ? 26.297 27.798 -32.302 1.00 94.69 320 GLU A CA 1
ATOM 2557 C C . GLU A 1 320 ? 25.976 26.387 -31.805 1.00 94.69 320 GLU A C 1
ATOM 2559 O O . GLU A 1 320 ? 25.566 26.226 -30.659 1.00 94.69 320 GLU A O 1
ATOM 2564 N N . LYS A 1 321 ? 26.236 25.347 -32.609 1.00 94.81 321 LYS A N 1
ATOM 2565 C CA . LYS A 1 321 ? 26.052 23.951 -32.175 1.00 94.81 321 LYS A CA 1
ATOM 2566 C C . LYS A 1 321 ? 26.916 23.612 -30.965 1.00 94.81 321 LYS A C 1
ATOM 2568 O O . LYS A 1 321 ? 26.455 22.942 -30.048 1.00 94.81 321 LYS A O 1
ATOM 2573 N N . ARG A 1 322 ? 28.168 24.082 -30.934 1.00 89.62 322 ARG A N 1
ATOM 2574 C CA . ARG A 1 322 ? 29.045 23.891 -29.771 1.00 89.62 322 ARG A CA 1
ATOM 2575 C C . ARG A 1 322 ? 28.468 24.569 -28.525 1.00 89.62 322 ARG A C 1
ATOM 2577 O O . ARG A 1 322 ? 28.492 23.962 -27.461 1.00 89.62 322 ARG A O 1
ATOM 2584 N N . ALA A 1 323 ? 27.944 25.787 -28.656 1.00 93.25 323 ALA A N 1
ATOM 2585 C CA . ALA A 1 323 ? 27.301 26.495 -27.552 1.00 93.25 323 ALA A CA 1
ATOM 2586 C C . ALA A 1 323 ? 26.034 25.772 -27.063 1.00 93.25 323 ALA A C 1
ATOM 2588 O O . ALA A 1 323 ? 25.854 25.621 -25.858 1.00 93.25 323 ALA A O 1
ATOM 2589 N N . GLN A 1 324 ? 25.213 25.248 -27.979 1.00 92.50 324 GLN A N 1
ATOM 2590 C CA . GLN A 1 324 ? 24.032 24.444 -27.646 1.00 92.50 324 GLN A CA 1
ATOM 2591 C C . GLN A 1 324 ? 24.402 23.191 -26.845 1.00 92.50 324 GLN A C 1
ATOM 2593 O O . GLN A 1 324 ? 23.809 22.952 -25.799 1.00 92.50 324 GLN A O 1
ATOM 2598 N N . TYR A 1 325 ? 25.431 22.444 -27.257 1.00 90.81 325 TYR A N 1
ATOM 2599 C CA . TYR A 1 325 ? 25.875 21.270 -26.497 1.00 90.81 325 TYR A CA 1
ATOM 2600 C C . TYR A 1 325 ? 26.353 21.616 -25.083 1.00 90.81 325 TYR A C 1
ATOM 2602 O O . TYR A 1 325 ? 26.095 20.858 -24.152 1.00 90.81 325 TYR A O 1
ATOM 2610 N N . ILE A 1 326 ? 27.033 22.752 -24.905 1.00 94.38 326 ILE A N 1
ATOM 2611 C CA . ILE A 1 326 ? 27.475 23.210 -23.579 1.00 94.38 326 ILE A CA 1
ATOM 2612 C C . ILE A 1 326 ? 26.264 23.536 -22.692 1.00 94.38 326 ILE A C 1
ATOM 2614 O O . ILE A 1 326 ? 26.247 23.170 -21.516 1.00 94.38 326 ILE A O 1
ATOM 2618 N N . GLU A 1 327 ? 25.249 24.193 -23.252 1.00 94.38 327 GLU A N 1
ATOM 2619 C CA . GLU A 1 327 ? 24.013 24.540 -22.547 1.00 94.38 327 GLU A CA 1
ATOM 2620 C C . GLU A 1 327 ? 23.211 23.291 -22.151 1.00 94.38 327 GLU A C 1
ATOM 2622 O O . GLU A 1 327 ? 22.819 23.145 -20.993 1.00 94.38 327 GLU A O 1
ATOM 2627 N N . GLU A 1 328 ? 23.033 22.350 -23.082 1.00 89.56 328 GLU A N 1
ATOM 2628 C CA . GLU A 1 328 ? 22.364 21.068 -22.834 1.00 89.56 328 GLU A CA 1
ATOM 2629 C C . GLU A 1 328 ? 23.090 20.253 -21.759 1.00 89.56 328 GLU A C 1
ATOM 2631 O O . GLU A 1 328 ? 22.461 19.704 -20.852 1.00 89.56 328 GLU A O 1
ATOM 2636 N N . GLU A 1 329 ? 24.424 20.208 -21.803 1.00 88.81 329 GLU A N 1
ATOM 2637 C CA . GLU A 1 329 ? 25.221 19.529 -20.785 1.00 88.81 329 GLU A CA 1
ATOM 2638 C C . GLU A 1 329 ? 25.089 20.210 -19.414 1.00 88.81 329 GLU A C 1
ATOM 2640 O O . GLU A 1 329 ? 25.048 19.529 -18.386 1.00 88.81 329 GLU A O 1
ATOM 2645 N N . ARG A 1 330 ? 24.991 21.547 -19.363 1.00 94.88 330 ARG A N 1
ATOM 2646 C CA . ARG A 1 330 ? 24.725 22.270 -18.111 1.00 94.88 330 ARG A CA 1
ATOM 2647 C C . ARG A 1 330 ? 23.349 21.909 -17.553 1.00 94.88 330 ARG A C 1
ATOM 2649 O O . ARG A 1 330 ? 23.265 21.518 -16.390 1.00 94.88 330 ARG A O 1
ATOM 2656 N N . HIS A 1 331 ? 22.312 21.945 -18.386 1.00 93.94 331 HIS A N 1
ATOM 2657 C CA . HIS A 1 331 ? 20.949 21.589 -17.992 1.00 93.94 331 HIS A CA 1
ATOM 2658 C C . HIS A 1 331 ? 20.859 20.144 -17.476 1.00 93.94 331 HIS A C 1
ATOM 2660 O O . HIS A 1 331 ? 20.289 19.890 -16.415 1.00 93.94 331 HIS A O 1
ATOM 2666 N N . MET A 1 332 ? 21.486 19.185 -18.170 1.00 89.69 332 MET A N 1
ATOM 2667 C CA . MET A 1 332 ? 21.533 17.793 -17.711 1.00 89.69 332 MET A CA 1
ATOM 2668 C C . MET A 1 332 ? 22.233 17.646 -16.355 1.00 89.69 332 MET A C 1
ATOM 2670 O O . MET A 1 332 ? 21.767 16.875 -15.516 1.00 89.69 332 MET A O 1
ATOM 2674 N N . ARG A 1 333 ? 23.333 18.373 -16.109 1.00 94.44 333 ARG A N 1
ATOM 2675 C CA . ARG A 1 333 ? 24.020 18.350 -14.805 1.00 94.44 333 ARG A CA 1
ATOM 2676 C C . ARG A 1 333 ? 23.158 18.943 -13.692 1.00 94.44 333 ARG A C 1
ATOM 2678 O O . ARG A 1 333 ? 23.103 18.371 -12.605 1.00 94.44 333 ARG A O 1
ATOM 2685 N N . GLU A 1 334 ? 22.491 20.065 -13.946 1.00 96.56 334 GLU A N 1
ATOM 2686 C CA . GLU A 1 334 ? 21.606 20.720 -12.975 1.00 96.56 334 GLU A CA 1
ATOM 2687 C C . GLU A 1 334 ? 20.430 19.811 -12.587 1.00 96.56 334 GLU A C 1
ATOM 2689 O O . GLU A 1 334 ? 20.176 19.595 -11.396 1.00 96.56 334 GLU A O 1
ATOM 2694 N N . GLU A 1 335 ? 19.773 19.193 -13.572 1.00 92.50 335 GLU A N 1
ATOM 2695 C CA . GLU A 1 335 ? 18.712 18.215 -13.327 1.00 92.50 335 GLU A CA 1
ATOM 2696 C C . GLU A 1 335 ? 19.239 16.969 -12.603 1.00 92.50 335 GLU A C 1
ATOM 2698 O O . GLU A 1 335 ? 18.591 16.477 -11.680 1.00 92.50 335 GLU A O 1
ATOM 2703 N N . ASN A 1 336 ? 20.447 16.492 -12.921 1.00 92.62 336 ASN A N 1
ATOM 2704 C CA . ASN A 1 336 ? 21.055 15.366 -12.210 1.00 92.62 336 ASN A CA 1
ATOM 2705 C C . ASN A 1 336 ? 21.271 15.672 -10.717 1.00 92.62 336 ASN A C 1
ATOM 2707 O O . ASN A 1 336 ? 20.896 14.869 -9.862 1.00 92.62 336 ASN A O 1
ATOM 2711 N N . ILE A 1 337 ? 21.783 16.864 -10.387 1.00 97.12 337 ILE A N 1
ATOM 2712 C CA . ILE A 1 337 ? 21.944 17.320 -8.996 1.00 97.12 337 ILE A CA 1
ATOM 2713 C C . ILE A 1 337 ? 20.582 17.426 -8.301 1.00 97.12 337 ILE A C 1
ATOM 2715 O O . ILE A 1 337 ? 20.425 17.027 -7.143 1.00 97.12 337 ILE A O 1
ATOM 2719 N N . ARG A 1 338 ? 19.572 17.961 -8.993 1.00 97.19 338 ARG A N 1
ATOM 2720 C CA . ARG A 1 338 ? 18.208 18.073 -8.465 1.00 97.19 338 ARG A CA 1
ATOM 2721 C C . ARG A 1 338 ? 17.611 16.698 -8.161 1.00 97.19 338 ARG A C 1
ATOM 2723 O O . ARG A 1 338 ? 17.026 16.523 -7.090 1.00 97.19 338 ARG A O 1
ATOM 2730 N N . LEU A 1 339 ? 17.778 15.735 -9.066 1.00 94.25 339 LEU A N 1
ATOM 2731 C CA . LEU A 1 339 ? 17.315 14.359 -8.896 1.00 94.25 339 LEU A CA 1
ATOM 2732 C C . LEU A 1 339 ? 18.064 13.645 -7.770 1.00 94.25 339 LEU A C 1
ATOM 2734 O O . LEU A 1 339 ? 17.411 13.049 -6.920 1.00 94.25 339 LEU A O 1
ATOM 2738 N N . GLN A 1 340 ? 19.389 13.786 -7.674 1.00 94.00 340 GLN A N 1
ATOM 2739 C CA . GLN A 1 340 ? 20.161 13.251 -6.546 1.00 94.00 340 GLN A CA 1
ATOM 2740 C C . GLN A 1 340 ? 19.663 13.791 -5.202 1.00 94.00 340 GLN A C 1
ATOM 2742 O O . GLN A 1 340 ? 19.466 13.025 -4.265 1.00 94.00 340 GLN A O 1
ATOM 2747 N N . ARG A 1 341 ? 19.380 15.097 -5.103 1.00 97.31 341 ARG A N 1
ATOM 2748 C CA . ARG A 1 341 ? 18.817 15.688 -3.875 1.00 97.31 341 ARG A CA 1
ATOM 2749 C C . ARG A 1 341 ? 17.419 15.161 -3.551 1.00 97.31 341 ARG A C 1
ATOM 2751 O O . ARG A 1 341 ? 17.069 15.065 -2.379 1.00 97.31 341 ARG A O 1
ATOM 2758 N N . LYS A 1 342 ? 16.584 14.887 -4.557 1.00 94.81 342 LYS A N 1
ATOM 2759 C CA . LYS A 1 342 ? 15.265 14.269 -4.341 1.00 94.81 342 LYS A CA 1
ATOM 2760 C C . LYS A 1 342 ? 15.412 12.830 -3.854 1.00 94.81 342 LYS A C 1
ATOM 2762 O O . LYS A 1 342 ? 14.806 12.486 -2.848 1.00 94.81 342 LYS A O 1
ATOM 2767 N N . LEU A 1 343 ? 16.268 12.048 -4.511 1.00 95.12 343 LEU A N 1
ATOM 2768 C CA . LEU A 1 343 ? 16.573 10.673 -4.124 1.00 95.12 343 LEU A CA 1
ATOM 2769 C C . LEU A 1 343 ? 17.086 10.601 -2.682 1.00 95.12 343 LEU A C 1
ATOM 2771 O O . LEU A 1 343 ? 16.593 9.792 -1.908 1.00 95.12 343 LEU A O 1
ATOM 2775 N N . GLN A 1 344 ? 18.005 11.490 -2.305 1.00 95.81 344 GLN A N 1
ATOM 2776 C CA . GLN A 1 344 ? 18.543 11.560 -0.948 1.00 95.81 344 GLN A CA 1
ATOM 2777 C C . GLN A 1 344 ? 17.446 11.807 0.098 1.00 95.81 344 GLN A C 1
ATOM 2779 O O . GLN A 1 344 ? 17.403 11.115 1.109 1.00 95.81 344 GLN A O 1
ATOM 2784 N N . ARG A 1 345 ? 16.520 12.742 -0.158 1.00 95.44 345 ARG A N 1
ATOM 2785 C CA . ARG A 1 345 ? 15.391 12.984 0.756 1.00 95.44 345 ARG A CA 1
ATOM 2786 C C . ARG A 1 345 ? 14.454 11.786 0.852 1.00 95.44 345 ARG A C 1
ATOM 2788 O O . ARG A 1 345 ? 13.960 11.506 1.937 1.00 95.44 345 ARG A O 1
ATOM 2795 N N . GLU A 1 346 ? 14.209 11.083 -0.252 1.00 95.31 346 GLU A N 1
ATOM 2796 C CA . GLU A 1 346 ? 13.364 9.884 -0.221 1.00 95.31 346 GLU A CA 1
ATOM 2797 C C . GLU A 1 346 ? 14.046 8.737 0.536 1.00 95.31 346 GLU A C 1
ATOM 2799 O O . GLU A 1 346 ? 13.398 8.033 1.310 1.00 95.31 346 GLU A O 1
ATOM 2804 N N . MET A 1 347 ? 15.367 8.589 0.391 1.00 93.31 347 MET A N 1
ATOM 2805 C CA . MET A 1 347 ? 16.156 7.659 1.200 1.00 93.31 347 MET A CA 1
ATOM 2806 C C . MET A 1 347 ? 16.081 8.008 2.689 1.00 93.31 347 MET A C 1
ATOM 2808 O O . MET A 1 347 ? 15.771 7.134 3.492 1.00 93.31 347 MET A O 1
ATOM 2812 N N . GLU A 1 348 ? 16.275 9.275 3.059 1.00 95.56 348 GLU A N 1
ATOM 2813 C CA . GLU A 1 348 ? 16.159 9.742 4.449 1.00 95.56 348 GLU A CA 1
ATOM 2814 C C . GLU A 1 348 ? 14.752 9.515 5.014 1.00 95.56 348 GLU A C 1
ATOM 2816 O O . GLU A 1 348 ? 14.604 9.073 6.154 1.00 95.56 348 GLU A O 1
ATOM 2821 N N . ARG A 1 349 ? 13.708 9.750 4.209 1.00 97.44 349 ARG A N 1
ATOM 2822 C CA . ARG A 1 349 ? 12.315 9.480 4.584 1.00 97.44 349 ARG A CA 1
ATOM 2823 C C . ARG A 1 349 ? 12.086 7.992 4.845 1.00 97.44 349 ARG A C 1
ATOM 2825 O O . ARG A 1 349 ? 11.478 7.636 5.853 1.00 97.44 349 ARG A O 1
ATOM 2832 N N . ARG A 1 350 ? 12.595 7.122 3.966 1.00 95.94 350 ARG A N 1
ATOM 2833 C CA . ARG A 1 350 ? 12.515 5.664 4.119 1.00 95.94 350 ARG A CA 1
ATOM 2834 C C . ARG A 1 350 ? 13.283 5.182 5.348 1.00 95.94 350 ARG A C 1
ATOM 2836 O O . ARG A 1 350 ? 12.759 4.372 6.102 1.00 95.94 350 ARG A O 1
ATOM 2843 N N . GLU A 1 351 ? 14.493 5.685 5.569 1.00 95.81 351 GLU A N 1
ATOM 2844 C CA . GLU A 1 351 ? 15.298 5.346 6.745 1.00 95.81 351 GLU A CA 1
ATOM 2845 C C . GLU A 1 351 ? 14.635 5.810 8.045 1.00 95.81 351 GLU A C 1
ATOM 2847 O O . GLU A 1 351 ? 14.648 5.075 9.030 1.00 95.81 351 GLU A O 1
ATOM 2852 N N . ALA A 1 352 ? 14.025 6.999 8.057 1.00 95.56 352 ALA A N 1
ATOM 2853 C CA . ALA A 1 352 ? 13.269 7.494 9.202 1.00 95.56 352 ALA A CA 1
ATOM 2854 C C . ALA A 1 352 ? 12.057 6.605 9.511 1.00 95.56 352 ALA A C 1
ATOM 2856 O O . ALA A 1 352 ? 11.857 6.246 10.667 1.00 95.56 352 ALA A O 1
ATOM 2857 N N . LEU A 1 353 ? 11.299 6.198 8.487 1.00 93.75 353 LEU A N 1
ATOM 2858 C CA . LEU A 1 353 ? 10.173 5.275 8.648 1.00 93.75 353 LEU A CA 1
ATOM 2859 C C . LEU A 1 353 ? 10.621 3.903 9.158 1.00 93.75 353 LEU A C 1
ATOM 2861 O O . LEU A 1 353 ? 10.038 3.397 10.109 1.00 93.75 353 LEU A O 1
ATOM 2865 N N . CYS A 1 354 ? 11.672 3.313 8.578 1.00 91.12 354 CYS A N 1
ATOM 2866 C CA . CYS A 1 354 ? 12.218 2.047 9.071 1.00 91.12 354 CYS A CA 1
ATOM 2867 C C . CYS A 1 354 ? 12.665 2.160 10.532 1.00 91.12 354 CYS A C 1
ATOM 2869 O O . CYS A 1 354 ? 12.365 1.275 11.325 1.00 91.12 354 CYS A O 1
ATOM 2871 N N . ARG A 1 355 ? 13.331 3.261 10.902 1.00 95.44 355 ARG A N 1
ATOM 2872 C CA . ARG A 1 355 ? 13.753 3.509 12.284 1.00 95.44 355 ARG A CA 1
ATOM 2873 C C . ARG A 1 355 ? 12.554 3.624 13.231 1.00 95.44 355 ARG A C 1
ATOM 2875 O O . ARG A 1 355 ? 12.561 2.964 14.258 1.00 95.44 355 ARG A O 1
ATOM 2882 N N . GLN A 1 356 ? 11.518 4.383 12.864 1.00 95.81 356 GLN A N 1
ATOM 2883 C CA . GLN A 1 356 ? 10.291 4.510 13.663 1.00 95.81 356 GLN A CA 1
ATOM 2884 C C . GLN A 1 356 ? 9.552 3.181 13.824 1.00 95.81 356 GLN A C 1
ATOM 2886 O O . GLN A 1 356 ? 9.096 2.880 14.920 1.00 95.81 356 GLN A O 1
ATOM 2891 N N . LEU A 1 357 ? 9.455 2.378 12.760 1.00 89.62 357 LEU A N 1
ATOM 2892 C CA . LEU A 1 357 ? 8.846 1.050 12.833 1.00 89.62 357 LEU A CA 1
ATOM 2893 C C . LEU A 1 357 ? 9.627 0.144 13.788 1.00 89.62 357 LEU A C 1
ATOM 2895 O O . LEU A 1 357 ? 9.021 -0.430 14.686 1.00 89.62 357 LEU A O 1
ATOM 2899 N N . SER A 1 358 ? 10.959 0.097 13.672 1.00 90.75 358 SER A N 1
ATOM 2900 C CA . SER A 1 358 ? 11.802 -0.674 14.594 1.00 90.75 358 SER A CA 1
ATOM 2901 C C . SER A 1 358 ? 11.721 -0.173 16.042 1.00 90.75 358 SER A C 1
ATOM 2903 O O . SER A 1 358 ? 11.697 -0.981 16.965 1.00 90.75 358 SER A O 1
ATOM 2905 N N . GLU A 1 359 ? 11.651 1.143 16.264 1.00 92.56 359 GLU A N 1
ATOM 2906 C CA . GLU A 1 359 ? 11.447 1.728 17.597 1.00 92.56 359 GLU A CA 1
ATOM 2907 C C . GLU A 1 359 ? 10.065 1.363 18.165 1.00 92.56 359 GLU A C 1
ATOM 2909 O O . GLU A 1 359 ? 9.957 1.017 19.341 1.00 92.56 359 GLU A O 1
ATOM 2914 N N . SER A 1 360 ? 9.017 1.384 17.334 1.00 90.44 360 SER A N 1
ATOM 2915 C CA . SER A 1 360 ? 7.663 1.003 17.744 1.00 90.44 360 SER A CA 1
ATOM 2916 C C . SER A 1 360 ? 7.512 -0.499 18.005 1.00 90.44 360 SER A C 1
ATOM 2918 O O . SER A 1 360 ? 6.858 -0.864 18.977 1.00 90.44 360 SER A O 1
ATOM 2920 N N . GLU A 1 361 ? 8.159 -1.364 17.213 1.00 87.25 361 GLU A N 1
ATOM 2921 C CA . GLU A 1 361 ? 8.201 -2.815 17.453 1.00 87.25 361 GLU A CA 1
ATOM 2922 C C . GLU A 1 361 ? 8.939 -3.131 18.755 1.00 87.25 361 GLU A C 1
ATOM 2924 O O . GLU A 1 361 ? 8.426 -3.882 19.578 1.00 87.25 361 GLU A O 1
ATOM 2929 N N . SER A 1 362 ? 10.095 -2.503 18.993 1.00 86.25 362 SER A N 1
ATOM 2930 C CA . SER A 1 362 ? 10.853 -2.706 20.232 1.00 86.25 362 SER A CA 1
ATOM 2931 C C . SER A 1 362 ? 10.107 -2.189 21.469 1.00 86.25 362 SER A C 1
ATOM 2933 O O . SER A 1 362 ? 10.178 -2.809 22.528 1.00 86.25 362 SER A O 1
ATOM 2935 N N . SER A 1 363 ? 9.368 -1.076 21.357 1.00 90.94 363 SER A N 1
ATOM 2936 C CA . SER A 1 363 ? 8.518 -0.587 22.451 1.00 90.94 363 SER A CA 1
ATOM 2937 C C . SER A 1 363 ? 7.378 -1.554 22.751 1.00 90.94 363 SER A C 1
ATOM 2939 O O . SER A 1 363 ? 7.117 -1.828 23.920 1.00 90.94 363 SER A O 1
ATOM 2941 N N . LEU A 1 364 ? 6.721 -2.071 21.709 1.00 90.06 364 LEU A N 1
ATOM 2942 C CA . LEU A 1 364 ? 5.637 -3.037 21.852 1.00 90.06 364 LEU A CA 1
ATOM 2943 C C . LEU A 1 364 ? 6.142 -4.329 22.509 1.00 90.06 364 LEU A C 1
ATOM 2945 O O . LEU A 1 364 ? 5.516 -4.819 23.439 1.00 90.06 364 LEU A O 1
ATOM 2949 N N . GLU A 1 365 ? 7.314 -4.819 22.102 1.00 88.69 365 GLU A N 1
ATOM 2950 C CA . GLU A 1 365 ? 7.946 -6.007 22.685 1.00 88.69 365 GLU A CA 1
ATOM 2951 C C . GLU A 1 365 ? 8.281 -5.812 24.175 1.00 88.69 365 GLU A C 1
ATOM 2953 O O . GLU A 1 365 ? 8.005 -6.688 24.993 1.00 88.69 365 GLU A O 1
ATOM 2958 N N . MET A 1 366 ? 8.792 -4.638 24.572 1.00 91.12 366 MET A N 1
ATOM 2959 C CA . MET A 1 366 ? 9.030 -4.337 25.991 1.00 91.12 366 MET A CA 1
ATOM 2960 C C . MET A 1 366 ? 7.740 -4.222 26.812 1.00 91.12 366 MET A C 1
ATOM 2962 O O . MET A 1 366 ? 7.732 -4.551 28.002 1.00 91.12 366 MET A O 1
ATOM 2966 N N . ASP A 1 367 ? 6.659 -3.721 26.218 1.00 90.50 367 ASP A N 1
ATOM 2967 C CA . ASP A 1 367 ? 5.368 -3.614 26.895 1.00 90.50 367 ASP A CA 1
ATOM 2968 C C . ASP A 1 367 ? 4.690 -4.988 27.022 1.00 90.50 367 ASP A C 1
ATOM 2970 O O . ASP A 1 367 ? 4.160 -5.299 28.091 1.00 90.50 367 ASP A O 1
ATOM 2974 N N . ASP A 1 368 ? 4.826 -5.857 26.017 1.00 90.12 368 ASP A N 1
ATOM 2975 C CA . ASP A 1 368 ? 4.427 -7.267 26.081 1.00 90.12 368 ASP A CA 1
ATOM 2976 C C . ASP A 1 368 ? 5.232 -8.038 27.142 1.00 90.12 368 ASP A C 1
ATOM 2978 O O . ASP A 1 368 ? 4.658 -8.796 27.927 1.00 90.12 368 ASP A O 1
ATOM 2982 N N . GLU A 1 369 ? 6.549 -7.819 27.241 1.00 87.94 369 GLU A N 1
ATOM 2983 C CA . GLU A 1 369 ? 7.389 -8.406 28.295 1.00 87.94 369 GLU A CA 1
ATOM 2984 C C . GLU A 1 369 ? 6.984 -7.925 29.693 1.00 87.94 369 GLU A C 1
ATOM 2986 O O . GLU A 1 369 ? 6.936 -8.719 30.642 1.00 87.94 369 GLU A O 1
ATOM 2991 N N . ARG A 1 370 ? 6.671 -6.631 29.841 1.00 89.31 370 ARG A N 1
ATOM 2992 C CA . ARG A 1 370 ? 6.153 -6.074 31.097 1.00 89.31 370 ARG A CA 1
ATOM 2993 C C . ARG A 1 370 ? 4.820 -6.704 31.468 1.00 89.31 370 ARG A C 1
ATOM 2995 O O . ARG A 1 370 ? 4.684 -7.171 32.596 1.00 89.31 370 ARG A O 1
ATOM 3002 N N . TYR A 1 371 ? 3.889 -6.785 30.524 1.00 86.31 371 TYR A N 1
ATOM 3003 C CA . TYR A 1 371 ? 2.582 -7.398 30.726 1.00 86.31 371 TYR A CA 1
ATOM 3004 C C . TYR A 1 371 ? 2.695 -8.885 31.076 1.00 86.31 371 TYR A C 1
ATOM 3006 O O . TYR A 1 371 ? 2.062 -9.369 32.014 1.00 86.31 371 TYR A O 1
ATOM 3014 N N . PHE A 1 372 ? 3.562 -9.620 30.380 1.00 83.75 372 PHE A N 1
ATOM 3015 C CA . PHE A 1 372 ? 3.832 -11.024 30.665 1.00 83.75 372 PHE A CA 1
ATOM 3016 C C . PHE A 1 372 ? 4.426 -11.225 32.061 1.00 83.75 372 PHE A C 1
ATOM 3018 O O . PHE A 1 372 ? 4.008 -12.137 32.783 1.00 83.75 372 PHE A O 1
ATOM 3025 N N . ASN A 1 373 ? 5.386 -10.389 32.461 1.00 85.75 373 ASN A N 1
ATOM 3026 C CA . ASN A 1 373 ? 5.979 -10.432 33.795 1.00 85.75 373 ASN A CA 1
ATOM 3027 C C . ASN A 1 373 ? 4.970 -10.050 34.881 1.00 85.75 373 ASN A C 1
ATOM 3029 O O . ASN A 1 373 ? 4.942 -10.695 35.926 1.00 85.75 373 ASN A O 1
ATOM 3033 N N . GLU A 1 374 ? 4.110 -9.065 34.629 1.00 84.75 374 GLU A N 1
ATOM 3034 C CA . GLU A 1 374 ? 3.053 -8.633 35.541 1.00 84.75 374 GLU A CA 1
ATOM 3035 C C . GLU A 1 374 ? 2.004 -9.738 35.748 1.00 84.75 374 GLU A C 1
ATOM 3037 O O 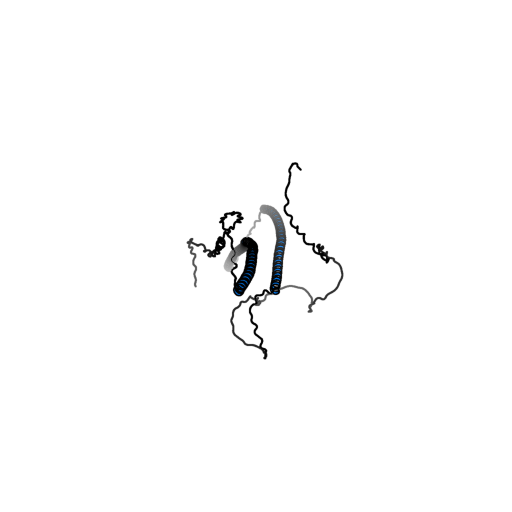. GLU A 1 374 ? 1.773 -10.165 36.883 1.00 84.75 374 GLU A O 1
ATOM 3042 N N . MET A 1 375 ? 1.502 -10.328 34.661 1.00 77.38 375 MET A N 1
ATOM 3043 C CA . MET A 1 375 ? 0.565 -11.456 34.701 1.00 77.38 375 MET A CA 1
ATOM 3044 C C . MET A 1 375 ? 1.183 -12.701 35.363 1.00 77.38 375 MET A C 1
ATOM 3046 O O . MET A 1 375 ? 0.506 -13.475 36.047 1.00 77.38 375 MET A O 1
ATOM 3050 N N . SER A 1 376 ? 2.496 -12.894 35.187 1.00 76.12 376 SER A N 1
ATOM 3051 C CA . SER A 1 376 ? 3.253 -13.960 35.851 1.00 76.12 376 SER A CA 1
ATOM 3052 C C . SER A 1 376 ? 3.456 -13.678 37.347 1.00 76.12 376 SER A C 1
ATOM 3054 O O . SER A 1 376 ? 3.376 -14.610 38.148 1.00 76.12 376 SER A O 1
ATOM 3056 N N . ALA A 1 377 ? 3.657 -12.418 37.744 1.00 74.06 377 ALA A N 1
ATOM 3057 C CA . ALA A 1 377 ? 3.801 -11.992 39.138 1.00 74.06 377 ALA A CA 1
ATOM 3058 C C . ALA A 1 377 ? 2.469 -12.016 39.912 1.00 74.06 377 ALA A C 1
ATOM 3060 O O . ALA A 1 377 ? 2.464 -12.273 41.114 1.00 74.06 377 ALA A O 1
ATOM 3061 N N . GLN A 1 378 ? 1.337 -11.819 39.230 1.00 75.94 378 GLN A N 1
ATOM 3062 C CA . GLN A 1 378 ? -0.013 -11.902 39.807 1.00 75.94 378 GLN A CA 1
ATOM 3063 C C . GLN A 1 378 ? -0.544 -13.344 39.923 1.00 75.94 378 GLN A C 1
ATOM 3065 O O . GLN A 1 378 ? -1.654 -13.562 40.406 1.00 75.94 378 GLN A O 1
ATOM 3070 N N . GLY A 1 379 ? 0.240 -14.353 39.521 1.00 60.22 379 GLY A N 1
ATOM 3071 C CA . GLY A 1 379 ? -0.074 -15.768 39.751 1.00 60.22 379 GLY A CA 1
ATOM 3072 C C . GLY A 1 379 ? -1.212 -16.338 38.894 1.00 60.22 379 GLY A C 1
ATOM 3073 O O . GLY A 1 379 ? -1.623 -17.477 39.114 1.00 60.22 379 GLY A O 1
ATOM 3074 N N . LEU A 1 380 ? -1.698 -15.601 37.891 1.00 56.91 380 LEU A N 1
ATOM 3075 C CA . LEU A 1 380 ? -2.818 -15.986 37.024 1.00 56.91 380 LEU A CA 1
ATOM 3076 C C . LEU A 1 380 ? -2.376 -16.817 35.810 1.00 56.91 380 LEU A C 1
ATOM 3078 O O . LEU A 1 380 ? -2.821 -16.594 34.686 1.00 56.91 380 LEU A O 1
ATOM 3082 N N . ARG A 1 381 ? -1.508 -17.814 36.011 1.00 59.94 381 ARG A N 1
ATOM 3083 C CA . ARG A 1 381 ? -1.272 -18.817 34.963 1.00 59.94 381 ARG A CA 1
ATOM 3084 C C . ARG A 1 381 ? -2.314 -19.931 35.045 1.00 59.94 381 ARG A C 1
ATOM 3086 O O . ARG A 1 381 ? -2.427 -20.561 36.099 1.00 59.94 381 ARG A O 1
ATOM 3093 N N . PRO A 1 382 ? -2.988 -20.290 33.936 1.00 49.56 382 PRO A N 1
ATOM 3094 C CA . PRO A 1 382 ? -3.548 -21.623 33.798 1.00 49.56 382 PRO A CA 1
ATOM 3095 C C . PRO A 1 382 ? -2.381 -22.606 33.911 1.00 49.56 382 PRO A C 1
ATOM 3097 O O . PRO A 1 382 ? -1.481 -22.620 33.070 1.00 49.56 382 PRO A O 1
ATOM 3100 N N . ARG A 1 383 ? -2.353 -23.394 34.988 1.00 49.19 383 ARG A N 1
ATOM 3101 C CA . ARG A 1 383 ? -1.436 -24.527 35.115 1.00 49.19 383 ARG A CA 1
ATOM 3102 C C . ARG A 1 383 ? -1.692 -25.461 33.936 1.00 49.19 383 ARG A C 1
ATOM 3104 O O . ARG A 1 383 ? -2.685 -26.184 33.931 1.00 49.19 383 ARG A O 1
ATOM 3111 N N . THR A 1 384 ? -0.803 -25.466 32.949 1.00 44.72 384 THR A N 1
ATOM 3112 C CA . THR A 1 384 ? -0.717 -26.597 32.034 1.00 44.72 384 THR A CA 1
ATOM 3113 C C . THR A 1 384 ? -0.316 -27.810 32.869 1.00 44.72 384 THR A C 1
ATOM 3115 O O . THR A 1 384 ? 0.688 -27.821 33.580 1.00 44.72 384 THR A O 1
ATOM 3118 N N . VAL A 1 385 ? -1.194 -28.807 32.869 1.00 47.22 385 VAL A N 1
ATOM 3119 C CA . VAL A 1 385 ? -1.008 -30.091 33.536 1.00 47.22 385 VAL A CA 1
ATOM 3120 C C . VAL A 1 385 ? 0.138 -30.849 32.869 1.00 47.22 385 VAL A C 1
ATOM 3122 O O . VAL A 1 385 ? -0.042 -31.509 31.852 1.00 47.22 385 VAL A O 1
ATOM 3125 N N . SER A 1 386 ? 1.327 -30.781 33.456 1.00 37.44 386 SER A N 1
ATOM 3126 C CA . SER A 1 386 ? 2.365 -31.792 33.258 1.00 37.44 386 SER A CA 1
ATOM 3127 C C . SER A 1 386 ? 2.695 -32.409 34.611 1.00 37.44 386 SER A C 1
ATOM 3129 O O . SER A 1 386 ? 3.277 -31.761 35.483 1.00 37.44 386 SER A O 1
ATOM 3131 N N . SER A 1 387 ? 2.254 -33.652 34.787 1.00 35.69 387 SER A N 1
ATOM 3132 C CA . SER A 1 387 ? 2.478 -34.479 35.969 1.00 35.69 387 SER A CA 1
ATOM 3133 C C . SER A 1 387 ? 3.976 -34.665 36.268 1.00 35.69 387 SER A C 1
ATOM 3135 O O . SER A 1 387 ? 4.765 -34.836 35.337 1.00 35.69 387 SER A O 1
ATOM 3137 N N . PRO A 1 388 ? 4.379 -34.699 37.549 1.00 44.75 388 PRO A N 1
ATOM 3138 C CA . PRO A 1 388 ? 5.745 -35.001 37.954 1.00 44.75 388 PRO A CA 1
ATOM 3139 C C . PRO A 1 388 ? 5.965 -36.518 37.931 1.00 44.75 388 PRO A C 1
ATOM 3141 O O . PRO A 1 388 ? 5.352 -37.251 38.705 1.00 44.75 388 PRO A O 1
ATOM 3144 N N . ILE A 1 389 ? 6.844 -37.001 37.053 1.00 39.88 389 ILE A N 1
ATOM 3145 C CA . ILE A 1 389 ? 7.361 -38.373 37.136 1.00 39.88 389 ILE A CA 1
ATOM 3146 C C . ILE A 1 389 ? 8.646 -38.336 37.984 1.00 39.88 389 ILE A C 1
ATOM 3148 O O . ILE A 1 389 ? 9.555 -37.568 37.656 1.00 39.88 389 ILE A O 1
ATOM 3152 N N . PRO A 1 390 ? 8.744 -39.124 39.073 1.00 41.97 390 PRO A N 1
ATOM 3153 C CA . PRO A 1 390 ? 9.940 -39.205 39.904 1.00 41.97 390 PRO A CA 1
ATOM 3154 C C . PRO A 1 390 ? 11.119 -39.839 39.160 1.00 41.97 390 PRO A C 1
ATOM 3156 O O . PRO A 1 390 ? 10.978 -40.855 38.482 1.00 41.97 390 PRO A O 1
ATOM 3159 N N . TYR A 1 391 ? 12.295 -39.247 39.346 1.00 35.09 391 TYR A N 1
ATOM 3160 C CA . TYR A 1 391 ? 13.587 -39.780 38.925 1.00 35.09 391 TYR A CA 1
ATOM 3161 C C . TYR A 1 391 ? 13.869 -41.171 39.519 1.00 35.09 391 TYR A C 1
ATOM 3163 O O . TYR A 1 391 ? 13.746 -41.378 40.725 1.00 35.09 391 TYR A O 1
ATOM 3171 N N . THR A 1 392 ? 14.387 -42.073 38.685 1.00 37.44 392 THR A N 1
ATOM 3172 C CA . THR A 1 392 ? 15.169 -43.255 39.086 1.00 37.44 392 THR A CA 1
ATOM 3173 C C . THR A 1 392 ? 16.641 -43.025 38.705 1.00 37.44 392 THR A C 1
ATOM 3175 O O . THR A 1 392 ? 16.892 -42.708 37.538 1.00 37.44 392 THR A O 1
ATOM 3178 N N . PRO A 1 393 ? 17.628 -43.157 39.615 1.00 48.09 393 PRO A N 1
ATOM 3179 C CA . PRO A 1 393 ? 19.026 -42.870 39.293 1.00 48.09 393 PRO A CA 1
ATOM 3180 C C . PRO A 1 393 ? 19.825 -44.115 38.839 1.00 48.09 393 PRO A C 1
ATOM 3182 O O . PRO A 1 393 ? 19.959 -45.061 39.607 1.00 48.09 393 PRO A O 1
ATOM 3185 N N . SER A 1 394 ? 20.450 -44.005 37.650 1.00 37.38 394 SER A N 1
ATOM 3186 C CA . SER A 1 394 ? 21.750 -44.601 37.216 1.00 37.38 394 SER A CA 1
ATOM 3187 C C . SER A 1 394 ? 21.866 -46.146 37.060 1.00 37.38 394 SER A C 1
ATOM 3189 O O . SER A 1 394 ? 20.999 -46.845 37.574 1.00 37.38 394 SER A O 1
ATOM 3191 N N . PRO A 1 395 ? 22.919 -46.739 36.411 1.00 50.44 395 PRO A N 1
ATOM 3192 C CA . PRO A 1 395 ? 24.164 -46.164 35.849 1.00 50.44 395 PRO A CA 1
ATOM 3193 C C . PRO A 1 395 ? 24.645 -46.712 34.460 1.00 50.44 395 PRO A C 1
ATOM 3195 O O . PRO A 1 395 ? 24.133 -47.686 33.925 1.00 50.44 395 PRO A O 1
ATOM 3198 N N . SER A 1 396 ? 25.745 -46.119 33.963 1.00 32.16 396 SER A N 1
ATOM 3199 C CA . SER A 1 396 ? 26.792 -46.710 33.092 1.00 32.16 396 SER A CA 1
ATOM 3200 C C . SER A 1 396 ? 26.539 -46.937 31.589 1.00 32.16 396 SER A C 1
ATOM 3202 O O . SER A 1 396 ? 25.892 -47.893 31.184 1.00 32.16 396 SER A O 1
ATOM 3204 N N . SER A 1 397 ? 27.256 -46.174 30.749 1.00 34.47 397 SER A N 1
ATOM 3205 C CA . SER A 1 397 ? 28.405 -46.674 29.953 1.00 34.47 397 SER A CA 1
ATOM 3206 C C . SER A 1 397 ? 28.573 -45.925 28.614 1.00 34.47 397 SER A C 1
ATOM 3208 O O . SER A 1 397 ? 27.772 -46.055 27.699 1.00 34.47 397 SER A O 1
ATOM 3210 N N . SER A 1 398 ? 29.666 -45.162 28.532 1.00 37.22 398 SER A N 1
ATOM 3211 C CA . SER A 1 398 ? 30.642 -45.152 27.425 1.00 37.22 398 SER A CA 1
ATOM 3212 C C . SER A 1 398 ? 30.183 -44.912 25.969 1.00 37.22 398 SER A C 1
ATOM 3214 O O . SER A 1 398 ? 29.624 -45.774 25.301 1.00 37.22 398 SER A O 1
ATOM 3216 N N . ARG A 1 399 ? 30.630 -43.771 25.418 1.00 44.69 399 ARG A N 1
ATOM 3217 C CA . ARG A 1 399 ? 31.046 -43.584 23.999 1.00 44.69 399 ARG A CA 1
ATOM 3218 C C . ARG A 1 399 ? 31.995 -44.730 23.547 1.00 44.69 399 ARG A C 1
ATOM 3220 O O . ARG A 1 399 ? 32.683 -45.226 24.443 1.00 44.69 399 ARG A O 1
ATOM 3227 N N . PRO A 1 400 ? 32.154 -45.100 22.239 1.00 51.44 400 PRO A N 1
ATOM 3228 C CA . PRO A 1 400 ? 32.682 -44.188 21.190 1.00 51.44 400 PRO A CA 1
ATOM 3229 C C . PRO A 1 400 ? 32.354 -44.427 19.670 1.00 51.44 400 PRO A C 1
ATOM 3231 O O . PRO A 1 400 ? 32.006 -45.514 19.243 1.00 51.44 400 PRO A O 1
ATOM 3234 N N . ILE A 1 401 ? 32.541 -43.351 18.874 1.00 36.72 401 ILE A N 1
ATOM 3235 C CA . ILE A 1 401 ? 33.200 -43.196 17.536 1.00 36.72 401 ILE A CA 1
ATOM 3236 C C . ILE A 1 401 ? 32.759 -44.041 16.290 1.00 36.72 401 ILE A C 1
ATOM 3238 O O . ILE A 1 401 ? 33.188 -45.175 16.140 1.00 36.72 401 ILE A O 1
ATOM 3242 N N . SER A 1 402 ? 32.076 -43.354 15.340 1.00 33.66 402 SER A N 1
ATOM 3243 C CA . SER A 1 402 ? 32.124 -43.354 13.834 1.00 33.66 402 SER A CA 1
ATOM 3244 C C . SER A 1 402 ? 31.941 -44.651 12.981 1.00 33.66 402 SER A C 1
ATOM 3246 O O . SER A 1 402 ? 32.034 -45.748 13.506 1.00 33.66 402 SER A O 1
ATOM 3248 N N . PRO A 1 403 ? 31.831 -44.578 11.623 1.00 53.31 403 PRO A N 1
ATOM 3249 C CA . PRO A 1 403 ? 30.754 -44.022 10.774 1.00 53.31 403 PRO A CA 1
ATOM 3250 C C . PRO A 1 403 ? 30.226 -45.046 9.720 1.00 53.31 403 PRO A C 1
ATOM 3252 O O . PRO A 1 403 ? 30.967 -45.920 9.276 1.00 53.31 403 PRO A O 1
ATOM 3255 N N . GLY A 1 404 ? 28.976 -44.931 9.243 1.00 33.91 404 GLY A N 1
ATOM 3256 C CA . GLY A 1 404 ? 28.403 -45.902 8.291 1.00 33.91 404 GLY A CA 1
ATOM 3257 C C . GLY A 1 404 ? 27.350 -45.333 7.337 1.00 33.91 404 GLY A C 1
ATOM 3258 O O . GLY A 1 404 ? 26.407 -44.674 7.752 1.00 33.91 404 GLY A O 1
ATOM 3259 N N . LEU A 1 405 ? 27.579 -45.599 6.056 1.00 37.81 405 LEU A N 1
ATOM 3260 C CA . LEU A 1 405 ? 26.908 -45.171 4.829 1.00 37.81 405 LEU A CA 1
ATOM 3261 C C . LEU A 1 405 ? 25.420 -45.593 4.672 1.00 37.81 405 LEU A C 1
ATOM 3263 O O . LEU A 1 405 ? 25.034 -46.679 5.091 1.00 37.81 405 LEU A O 1
ATOM 3267 N N . SER A 1 406 ? 24.692 -44.785 3.880 1.00 31.89 406 SER A N 1
ATOM 3268 C CA . SER A 1 406 ? 23.572 -45.144 2.972 1.00 31.89 406 SER A CA 1
ATOM 3269 C C . SER A 1 406 ? 22.159 -45.351 3.551 1.00 31.89 406 SER A C 1
ATOM 3271 O O . SER A 1 406 ? 21.856 -46.393 4.113 1.00 31.89 406 SER A O 1
ATOM 3273 N N . TYR A 1 407 ? 21.229 -44.417 3.313 1.00 35.47 407 TYR A N 1
ATOM 3274 C CA . TYR A 1 407 ? 20.317 -44.360 2.150 1.00 35.47 407 TYR A CA 1
ATOM 3275 C C . TYR A 1 407 ? 19.353 -43.161 2.319 1.00 35.47 407 TYR A C 1
ATOM 3277 O O . TYR A 1 407 ? 18.737 -42.977 3.364 1.00 35.47 407 TYR A O 1
ATOM 3285 N N . ALA A 1 408 ? 19.263 -42.325 1.283 1.00 32.16 408 ALA A N 1
ATOM 3286 C CA . ALA A 1 408 ? 18.271 -41.254 1.095 1.00 32.16 408 ALA A CA 1
ATOM 3287 C C . ALA A 1 408 ? 16.875 -41.864 0.749 1.00 32.16 408 ALA A C 1
ATOM 3289 O O . ALA A 1 408 ? 16.846 -43.079 0.533 1.00 32.16 408 ALA A O 1
ATOM 3290 N N . PRO A 1 409 ? 15.746 -41.116 0.587 1.00 43.56 409 PRO A N 1
ATOM 3291 C CA . PRO A 1 409 ? 15.651 -39.661 0.374 1.00 43.56 409 PRO A CA 1
ATOM 3292 C C . PRO A 1 409 ? 14.449 -38.923 1.015 1.00 43.56 409 PRO A C 1
ATOM 3294 O O . PRO A 1 409 ? 13.303 -39.365 0.930 1.00 43.56 409 PRO A O 1
ATOM 3297 N N . HIS A 1 410 ? 14.678 -37.697 1.502 1.00 32.75 410 HIS A N 1
ATOM 3298 C CA . HIS A 1 410 ? 13.624 -36.684 1.648 1.00 32.75 410 HIS A CA 1
ATOM 3299 C C . HIS A 1 410 ? 14.118 -35.340 1.110 1.00 32.75 410 HIS A C 1
ATOM 3301 O O . HIS A 1 410 ? 15.254 -34.927 1.330 1.00 32.75 410 HIS A O 1
ATOM 3307 N N . THR A 1 411 ? 13.234 -34.696 0.366 1.00 35.00 411 THR A N 1
ATOM 3308 C CA . THR A 1 411 ? 13.386 -33.461 -0.394 1.00 35.00 411 THR A CA 1
ATOM 3309 C C . THR A 1 411 ? 13.306 -32.221 0.497 1.00 35.00 411 THR A C 1
ATOM 3311 O O . THR A 1 411 ? 12.285 -32.037 1.150 1.00 35.00 411 THR A O 1
ATOM 3314 N N . VAL A 1 412 ? 14.291 -31.320 0.438 1.00 35.88 412 VAL A N 1
ATOM 3315 C CA . VAL A 1 412 ? 14.105 -29.878 0.695 1.00 35.88 412 VAL A CA 1
ATOM 3316 C C . VAL A 1 412 ? 15.107 -29.065 -0.125 1.00 35.88 412 VAL A C 1
ATOM 3318 O O . VAL A 1 412 ? 16.191 -29.540 -0.456 1.00 35.88 412 VAL A O 1
ATOM 3321 N N . GLY A 1 413 ? 14.660 -27.870 -0.515 1.00 33.22 413 GLY A N 1
ATOM 3322 C CA . GLY A 1 413 ? 15.221 -27.035 -1.567 1.00 33.22 413 GLY A CA 1
ATOM 3323 C C . GLY A 1 413 ? 16.620 -26.478 -1.333 1.00 33.22 413 GLY A C 1
ATOM 3324 O O . GLY A 1 413 ? 17.171 -26.501 -0.237 1.00 33.22 413 GLY A O 1
ATOM 3325 N N . PHE A 1 414 ? 17.163 -25.933 -2.419 1.00 32.88 414 PHE A N 1
ATOM 3326 C CA . PHE A 1 414 ? 18.426 -25.219 -2.424 1.00 32.88 414 PHE A CA 1
ATOM 3327 C C . PHE A 1 414 ? 18.327 -23.945 -3.262 1.00 32.88 414 PHE A C 1
ATOM 3329 O O . PHE A 1 414 ? 17.878 -23.939 -4.407 1.00 32.88 414 PHE A O 1
ATOM 3336 N N . THR A 1 415 ? 18.786 -22.875 -2.627 1.00 43.44 415 THR A N 1
ATOM 3337 C CA . THR A 1 415 ? 19.341 -21.649 -3.196 1.00 43.44 415 THR A CA 1
ATOM 3338 C C . THR A 1 415 ? 20.504 -21.955 -4.161 1.00 43.44 415 THR A C 1
ATOM 3340 O O . THR A 1 415 ? 21.169 -22.982 -4.001 1.00 43.44 415 THR A O 1
ATOM 3343 N N . PRO A 1 416 ? 20.812 -21.095 -5.152 1.00 47.25 416 PRO A N 1
ATOM 3344 C CA . PRO A 1 416 ? 21.931 -21.342 -6.059 1.00 47.25 416 PRO A CA 1
ATOM 3345 C C . PRO A 1 416 ? 23.239 -20.706 -5.546 1.00 47.25 416 PRO A C 1
ATOM 3347 O O . PRO A 1 416 ? 23.216 -19.553 -5.108 1.00 47.25 416 PRO A O 1
ATOM 3350 N N . PRO A 1 417 ? 24.401 -21.383 -5.658 1.00 47.94 417 PRO A N 1
ATOM 3351 C CA . PRO A 1 417 ? 25.700 -20.737 -5.551 1.00 47.94 417 PRO A CA 1
ATOM 3352 C C . PRO A 1 417 ? 26.330 -20.459 -6.926 1.00 47.94 417 PRO A C 1
ATOM 3354 O O . PRO A 1 417 ? 26.065 -21.123 -7.929 1.00 47.94 417 PRO A O 1
ATOM 3357 N N . ALA A 1 418 ? 27.198 -19.448 -6.933 1.00 38.75 418 ALA A N 1
ATOM 3358 C CA . ALA A 1 418 ? 28.001 -18.993 -8.059 1.00 38.75 418 ALA A CA 1
ATOM 3359 C C . ALA A 1 418 ? 28.976 -20.068 -8.572 1.00 38.75 418 ALA A C 1
ATOM 3361 O O . ALA A 1 418 ? 29.605 -20.774 -7.785 1.00 38.75 418 ALA A O 1
ATOM 3362 N N . THR A 1 419 ? 29.176 -20.123 -9.892 1.00 35.50 419 THR A N 1
ATOM 3363 C CA . THR A 1 419 ? 30.276 -20.871 -10.513 1.00 35.50 419 THR A CA 1
ATOM 3364 C C . THR A 1 419 ? 31.151 -19.945 -11.352 1.00 35.50 419 THR A C 1
ATOM 3366 O O . THR A 1 419 ? 30.694 -19.224 -12.235 1.00 35.50 419 THR A O 1
ATOM 3369 N N . LEU A 1 420 ? 32.444 -19.981 -11.043 1.00 35.00 420 LEU A N 1
ATOM 3370 C CA . LEU A 1 420 ? 33.544 -19.541 -11.888 1.00 35.00 420 LEU A CA 1
ATOM 3371 C C . LEU A 1 420 ? 34.183 -20.794 -12.507 1.00 35.00 420 LEU A C 1
ATOM 3373 O O . LEU A 1 420 ? 34.414 -21.776 -11.801 1.00 35.00 420 LEU A O 1
ATOM 3377 N N . THR A 1 421 ? 34.592 -20.666 -13.775 1.00 33.09 421 THR A N 1
ATOM 3378 C CA . THR A 1 421 ? 35.897 -21.053 -14.375 1.00 33.09 421 THR A CA 1
ATOM 3379 C C . THR A 1 421 ? 35.842 -21.976 -15.616 1.00 33.09 421 THR A C 1
ATOM 3381 O O . THR A 1 421 ? 35.505 -23.148 -15.525 1.00 33.09 421 THR A O 1
ATOM 3384 N N . ARG A 1 422 ? 36.412 -21.446 -16.719 1.00 33.22 422 ARG A N 1
ATOM 3385 C CA . ARG A 1 422 ? 37.453 -22.045 -17.602 1.00 33.22 422 ARG A CA 1
ATOM 3386 C C . ARG A 1 422 ? 37.081 -22.667 -18.966 1.00 33.22 422 ARG A C 1
ATOM 3388 O O . ARG A 1 422 ? 36.696 -23.823 -19.050 1.00 33.22 422 ARG A O 1
ATOM 3395 N N . ALA A 1 423 ? 37.474 -21.954 -20.026 1.00 33.09 423 ALA A N 1
ATOM 3396 C CA . ALA A 1 423 ? 38.145 -22.415 -21.263 1.00 33.09 423 ALA A CA 1
ATOM 3397 C C . ALA A 1 423 ? 38.702 -21.139 -21.959 1.00 33.09 423 ALA A C 1
ATOM 3399 O O . ALA A 1 423 ? 38.075 -20.097 -21.826 1.00 33.09 423 ALA A O 1
ATOM 3400 N N . GLY A 1 424 ? 39.840 -21.015 -22.653 1.00 33.44 424 GLY A N 1
ATOM 3401 C CA . GLY A 1 424 ? 40.880 -21.928 -23.120 1.00 33.44 424 GLY A CA 1
ATOM 3402 C C . GLY A 1 424 ? 41.360 -21.524 -24.536 1.00 33.44 424 GLY A C 1
ATOM 3403 O O . GLY A 1 424 ? 40.837 -22.082 -25.486 1.00 33.44 424 GLY A O 1
ATOM 3404 N N . MET A 1 425 ? 42.386 -20.646 -24.634 1.00 36.03 425 MET A N 1
ATOM 3405 C CA . MET A 1 425 ? 43.333 -20.408 -25.774 1.00 36.03 425 MET A CA 1
ATOM 3406 C C . MET A 1 425 ? 42.855 -19.653 -27.050 1.00 36.03 425 MET A C 1
ATOM 3408 O O . MET A 1 425 ? 41.652 -19.595 -27.274 1.00 36.03 425 MET A O 1
ATOM 3412 N N . PRO A 1 426 ? 43.745 -19.172 -27.972 1.00 45.16 426 PRO A N 1
ATOM 3413 C CA . PRO A 1 426 ? 45.175 -18.780 -27.889 1.00 45.16 426 PRO A CA 1
ATOM 3414 C C . PRO A 1 426 ? 45.544 -17.397 -28.530 1.00 45.16 426 PRO A C 1
ATOM 3416 O O . PRO A 1 426 ? 44.803 -16.832 -29.323 1.00 45.16 426 PRO A O 1
ATOM 3419 N N . TYR A 1 427 ? 46.752 -16.917 -28.186 1.00 35.62 427 TYR A N 1
ATOM 3420 C CA . TYR A 1 427 ? 47.709 -16.007 -28.867 1.00 35.62 427 TYR A CA 1
ATOM 3421 C C . TYR A 1 427 ? 47.287 -15.084 -30.036 1.00 35.62 427 TYR A C 1
ATOM 3423 O O . TYR A 1 427 ? 46.959 -15.569 -31.108 1.00 35.62 427 TYR A O 1
ATOM 3431 N N . TYR A 1 428 ? 47.559 -13.774 -29.893 1.00 34.12 428 TYR A N 1
ATOM 3432 C CA . TYR A 1 428 ? 48.305 -12.945 -30.867 1.00 34.12 428 TYR A CA 1
ATOM 3433 C C . TYR A 1 428 ? 48.816 -11.652 -30.182 1.00 34.12 428 TYR A C 1
ATOM 3435 O O . TYR A 1 428 ? 48.059 -10.955 -29.515 1.00 34.12 428 TYR A O 1
ATOM 3443 N N . ASN A 1 429 ? 50.110 -11.357 -30.334 1.00 35.66 429 ASN A N 1
ATOM 3444 C CA . ASN A 1 429 ? 50.802 -10.102 -29.971 1.00 35.66 429 ASN A CA 1
ATOM 3445 C C . ASN A 1 429 ? 51.043 -9.311 -31.280 1.00 35.66 429 ASN A C 1
ATOM 3447 O O . ASN A 1 429 ? 51.172 -9.990 -32.308 1.00 35.66 429 ASN A O 1
ATOM 3451 N N . PRO A 1 430 ? 51.098 -7.953 -31.326 1.00 41.28 430 PRO A N 1
ATOM 3452 C CA . PRO A 1 430 ? 52.393 -7.229 -31.241 1.00 41.28 430 PRO A CA 1
ATOM 3453 C C . PRO A 1 430 ? 52.249 -5.726 -30.766 1.00 41.28 430 PRO A C 1
ATOM 3455 O O . PRO A 1 430 ? 51.233 -5.405 -30.156 1.00 41.28 430 PRO A O 1
ATOM 3458 N N . PRO A 1 431 ? 53.214 -4.782 -30.955 1.00 47.28 431 PRO A N 1
ATOM 3459 C CA . PRO A 1 431 ? 54.214 -4.412 -29.937 1.00 47.28 431 PRO A CA 1
ATOM 3460 C C . PRO A 1 431 ? 54.401 -2.884 -29.671 1.00 47.28 431 PRO A C 1
ATOM 3462 O O . PRO A 1 431 ? 53.966 -2.035 -30.443 1.00 47.28 431 PRO A O 1
ATOM 3465 N N . GLY A 1 432 ? 55.192 -2.553 -28.635 1.00 31.30 432 GLY A N 1
ATOM 3466 C CA . GLY A 1 432 ? 55.882 -1.255 -28.435 1.00 31.30 432 GLY A CA 1
ATOM 3467 C C . GLY A 1 432 ? 55.289 -0.387 -27.312 1.00 31.30 432 GLY A C 1
ATOM 3468 O O . GLY A 1 432 ? 54.080 -0.326 -27.166 1.00 31.30 432 GLY A O 1
ATOM 3469 N N . LEU A 1 433 ? 56.028 0.336 -26.466 1.00 33.59 433 LEU A N 1
ATOM 3470 C CA . LEU A 1 433 ? 57.459 0.633 -26.335 1.00 33.59 433 LEU A CA 1
ATOM 3471 C C . LEU A 1 433 ? 57.627 1.361 -24.974 1.00 33.59 433 LEU A C 1
ATOM 3473 O O . LEU A 1 433 ? 56.868 2.290 -24.740 1.00 33.59 433 LEU A O 1
ATOM 3477 N N . HIS A 1 434 ? 58.638 0.980 -24.167 1.00 32.09 434 HIS A N 1
ATOM 3478 C CA . HIS A 1 434 ? 59.466 1.847 -23.280 1.00 32.09 434 HIS A CA 1
ATOM 3479 C C . HIS A 1 434 ? 58.754 2.653 -22.136 1.00 32.09 434 HIS A C 1
ATOM 3481 O O . HIS A 1 434 ? 57.712 3.243 -22.343 1.00 32.09 434 HIS A O 1
ATOM 3487 N N . VAL A 1 435 ? 59.209 2.817 -20.881 1.00 31.88 435 VAL A N 1
ATOM 3488 C CA . VAL A 1 435 ? 60.538 2.830 -20.244 1.00 31.88 435 VAL A CA 1
ATOM 3489 C C . VAL A 1 435 ? 60.390 2.728 -18.699 1.00 31.88 435 VAL A C 1
ATOM 3491 O O . VAL A 1 435 ? 59.495 3.340 -18.130 1.00 31.88 435 VAL A O 1
ATOM 3494 N N . HIS A 1 436 ? 61.388 2.108 -18.058 1.00 31.31 436 HIS A N 1
ATOM 3495 C CA . HIS A 1 436 ? 62.075 2.510 -16.808 1.00 31.31 436 HIS A CA 1
ATOM 3496 C C . HIS A 1 436 ? 61.510 2.238 -15.384 1.00 31.31 436 HIS A C 1
ATOM 3498 O O . HIS A 1 436 ? 60.690 2.970 -14.846 1.00 31.31 436 HIS A O 1
ATOM 3504 N N . VAL A 1 437 ? 62.228 1.295 -14.745 1.00 31.77 437 VAL A N 1
ATOM 3505 C CA . VAL A 1 437 ? 62.941 1.369 -13.443 1.00 31.77 437 VAL A CA 1
ATOM 3506 C C . VAL A 1 437 ? 62.206 1.080 -12.131 1.00 31.77 437 VAL A C 1
ATOM 3508 O O . VAL A 1 437 ? 61.367 1.842 -11.676 1.00 31.77 437 VAL A O 1
ATOM 3511 N N . GLY A 1 438 ? 62.726 0.056 -11.431 1.00 31.17 438 GLY A N 1
ATOM 3512 C CA . GLY A 1 438 ? 63.046 0.189 -10.003 1.00 31.17 438 GLY A CA 1
ATOM 3513 C C . GLY A 1 438 ? 62.622 -0.945 -9.065 1.00 31.17 438 GLY A C 1
ATOM 3514 O O . GLY A 1 438 ? 61.649 -0.801 -8.344 1.00 31.17 438 GLY A O 1
ATOM 3515 N N . SER A 1 439 ? 63.391 -2.038 -9.061 1.00 32.78 439 SER A N 1
ATOM 3516 C CA . SER A 1 439 ? 63.670 -3.020 -7.988 1.00 32.78 439 SER A CA 1
ATOM 3517 C C . SER A 1 439 ? 62.859 -3.068 -6.670 1.00 32.78 439 SER A C 1
ATOM 3519 O O . SER A 1 439 ? 63.003 -2.230 -5.788 1.00 32.78 439 SER A O 1
ATOM 3521 N N . SER A 1 440 ? 62.152 -4.197 -6.506 1.00 35.47 440 SER A N 1
ATOM 3522 C CA . SER A 1 440 ? 62.250 -5.224 -5.435 1.00 35.47 440 SER A CA 1
ATOM 3523 C C . SER A 1 440 ? 62.387 -4.851 -3.941 1.00 35.47 440 SER A C 1
ATOM 3525 O O . SER A 1 440 ? 63.456 -4.437 -3.504 1.00 35.47 440 SER A O 1
ATOM 3527 N N . HIS A 1 441 ? 61.372 -5.234 -3.144 1.00 34.56 441 HIS A N 1
ATOM 3528 C CA . HIS A 1 441 ? 61.385 -6.228 -2.036 1.00 34.56 441 HIS A CA 1
ATOM 3529 C C . HIS A 1 441 ? 60.443 -5.844 -0.873 1.00 34.56 441 HIS A C 1
ATOM 3531 O O . HIS A 1 441 ? 60.427 -4.702 -0.435 1.00 34.56 441 HIS A O 1
ATOM 3537 N N . GLY A 1 442 ? 59.769 -6.848 -0.288 1.00 31.62 442 GLY A N 1
ATOM 3538 C CA . GLY A 1 442 ? 59.563 -6.896 1.169 1.00 31.62 442 GLY A CA 1
ATOM 3539 C C . GLY A 1 442 ? 58.126 -6.849 1.701 1.00 31.62 442 GLY A C 1
ATOM 3540 O O . GLY A 1 442 ? 57.461 -5.825 1.689 1.00 31.62 442 GLY A O 1
ATOM 3541 N N . VAL A 1 443 ? 57.703 -7.983 2.253 1.00 38.94 443 VAL A N 1
ATOM 3542 C CA . VAL A 1 443 ? 56.517 -8.243 3.087 1.00 38.94 443 VAL A CA 1
ATOM 3543 C C . VAL A 1 443 ? 56.473 -7.358 4.348 1.00 38.94 443 VAL A C 1
ATOM 3545 O O . VAL A 1 443 ? 57.492 -7.256 5.019 1.00 38.94 443 VAL A O 1
ATOM 3548 N N . ALA A 1 444 ? 55.299 -6.822 4.726 1.00 31.59 444 ALA A N 1
ATOM 3549 C CA . ALA A 1 444 ? 54.699 -6.911 6.079 1.00 31.59 444 ALA A CA 1
ATOM 3550 C C . ALA A 1 444 ? 53.559 -5.892 6.312 1.00 31.59 444 ALA A C 1
ATOM 3552 O O . ALA A 1 444 ? 53.631 -4.719 5.962 1.00 31.59 444 ALA A O 1
ATOM 3553 N N . ARG A 1 445 ? 52.502 -6.379 6.967 1.00 43.75 445 ARG A N 1
ATOM 3554 C CA . ARG A 1 445 ? 51.302 -5.677 7.454 1.00 43.75 445 ARG A CA 1
ATOM 3555 C C . ARG A 1 445 ? 51.612 -4.818 8.695 1.00 43.75 445 ARG A C 1
ATOM 3557 O O . ARG A 1 445 ? 52.338 -5.316 9.553 1.00 43.75 445 ARG A O 1
ATOM 3564 N N . PRO A 1 446 ? 50.966 -3.651 8.907 1.00 42.06 446 PRO A N 1
ATOM 3565 C CA . PRO A 1 446 ? 50.919 -3.046 10.237 1.00 42.06 446 PRO A CA 1
ATOM 3566 C C . PRO A 1 446 ? 49.496 -2.954 10.820 1.00 42.06 446 PRO A C 1
ATOM 3568 O O . PRO A 1 446 ? 48.541 -2.556 10.154 1.00 42.06 446 PRO A O 1
ATOM 3571 N N . SER A 1 447 ? 49.387 -3.306 12.104 1.00 34.84 447 SER A N 1
ATOM 3572 C CA . SER A 1 447 ? 48.309 -2.899 13.019 1.00 34.84 447 SER A CA 1
ATOM 3573 C C . SER A 1 447 ? 48.627 -1.513 13.611 1.00 34.84 447 SER A C 1
ATOM 3575 O O . SER A 1 447 ? 49.809 -1.213 13.791 1.00 34.84 447 SER A O 1
ATOM 3577 N N . PRO A 1 448 ? 47.641 -0.676 13.995 1.00 44.28 448 PRO A N 1
ATOM 3578 C CA . PRO A 1 448 ? 47.920 0.666 14.498 1.00 44.28 448 PRO A CA 1
ATOM 3579 C C . PRO A 1 448 ? 48.054 0.709 16.028 1.00 44.28 448 PRO A C 1
ATOM 3581 O O . PRO A 1 448 ? 47.184 0.238 16.763 1.00 44.28 448 PRO A O 1
ATOM 3584 N N . ARG A 1 449 ? 49.133 1.340 16.510 1.00 34.22 449 ARG A N 1
ATOM 3585 C CA . ARG A 1 449 ? 49.302 1.787 17.901 1.00 34.22 449 ARG A CA 1
ATOM 3586 C C . ARG A 1 449 ? 49.195 3.314 17.989 1.00 34.22 449 ARG A C 1
ATOM 3588 O O . ARG A 1 449 ? 49.619 4.034 17.095 1.00 34.22 449 ARG A O 1
ATOM 3595 N N . ARG A 1 450 ? 48.615 3.742 19.113 1.00 41.41 450 ARG A N 1
ATOM 3596 C CA . ARG A 1 450 ? 48.362 5.104 19.613 1.00 41.41 450 ARG A CA 1
ATOM 3597 C C . ARG A 1 450 ? 49.589 6.030 19.601 1.00 41.41 450 ARG A C 1
ATOM 3599 O O . ARG A 1 450 ? 50.673 5.597 19.981 1.00 41.41 450 ARG A O 1
ATOM 3606 N N . SER A 1 451 ? 49.353 7.326 19.381 1.00 33.34 451 SER A N 1
ATOM 3607 C CA . SER A 1 451 ? 50.229 8.425 19.817 1.00 33.34 451 SER A CA 1
ATOM 3608 C C . SER A 1 451 ? 49.411 9.625 20.324 1.00 33.34 451 SER A C 1
ATOM 3610 O O . SER A 1 451 ? 48.343 9.926 19.794 1.00 33.34 451 SER A O 1
A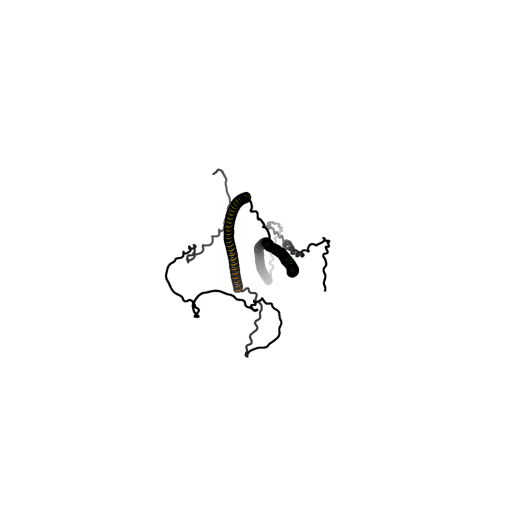TOM 3612 N N . ASN A 1 452 ? 49.916 10.265 21.383 1.00 33.41 452 ASN A N 1
ATOM 3613 C CA . ASN A 1 452 ? 49.329 11.374 22.143 1.00 33.41 452 ASN A CA 1
ATOM 3614 C C . ASN A 1 452 ? 49.761 12.767 21.617 1.00 33.41 452 ASN A C 1
ATOM 3616 O O . ASN A 1 452 ? 50.949 12.950 21.380 1.00 33.41 452 ASN A O 1
ATOM 3620 N N . SER A 1 453 ? 48.786 13.702 21.605 1.00 31.64 453 SER A N 1
ATOM 3621 C CA . SER A 1 453 ? 48.792 15.179 21.855 1.00 31.64 453 SER A CA 1
ATOM 3622 C C . SER A 1 453 ? 49.634 16.153 20.979 1.00 31.64 453 SER A C 1
ATOM 3624 O O . SER A 1 453 ? 50.537 15.690 20.288 1.00 31.64 453 SER A O 1
ATOM 3626 N N . PRO A 1 454 ? 49.403 17.504 21.000 1.00 47.28 454 PRO A N 1
ATOM 3627 C CA . PRO A 1 454 ? 48.359 18.307 21.677 1.00 47.28 454 PRO A CA 1
ATOM 3628 C C . PRO A 1 454 ? 47.663 19.427 20.830 1.00 47.28 454 PRO A C 1
ATOM 3630 O O . PRO A 1 454 ? 48.203 19.953 19.866 1.00 47.28 454 PRO A O 1
ATOM 3633 N N . ASP A 1 455 ? 46.460 19.815 21.278 1.00 37.31 455 ASP A N 1
ATOM 3634 C CA . ASP A 1 455 ? 45.807 21.147 21.237 1.00 37.31 455 ASP A CA 1
ATOM 3635 C C . ASP A 1 455 ? 45.703 22.010 19.949 1.00 37.31 455 ASP A C 1
ATOM 3637 O O . ASP A 1 455 ? 46.622 22.741 19.585 1.00 37.31 455 ASP A O 1
ATOM 3641 N N . LYS A 1 456 ? 44.477 22.070 19.384 1.00 41.25 456 LYS A N 1
ATOM 3642 C CA . LYS A 1 456 ? 43.589 23.264 19.252 1.00 41.25 456 LYS A CA 1
ATOM 3643 C C . LYS A 1 456 ? 42.703 23.184 18.001 1.00 41.25 456 LYS A C 1
ATOM 3645 O O . LYS A 1 456 ? 43.123 23.581 16.927 1.00 41.25 456 LYS A O 1
ATOM 3650 N N . PHE A 1 457 ? 41.438 22.791 18.168 1.00 34.12 457 PHE A N 1
ATOM 3651 C CA . PHE A 1 457 ? 40.296 23.386 17.451 1.00 34.12 457 PHE A CA 1
ATOM 3652 C C . PHE A 1 457 ? 39.008 23.033 18.215 1.00 34.12 457 PHE A C 1
ATOM 3654 O O . PHE A 1 457 ? 38.638 21.866 18.334 1.00 34.12 457 PHE A O 1
ATOM 3661 N N . LYS A 1 458 ? 38.359 24.043 18.809 1.00 41.81 458 LYS A N 1
ATOM 3662 C CA . LYS A 1 458 ? 37.116 23.890 19.579 1.00 41.81 458 LYS A CA 1
ATOM 3663 C C . LYS A 1 458 ? 35.916 23.822 18.632 1.00 41.81 458 LYS A C 1
ATOM 3665 O O . LYS A 1 458 ? 35.733 24.705 17.800 1.00 41.81 458 LYS A O 1
ATOM 3670 N N . ARG A 1 459 ? 35.083 22.797 18.810 1.00 45.22 459 ARG A N 1
ATOM 3671 C CA . ARG A 1 459 ? 33.738 22.666 18.232 1.00 45.22 459 ARG A CA 1
ATOM 3672 C C . ARG A 1 459 ? 32.719 23.349 19.169 1.00 45.22 459 ARG A C 1
ATOM 3674 O O . ARG A 1 459 ? 32.921 23.265 20.381 1.00 45.22 459 ARG A O 1
ATOM 3681 N N . PRO A 1 460 ? 31.659 24.011 18.667 1.00 42.97 460 PRO A N 1
ATOM 3682 C CA . PRO A 1 460 ? 30.652 24.633 19.522 1.00 42.97 460 PRO A CA 1
ATOM 3683 C C . PRO A 1 460 ? 29.736 23.583 20.165 1.00 42.97 460 PRO A C 1
ATOM 3685 O O . PRO A 1 460 ? 29.307 22.631 19.511 1.00 42.97 460 PRO A O 1
ATOM 3688 N N . THR A 1 461 ? 29.445 23.773 21.450 1.00 53.09 461 THR A N 1
ATOM 3689 C CA . THR A 1 461 ? 28.462 23.018 22.238 1.00 53.09 461 THR A CA 1
ATOM 3690 C C . THR A 1 461 ? 27.037 23.456 21.860 1.00 53.09 461 THR A C 1
ATOM 3692 O O . THR A 1 461 ? 26.820 24.657 21.686 1.00 53.09 461 THR A O 1
ATOM 3695 N N . PRO A 1 462 ? 26.055 22.542 21.746 1.00 54.28 462 PRO A N 1
ATOM 3696 C CA . PRO A 1 462 ? 24.645 22.915 21.621 1.00 54.28 462 PRO A CA 1
ATOM 3697 C C . PRO A 1 462 ? 24.100 23.501 22.944 1.00 54.28 462 PRO A C 1
ATOM 3699 O O . PRO A 1 462 ? 24.660 23.216 24.007 1.00 54.28 462 PRO A O 1
ATOM 3702 N N . PRO A 1 463 ? 23.035 24.328 22.902 1.00 56.31 463 PRO A N 1
ATOM 3703 C CA . PRO A 1 463 ? 22.470 24.965 24.092 1.00 56.31 463 PRO A CA 1
ATOM 3704 C C . PRO A 1 463 ? 21.731 23.954 24.991 1.00 56.31 463 PRO A C 1
ATOM 3706 O O . PRO A 1 463 ? 21.229 22.946 24.489 1.00 56.31 463 PRO A O 1
ATOM 3709 N N . PRO A 1 464 ? 21.631 24.213 26.309 1.00 48.50 464 PRO A N 1
ATOM 3710 C CA . PRO A 1 464 ? 20.900 23.351 27.230 1.00 48.50 464 PRO A CA 1
ATOM 3711 C C . PRO A 1 464 ? 19.381 23.526 27.078 1.00 48.50 464 PRO A C 1
ATOM 3713 O O . PRO A 1 464 ? 18.872 24.646 27.037 1.00 48.50 464 PRO A O 1
ATOM 3716 N N . SER A 1 465 ? 18.654 22.408 27.045 1.00 43.62 465 SER A N 1
ATOM 3717 C CA . SER A 1 465 ? 17.207 22.367 27.277 1.00 43.62 465 SER A CA 1
ATOM 3718 C C . SER A 1 465 ? 16.890 22.776 28.725 1.00 43.62 465 SER A C 1
ATOM 3720 O O . SER A 1 465 ? 17.637 22.403 29.635 1.00 43.62 465 SER A O 1
ATOM 3722 N N . PRO A 1 466 ? 15.801 23.520 28.982 1.00 46.72 466 PRO A N 1
ATOM 3723 C CA . PRO A 1 466 ? 15.405 23.866 30.337 1.00 46.72 466 PRO A CA 1
ATOM 3724 C C . PRO A 1 466 ? 14.745 22.660 31.027 1.00 46.72 466 PRO A C 1
ATOM 3726 O O . PRO A 1 466 ? 13.998 21.915 30.400 1.00 46.72 466 PRO A O 1
ATOM 3729 N N . ASN A 1 467 ? 14.984 22.540 32.335 1.00 38.16 467 ASN A N 1
ATOM 3730 C CA . ASN A 1 467 ? 14.366 21.623 33.304 1.00 38.16 467 ASN A CA 1
ATOM 3731 C C . ASN A 1 467 ? 14.914 20.192 33.443 1.00 38.16 467 ASN A C 1
ATOM 3733 O O . ASN A 1 467 ? 14.254 19.204 33.135 1.00 38.16 467 ASN A O 1
ATOM 3737 N N . THR A 1 468 ? 16.041 20.074 34.149 1.00 38.56 468 THR A N 1
ATOM 3738 C CA . THR A 1 468 ? 16.130 19.136 35.284 1.00 38.56 468 THR A CA 1
ATOM 3739 C C . THR A 1 468 ? 17.086 19.715 36.335 1.00 38.56 468 THR A C 1
ATOM 3741 O O . THR A 1 468 ? 18.273 19.883 36.065 1.00 38.56 468 THR A O 1
ATOM 3744 N N . GLN A 1 469 ? 16.583 20.045 37.527 1.00 42.69 469 GLN A N 1
ATOM 3745 C CA . GLN A 1 469 ? 17.405 20.190 38.733 1.00 42.69 469 GLN A CA 1
ATOM 3746 C C . GLN A 1 469 ? 16.955 19.178 39.801 1.00 42.69 469 GLN A C 1
ATOM 3748 O O . GLN A 1 469 ? 15.816 18.710 39.750 1.00 42.69 469 GLN A O 1
ATOM 3753 N N . PRO A 1 470 ? 17.858 18.804 40.726 1.00 44.12 470 PRO A N 1
ATOM 3754 C CA . PRO A 1 470 ? 17.699 17.667 41.622 1.00 44.12 470 PRO A CA 1
ATOM 3755 C C . PRO A 1 470 ? 16.998 18.036 42.942 1.00 44.12 470 PRO A C 1
ATOM 3757 O O . PRO A 1 470 ? 17.260 19.082 43.520 1.00 44.12 470 PRO A O 1
ATOM 3760 N N . GLY A 1 471 ? 16.163 17.115 43.432 1.00 42.69 471 GLY A N 1
ATOM 3761 C CA . GLY A 1 471 ? 15.879 16.842 44.848 1.00 42.69 471 GLY A CA 1
ATOM 3762 C C . GLY A 1 471 ? 15.554 18.001 45.803 1.00 42.69 471 GLY A C 1
ATOM 3763 O O . GLY A 1 471 ? 16.436 18.493 46.500 1.00 42.69 471 GLY A O 1
ATOM 3764 N N . THR A 1 472 ? 14.262 18.259 46.005 1.00 43.09 472 THR A N 1
ATOM 3765 C CA . THR A 1 472 ? 13.703 18.750 47.278 1.00 43.09 472 THR A CA 1
ATOM 3766 C C . THR A 1 472 ? 12.468 17.918 47.636 1.00 43.09 472 THR A C 1
ATOM 3768 O O . THR A 1 472 ? 11.686 17.538 46.767 1.00 43.09 472 THR A O 1
ATOM 3771 N N . GLN A 1 473 ? 12.345 17.554 48.917 1.00 51.16 473 GLN A N 1
ATOM 3772 C CA . GLN A 1 473 ? 11.251 16.739 49.460 1.00 51.16 473 GLN A CA 1
ATOM 3773 C C . GLN A 1 473 ? 9.869 17.342 49.138 1.00 51.16 473 GLN A C 1
ATOM 3775 O O . GLN A 1 473 ? 9.725 18.565 49.189 1.00 51.16 473 GLN A O 1
ATOM 3780 N N . PRO A 1 474 ? 8.839 16.519 48.864 1.00 57.78 474 PRO A N 1
ATOM 3781 C CA . PRO A 1 474 ? 7.488 17.029 48.676 1.00 57.78 474 PRO A CA 1
ATOM 3782 C C . PRO A 1 474 ? 6.879 17.485 50.020 1.00 57.78 474 PRO A C 1
ATOM 3784 O O . PRO A 1 474 ? 7.124 16.846 51.048 1.00 57.78 474 PRO A O 1
ATOM 3787 N N . PRO A 1 475 ? 6.078 18.568 50.039 1.00 63.00 475 PRO A N 1
ATOM 3788 C CA . PRO A 1 475 ? 5.305 18.963 51.215 1.00 63.00 475 PRO A CA 1
ATOM 3789 C C . PRO A 1 475 ? 4.178 17.947 51.501 1.00 63.00 475 PRO A C 1
ATOM 3791 O O . PRO A 1 475 ? 3.765 17.220 50.591 1.00 63.00 475 PRO A O 1
ATOM 3794 N N . PRO A 1 476 ? 3.663 17.874 52.746 1.00 62.81 476 PRO A N 1
ATOM 3795 C CA . PRO A 1 476 ? 2.581 16.956 53.093 1.00 62.81 476 PRO A CA 1
ATOM 3796 C C . PRO A 1 476 ? 1.279 17.312 52.352 1.00 62.81 476 PRO A C 1
ATOM 3798 O O . PRO A 1 476 ? 1.072 18.477 51.997 1.00 62.81 476 PRO A O 1
ATOM 3801 N N . PRO A 1 477 ? 0.391 16.327 52.116 1.00 68.00 477 PRO A N 1
ATOM 3802 C CA . PRO A 1 477 ? -0.849 16.546 51.380 1.00 68.00 477 PRO A CA 1
ATOM 3803 C C . PRO A 1 477 ? -1.812 17.480 52.138 1.00 68.00 477 PRO A C 1
ATOM 3805 O O . PRO A 1 477 ? -1.829 17.477 53.374 1.00 68.00 477 PRO A O 1
ATOM 3808 N N . PRO A 1 478 ? -2.632 18.267 51.416 1.00 67.06 478 PRO A N 1
ATOM 3809 C CA . PRO A 1 478 ? -3.630 19.140 52.023 1.00 67.06 478 PRO A CA 1
ATOM 3810 C C . PRO A 1 478 ? -4.738 18.323 52.715 1.00 67.06 478 PRO A C 1
ATOM 3812 O O . PRO A 1 478 ? -5.024 17.197 52.295 1.00 67.06 478 PRO A O 1
ATOM 3815 N N . PRO A 1 479 ? -5.385 18.872 53.762 1.00 64.25 479 PRO A N 1
ATOM 3816 C CA . PRO A 1 479 ? -6.505 18.206 54.412 1.00 64.25 479 PRO A CA 1
ATOM 3817 C C . PRO A 1 479 ? -7.700 18.086 53.447 1.00 64.25 479 PRO A C 1
ATOM 3819 O O . PRO A 1 479 ? -7.855 18.921 52.550 1.00 64.25 479 PRO A O 1
ATOM 3822 N N . PRO A 1 480 ? -8.551 17.058 53.614 1.00 63.25 480 PRO A N 1
ATOM 3823 C CA . PRO A 1 480 ? -9.703 16.847 52.747 1.00 63.25 480 PRO A CA 1
ATOM 3824 C C . PRO A 1 480 ? -10.694 18.020 52.846 1.00 63.25 480 PRO A C 1
ATOM 3826 O O . PRO A 1 480 ? -10.813 18.637 53.910 1.00 63.25 480 PRO A O 1
ATOM 3829 N N . PRO A 1 481 ? -11.425 18.333 51.759 1.00 57.00 481 PRO A N 1
ATOM 3830 C CA . PRO A 1 481 ? -12.423 19.391 51.773 1.00 57.00 481 PRO A CA 1
ATOM 3831 C C . PRO A 1 481 ? -13.511 19.073 52.801 1.00 57.00 481 PRO A C 1
ATOM 3833 O O . PRO A 1 481 ? -14.055 17.968 52.836 1.00 57.00 481 PRO A O 1
ATOM 3836 N N . ALA A 1 482 ? -13.814 20.060 53.644 1.00 49.53 482 ALA A N 1
ATOM 3837 C CA . ALA A 1 482 ? -14.890 19.985 54.616 1.00 49.53 482 ALA A CA 1
ATOM 3838 C C . ALA A 1 482 ? -16.213 19.675 53.901 1.00 49.53 482 ALA A C 1
ATOM 3840 O O . ALA A 1 482 ? -16.642 20.410 53.010 1.00 49.53 482 ALA A O 1
ATOM 3841 N N . GLN A 1 483 ? -16.857 18.579 54.301 1.00 44.69 483 GLN A N 1
ATOM 3842 C CA . GLN A 1 483 ? -18.247 18.315 53.956 1.00 44.69 483 GLN A CA 1
ATOM 3843 C C . GLN A 1 483 ? -19.109 19.474 54.480 1.00 44.69 483 GLN A C 1
ATOM 3845 O O . GLN A 1 483 ? -19.016 19.793 55.669 1.00 44.69 483 GLN A O 1
ATOM 3850 N N . PRO A 1 484 ? -19.974 20.097 53.663 1.00 48.12 484 PRO A N 1
ATOM 3851 C CA . PRO A 1 484 ? -21.045 20.900 54.218 1.00 48.12 484 PRO A CA 1
ATOM 3852 C C . PRO A 1 484 ? -22.052 19.949 54.875 1.00 48.12 484 PRO A C 1
ATOM 3854 O O . PRO A 1 484 ? -22.695 19.132 54.215 1.00 48.12 484 PRO A O 1
ATOM 3857 N N . ALA A 1 485 ? -22.149 20.041 56.200 1.00 43.06 485 ALA A N 1
ATOM 3858 C CA . ALA A 1 485 ? -23.247 19.472 56.968 1.00 43.06 485 ALA A CA 1
ATOM 3859 C C . ALA A 1 485 ? -24.587 20.119 56.535 1.00 43.06 485 ALA A C 1
ATOM 3861 O O . ALA A 1 485 ? -24.595 21.213 55.961 1.00 43.06 485 ALA A O 1
ATOM 3862 N N . PRO A 1 486 ? -25.721 19.435 56.757 1.00 43.88 486 PRO A N 1
ATOM 3863 C CA . PRO A 1 486 ? -26.957 19.665 56.028 1.00 43.88 486 PRO A CA 1
ATOM 3864 C C . PRO A 1 486 ? -27.660 20.915 56.551 1.00 43.88 486 PRO A C 1
ATOM 3866 O O . PRO A 1 486 ? -27.859 21.043 57.758 1.00 43.88 486 PRO A O 1
ATOM 3869 N N . ASN A 1 487 ? -28.099 21.799 55.654 1.00 35.97 487 ASN A N 1
ATOM 3870 C CA . ASN A 1 487 ? -29.051 22.838 56.026 1.00 35.97 487 ASN A CA 1
ATOM 3871 C C . ASN A 1 487 ? -30.435 22.506 55.479 1.00 35.97 487 ASN A C 1
ATOM 3873 O O . ASN A 1 487 ? -30.650 22.368 54.275 1.00 35.97 487 ASN A O 1
ATOM 3877 N N . GLN A 1 488 ? -31.350 22.365 56.432 1.00 38.16 488 GLN A N 1
ATOM 3878 C CA . GLN A 1 488 ? -32.789 22.333 56.253 1.00 38.16 488 GLN A CA 1
ATOM 3879 C C . GLN A 1 488 ? -33.301 23.568 55.493 1.00 38.16 488 GLN A C 1
ATOM 3881 O O . GLN A 1 488 ? -32.657 24.622 55.520 1.00 38.16 488 GLN A O 1
ATOM 3886 N N . PRO A 1 489 ? -34.479 23.480 54.851 1.00 44.12 489 PRO A N 1
ATOM 3887 C CA . PRO A 1 489 ? -35.077 24.621 54.185 1.00 44.12 489 PRO A CA 1
ATOM 3888 C C . PRO A 1 489 ? -35.738 25.535 55.222 1.00 44.12 489 PRO A C 1
ATOM 3890 O O . PRO A 1 489 ? -36.621 25.107 55.962 1.00 44.12 489 PRO A O 1
ATOM 3893 N N . HIS A 1 490 ? -35.347 26.810 55.239 1.00 38.06 490 HIS A N 1
ATOM 3894 C CA . HIS A 1 490 ? -36.144 27.867 55.853 1.00 38.06 490 HIS A CA 1
ATOM 3895 C C . HIS A 1 490 ? -36.572 28.889 54.799 1.00 38.06 490 HIS A C 1
ATOM 3897 O O . HIS A 1 490 ? -35.867 29.184 53.836 1.00 38.06 490 HIS A O 1
ATOM 3903 N N . MET A 1 491 ? -37.799 29.344 54.997 1.00 37.59 491 MET A N 1
ATOM 3904 C CA . MET A 1 491 ? -38.684 30.043 54.080 1.00 37.59 491 MET A CA 1
ATOM 3905 C C . MET A 1 491 ? -38.317 31.511 53.777 1.00 37.59 491 MET A C 1
ATOM 3907 O O . MET A 1 491 ? -37.923 32.246 54.672 1.00 37.59 491 MET A O 1
ATOM 3911 N N . SER A 1 492 ? -38.671 31.919 52.549 1.00 37.50 492 SER A N 1
ATOM 3912 C CA . SER A 1 492 ? -39.459 33.118 52.184 1.00 37.50 492 SER A CA 1
ATOM 3913 C C . SER A 1 492 ? -38.888 34.554 52.198 1.00 37.50 492 SER A C 1
ATOM 3915 O O . SER A 1 492 ? -38.269 35.005 53.150 1.00 37.50 492 SER A O 1
ATOM 3917 N N . GLN A 1 493 ? -39.362 35.287 51.166 1.00 37.00 493 GLN A N 1
ATOM 3918 C CA . GLN A 1 493 ? -39.429 36.751 50.922 1.00 37.00 493 GLN A CA 1
ATOM 3919 C C . GLN A 1 493 ? -38.126 37.430 50.453 1.00 37.00 493 GLN A C 1
ATOM 3921 O O . GLN A 1 493 ? -37.071 37.199 51.014 1.00 37.00 493 GLN A O 1
ATOM 3926 N N . GLY A 1 494 ? -38.093 38.308 49.444 1.00 36.03 494 GLY A N 1
ATOM 3927 C CA . GLY A 1 494 ? -39.105 38.925 48.581 1.00 36.03 494 GLY A CA 1
ATOM 3928 C C . GLY A 1 494 ? -38.498 40.153 47.860 1.00 36.03 494 GLY A C 1
ATOM 3929 O O . GLY A 1 494 ? -37.461 40.643 48.289 1.00 36.03 494 GLY A O 1
ATOM 3930 N N . VAL A 1 495 ? -39.207 40.665 46.836 1.00 38.16 495 VAL A N 1
ATOM 3931 C CA . VAL A 1 495 ? -39.146 42.046 46.267 1.00 38.16 495 VAL A CA 1
ATOM 3932 C C . VAL A 1 495 ? -37.910 42.375 45.389 1.00 38.16 495 VAL A C 1
ATOM 3934 O O . VAL A 1 495 ? -36.796 42.428 45.880 1.00 38.16 495 VAL A O 1
ATOM 3937 N N . ALA A 1 496 ? -37.984 42.420 44.050 1.00 37.84 496 ALA A N 1
ATOM 3938 C CA . ALA A 1 496 ? -38.621 43.352 43.088 1.00 37.84 496 ALA A CA 1
ATOM 3939 C C . ALA A 1 496 ? -37.726 44.525 42.617 1.00 37.84 496 ALA A C 1
ATOM 3941 O O . ALA A 1 496 ? -37.058 45.167 43.421 1.00 37.84 496 ALA A O 1
ATOM 3942 N N . THR A 1 497 ? -37.861 44.844 41.313 1.00 38.47 497 THR A N 1
ATOM 3943 C CA . THR A 1 497 ? -37.478 46.086 40.580 1.00 38.47 497 THR A CA 1
ATOM 3944 C C . THR A 1 497 ? -35.973 46.379 40.434 1.00 38.47 497 THR A C 1
ATOM 3946 O O . THR A 1 497 ? -35.211 46.142 41.350 1.00 38.47 497 THR A O 1
ATOM 3949 N N . SER A 1 498 ? -35.414 46.925 39.349 1.00 38.03 498 SER A N 1
ATOM 3950 C CA . SER A 1 498 ? -35.866 47.433 38.043 1.00 38.03 498 SER A CA 1
ATOM 3951 C C . SER A 1 498 ? -34.615 47.943 37.285 1.00 38.03 498 SER A C 1
ATOM 3953 O O . SER A 1 498 ? -33.607 48.208 37.929 1.00 38.03 498 SER A O 1
ATOM 3955 N N . GLN A 1 499 ? -34.764 48.214 35.981 1.00 39.78 499 GLN A N 1
ATOM 3956 C CA . GLN A 1 499 ? -33.958 49.124 35.132 1.00 39.78 499 GLN A CA 1
ATOM 3957 C C . GLN A 1 499 ? -32.715 48.586 34.385 1.00 39.78 499 GLN A C 1
ATOM 3959 O O . GLN A 1 499 ? -31.641 48.375 34.936 1.00 39.78 499 GLN A O 1
ATOM 3964 N N . SER A 1 500 ? -32.888 48.486 33.061 1.00 46.34 500 SER A N 1
ATOM 3965 C CA . SER A 1 500 ? -31.918 48.790 31.986 1.00 46.34 500 SER A CA 1
ATOM 3966 C C . SER A 1 500 ? -31.563 50.304 31.967 1.00 46.34 500 SER A C 1
ATOM 3968 O O . SER A 1 500 ? -32.169 51.030 32.756 1.00 46.34 500 SER A O 1
ATOM 3970 N N . PRO A 1 501 ? -30.776 50.875 31.014 1.00 65.62 501 PRO A N 1
ATOM 3971 C CA . PRO A 1 501 ? -29.965 50.306 29.918 1.00 65.62 501 PRO A CA 1
ATOM 3972 C C . PRO A 1 501 ? -28.572 51.000 29.747 1.00 65.62 501 PRO A C 1
ATOM 3974 O O . PRO A 1 501 ? -28.157 51.789 30.587 1.00 65.62 501 PRO A O 1
ATOM 3977 N N . LEU A 1 502 ? -27.947 50.769 28.577 1.00 43.81 502 LEU A N 1
ATOM 3978 C CA . LEU A 1 502 ? -26.894 51.537 27.868 1.00 43.81 502 LEU A CA 1
ATOM 3979 C C . LEU A 1 502 ? -25.449 51.027 28.055 1.00 43.81 502 LEU A C 1
ATOM 3981 O O . LEU A 1 502 ? -24.934 50.979 29.160 1.00 43.81 502 LEU A O 1
ATOM 3985 N N . GLN A 1 503 ? -24.830 50.439 27.024 1.00 49.06 503 GLN A N 1
ATOM 3986 C CA . GLN A 1 503 ? -24.196 51.059 25.840 1.00 49.06 503 GLN A CA 1
ATOM 3987 C C . GLN A 1 503 ? -22.760 51.530 26.125 1.00 49.06 503 GLN A C 1
ATOM 3989 O O . GLN A 1 503 ? -22.543 52.652 26.576 1.00 49.06 503 GLN A O 1
ATOM 3994 N N . GLN A 1 504 ? -21.795 50.668 25.795 1.00 50.16 504 GLN A N 1
ATOM 3995 C CA . GLN A 1 504 ? -20.621 50.992 24.979 1.00 50.16 504 GLN A CA 1
ATOM 3996 C C . GLN A 1 504 ? -20.026 49.712 24.402 1.00 50.16 504 GLN A C 1
ATOM 3998 O O . GLN A 1 504 ? -20.008 48.702 25.142 1.00 50.16 504 GLN A O 1
#

Sequence (504 aa):
MAFLCRTDAVSLCDARGRSPRSAPPLPPPPPSPRSLPDLNHCALALNHSAIMADSASESDTDGAGSSTAVPQCSSSSASGKPGIVISPFRLEELTNRLASLQQENKVLKIELETFKLKCKALQEENRDLRKASVTIQARAEQEEEFISNTLFKKIQALQKEKETLAVNYEKEEEFLTNELSRKLMQLQHEKAELEQHLEQEQEFQVNKLMKKIKKLENDTISKQLTLEQLRREKIDLENTLEQEQEALVNRLWKRMDKLEAEKRILQEKLDQPVSAPPSPRDISMEIDSPENMMRHIRFLKNEVERLKKNLRTAELQHTEKRAQYIEEERHMREENIRLQRKLQREMERREALCRQLSESESSLEMDDERYFNEMSAQGLRPRTVSSPIPYTPSPSSSRPISPGLSYAPHTVGFTPPATLTRAGMPYYNPPGLHVHVGSSHGVARPSPRRSNSPDKFKRPTPPPSPNTQPGTQPPPPPPPPAQPAPNQPHMSQGVATSQSPLQQ

Organism: NCBI:txid1676925

Foldseek 3Di:
DDDDDDDDDDDDDDDDDPDPDDDDDDDPPDPDPPPDPDPVPVPPPPPPDPDDDDDDDDDDDPDDDDDDDDDDDDDDDDDDDDPPVDPPVNVVVVVVVVVVVVVVVVVVVVVVVVVVVVVVVVVVVVVVVVVVVVVVVVVVVVVVVVVVVVVVVVVVVVVVVVVVVVVVVVVVVVVVVVVVVVVVVVVVVVVVVVVVVVVVVVVVVVVVVVVVVVVVVVVVVVVVVVVVVVVVVVVVVVVVVVVVVVVVVVVVVVVVVVVVVVVVVVVVCVVPDDDDDDDDDDDDDDDDDPVVVVVVVVVVVVVVVVVVVVVVVVVVVVVVVVVVVVVVVVVVVVVVVVVVVVVVVVVVVVVVVVVVVVVVVVVVVVVVVVVVVVCVVVVPDPPPDDDDDDDDDDDDDDDDDDDDDDDDDDDDDDDDDDDDDDDDDDDDDDDDDDDDDDDDDDDDDDDDDDDDDDDDDDDDDDDDDDDDDDDDDDDDDDDDDDDPDDDDDDDDDDDDDDDDDDDD

InterPro domains:
  IPR019152 Protein of unknown function DUF2046 [PF09755] (75-372)
  IPR019152 Protein of unknown function DUF2046 [PTHR15276] (52-464)